Protein 6HGC (pdb70)

Organism: Drosophila melanogaster (NCBI:txid7227)

Secondary structure (DSSP, 8-state):
----------HHHHHHHHHHTT--S-EEEE-S-SSS--SS--EEEEEE-S---B---TTHHHHTT-----STT-HHHHHHHHHHTT--TTT----HHHHHHHHHTSS--HHHHHHHHHT-HHHHHHHHTT--HHHHHHT----EEEEEEE-SSSEEEE-TTSSS-EE-------HHHHHHHHHHHH---SSEEEEEEE--HHHHHHHHHHHHHHHHHHHHHHHHHHHHH-----HHHHHHHHHHHHHHHHHHHHHHHHHHHHHHHHHHHHHHT---HHHHHHHHHHHHHHT-HHHHHHHSBPP-/--------HHHHHHHHHHTT-BSEEEEE-SSTT---SS--EEEEEE--B---HHHHTTS------SSS-HHHHHHHHHHTTS-STT-B-HHHHHHHHHHTSS--HHHHHHHHHT-HHHHHHHHHT---EEEEEEEETTEEEEEETTSSS-EE---HHHHHHHHHHHH--EEEEEEE-HHHHHHHHHHHHHHHHHHHHHHHHHHHH--HHHHHHHHHHHHHHHHHHHHHHHHHHHHHHHHHHHHHHHH-/----SSTTSGGGGB-HHHHSSHHHHHTS-HHHHHHHHTTS-HHHHHHH-------TTTSSSSHHHHHHHHHHHHHHHTTTSHHHHHHHHHHHHHH-

CATH classification: 3.40.532.10

Sequence (648 aa):
ADGWLELESDPGLFTLLLKDFGCHDVQVEEVYDLQKPIESPYGFIFLFRWIEIFVKDEEAISSIFFAQQVVPNSCATHALLSVLLNCNENNLQLGDTLSRLKTHTKGMSPENKGLAIGNTPELACAHNSHAMPQARRRLEEAFHHFVSFVPINGQLFELDGLKPYPMNHGGWEDDWTDKFRRVMAERLQDIRFNLMAVVPDRRIAITHKLKMLRTNQAIVSGTLQKLLKAGSGSARDLQSLLKNLDTEIAINEQHLADENDDRRHMMFKVDASRRTHNYDKFICTFLSMLAHQGVLGELVSQHLLPSKIDLETPDSILASTNLRALLNKQTFSLLPPLYQYNLIQLLPSVDREASEEAIRLSASCLNNEFFARACLEWRERLSEGEFTPENQLKLKTEAEREKGWLELESDPGLFTLLLKDFGCHDVQVEEVYDLQKPIESPYGFIFLFRIFVKDEEAISSIFFAQQVVPNSCATHALLSVLLNCNENNLQLGDTLSRLKTHTKGMSPENKGLAIGNTPELACAHNSHAMFHFVSFVPINGQLFELDGLKPYPMNHGDWTDKFRRVMAERLFNLMAVVPDRRIAITHKLKMLRTNQAIVSGTLQKLLKAGSARDLQSLLKNLDTEIAINEQHLADENDRRHMFKVDASRRT

GO terms:
  GO:0004843 cysteine-type deubiquitinase activity (F, IDA)
  GO:0000785 chromatin (C, IDA)
  GO:0003682 chromatin binding (F, IDA)
  GO:0035517 PR-DUB complex (C, IDA)
  GO:0004843 cysteine-type deubiquitinase activity (F, IMP)
  GO:0031507 heterochromatin formation (P, IMP)
  GO:0005634 nucleus (C, IDA)
  GO:0007385 specification of segmental identity, abdomen (P, IMP)
  GO:0035517 PR-DUB complex (C, IPI)
  GO:0005515 protein binding (F, IPI)
  GO:0040029 epigenetic regulation of gene expression (P, IDA)
  GO:0004843 cysteine-type deubiquitinase activity (F, EXP)

Foldseek 3Di:
DLAAFAADDDQLLLQVLQVLQQWPFKGKDWPPDLPPDDPAFLWKKKKFADDDQFDPDLQVQQQAQQAAAPHDRCQSVNQVLSSPLLDDDPPTDHGPLSVVLSVVSRRPGNHVSNVSCVPDVSSRVSVRLQAAVVRVVVVCPGIAMWIWGDHPQWIWIHGNHDRTIRIDGHDPPVVSPVVSVVVVVVHVDPRMIMMTIHTDPLVVLVVVLVVLVVVLVVLVVVLVVCVVVPPDDCPVSVVVNVVSVVVNVVSVVVNVVSVVVSVVSVVCSVVRHDDCVVVVVVVLVVCVVVPNNVVVCVVDPDDD/DFDDQALPGCLLVDQVLVCDAQVNLQVDDQVVNLVVLVPFPPVQSVVQVNRTGGDNDRSVDPVNSVVSVVSSVCSNVRCRDVVNVVVVVVVVVVVD/DAAAADQDQLLLQVLQVLQQWPQKGKAWPPDPPPDDPAFLWKKAADCPFDDDLVVQLAAPAAAQPDPRCQSVNQVLNSQLRGDPVVTDSGDRSVVLSVVSNRPDNHVSNVSCVPRVSSRVSRRVLHLHFMWIWGDDPQWIWIHGNHDDGIRTQRVPVVSVVVVCVVVPHIMMTIHGQPQVVLVVVLVVLVVVLVVLVVVLVVVVVVVVNVVSVVVNVVSVVVNVVSVVVNVVSVVVNVCSVVVSVVSD

Structure (mmCIF, N/CA/C/O backbone):
data_6HGC
#
_entry.id   6HGC
#
_cell.length_a   119.505
_cell.length_b   119.505
_cell.length_c   408.900
_cell.angle_alpha   90.000
_cell.angle_beta   90.000
_cell.angle_gamma   120.000
#
_symmetry.space_group_name_H-M   'P 61 2 2'
#
loop_
_entity.id
_entity.type
_entity.pdbx_description
1 polymer 'Ubiquitin carboxyl-terminal hydrolase calypso,Ubiquitin carboxyl-terminal hydrolase calypso'
2 polymer 'Polycomb protein Asx'
3 polymer 'Ubiquitin carboxyl-terminal hydrolase calypso,Ubiquitin carboxyl-terminal hydrolase calypso'
#
loop_
_atom_site.group_PDB
_atom_site.id
_atom_site.type_symbol
_atom_site.label_atom_id
_atom_site.label_alt_id
_atom_site.label_comp_id
_atom_site.label_asym_id
_atom_site.label_entity_id
_atom_site.label_seq_id
_atom_site.pdbx_PDB_ins_code
_atom_site.Cartn_x
_atom_site.Cartn_y
_atom_site.Cartn_z
_atom_site.occupancy
_atom_site.B_iso_or_equiv
_atom_site.auth_seq_id
_atom_site.auth_comp_id
_atom_site.auth_asym_id
_atom_site.auth_atom_id
_atom_site.pdbx_PDB_model_num
ATOM 1 N N . ALA A 1 1 ? 57.226 -50.965 7.511 1.00 99.62 43 ALA A N 1
ATOM 2 C CA . ALA A 1 1 ? 56.856 -50.582 6.155 1.00 112.05 43 ALA A CA 1
ATOM 3 C C . ALA A 1 1 ? 55.477 -51.127 5.790 1.00 118.15 43 ALA A C 1
ATOM 4 O O . ALA A 1 1 ? 55.126 -51.213 4.610 1.00 113.11 43 ALA A O 1
ATOM 6 N N . ASP A 1 2 ? 54.696 -51.481 6.814 1.00 128.96 44 ASP A N 1
ATOM 7 C CA . ASP A 1 2 ? 53.382 -52.075 6.581 1.00 117.56 44 ASP A CA 1
ATOM 8 C C . ASP A 1 2 ? 52.450 -51.103 5.866 1.00 108.43 44 ASP A C 1
ATOM 9 O O . ASP A 1 2 ? 51.773 -51.469 4.898 1.00 109.76 44 ASP A O 1
ATOM 14 N N . GLY A 1 3 ? 52.390 -49.864 6.342 1.00 108.53 45 GLY A N 1
ATOM 15 C CA . GLY A 1 3 ? 51.532 -48.865 5.736 1.00 102.79 45 GLY A CA 1
ATOM 16 C C . GLY A 1 3 ? 50.307 -48.528 6.560 1.00 101.24 45 GLY A C 1
ATOM 17 O O . GLY A 1 3 ? 49.541 -49.415 6.950 1.00 100.79 45 GLY A O 1
ATOM 18 N N . TRP A 1 4 ? 50.121 -47.244 6.843 1.00 85.34 46 TRP A N 1
ATOM 19 C CA . TRP A 1 4 ? 48.930 -46.743 7.511 1.00 58.79 46 TRP A CA 1
ATOM 20 C C . TRP A 1 4 ? 48.049 -46.016 6.503 1.00 69.11 46 TRP A C 1
ATOM 21 O O . TRP A 1 4 ? 48.454 -45.737 5.371 1.00 76.75 46 TRP A O 1
ATOM 32 N N . LEU A 1 5 ? 46.830 -45.699 6.926 1.00 55.67 47 LEU A N 1
ATOM 33 C CA . LEU A 1 5 ? 45.928 -44.969 6.053 1.00 46.05 47 LEU A CA 1
ATOM 34 C C . LEU A 1 5 ? 46.293 -43.489 6.030 1.00 52.22 47 LEU A C 1
ATOM 35 O O . LEU A 1 5 ? 47.014 -42.984 6.893 1.00 59.02 47 LEU A O 1
ATOM 40 N N . GLU A 1 6 ? 45.793 -42.794 5.016 1.00 60.50 48 GLU A N 1
ATOM 41 C CA . GLU A 1 6 ? 46.136 -41.395 4.797 1.00 50.62 48 GLU A CA 1
ATOM 42 C C . GLU A 1 6 ? 45.086 -40.499 5.442 1.00 63.91 48 GLU A C 1
ATOM 43 O O . GLU A 1 6 ? 43.881 -40.744 5.306 1.00 74.56 48 GLU A O 1
ATOM 49 N N . LEU A 1 7 ? 45.546 -39.468 6.144 1.00 48.64 49 LEU A N 1
ATOM 50 C CA . LEU A 1 7 ? 44.676 -38.547 6.858 1.00 51.22 49 LEU A CA 1
ATOM 51 C C . LEU A 1 7 ? 44.655 -37.186 6.175 1.00 40.92 49 LEU A C 1
ATOM 52 O O . LEU A 1 7 ? 45.581 -36.808 5.452 1.00 47.58 49 LEU A O 1
ATOM 57 N N . GLU A 1 8 ? 43.577 -36.449 6.422 1.00 48.75 50 GLU A N 1
ATOM 58 C CA . GLU A 1 8 ? 43.497 -35.067 5.984 1.00 52.66 50 GLU A CA 1
ATOM 59 C C . GLU A 1 8 ? 44.187 -34.158 6.996 1.00 61.04 50 GLU A C 1
ATOM 60 O O . GLU A 1 8 ? 44.330 -34.491 8.175 1.00 70.80 50 GLU A O 1
ATOM 66 N N . SER A 1 9 ? 44.620 -32.996 6.520 1.00 56.71 51 SER A N 1
ATOM 67 C CA . SER A 1 9 ? 45.339 -32.025 7.342 1.00 42.56 51 SER A CA 1
ATOM 68 C C . SER A 1 9 ? 44.329 -31.028 7.899 1.00 59.44 51 SER A C 1
ATOM 69 O O . SER A 1 9 ? 43.973 -30.050 7.237 1.00 79.50 51 SER A O 1
ATOM 72 N N . ASP A 1 10 ? 43.868 -31.279 9.126 1.00 50.42 52 ASP A N 1
ATOM 73 C CA . ASP A 1 10 ? 42.883 -30.433 9.780 1.00 47.98 52 ASP A CA 1
ATOM 74 C C . ASP A 1 10 ? 43.249 -30.301 11.256 1.00 56.18 52 ASP A C 1
ATOM 75 O O . ASP A 1 10 ? 43.537 -31.320 11.919 1.00 58.09 52 ASP A O 1
ATOM 80 N N . PRO A 1 11 ? 43.267 -29.078 11.793 1.00 49.96 53 PRO A N 1
ATOM 81 C CA . PRO A 1 11 ? 43.577 -28.915 13.222 1.00 37.36 53 PRO A CA 1
ATOM 82 C C . PRO A 1 11 ? 42.614 -29.658 14.129 1.00 35.75 53 PRO A C 1
ATOM 83 O O . PRO A 1 11 ? 43.039 -30.223 15.144 1.00 47.92 53 PRO A O 1
ATOM 87 N N . GLY A 1 12 ? 41.326 -29.685 13.784 1.00 39.22 54 GLY A N 1
ATOM 88 C CA . GLY A 1 12 ? 40.383 -30.473 14.561 1.00 45.47 54 GLY A CA 1
ATOM 89 C C . GLY A 1 12 ? 40.664 -31.962 14.478 1.00 46.27 54 GLY A C 1
ATOM 90 O O . GLY A 1 12 ? 40.554 -32.683 15.478 1.00 45.33 54 GLY A O 1
ATOM 91 N N . LEU A 1 13 ? 41.028 -32.443 13.286 1.00 42.25 55 LEU A N 1
ATOM 92 C CA . LEU A 1 13 ? 41.423 -33.840 13.142 1.00 39.80 55 LEU A CA 1
ATOM 93 C C . LEU A 1 13 ? 42.592 -34.166 14.061 1.00 44.73 55 LEU A C 1
ATOM 94 O O . LEU A 1 13 ? 42.577 -35.180 14.765 1.00 53.51 55 LEU A O 1
ATOM 99 N N . PHE A 1 14 ? 43.610 -33.303 14.084 1.00 44.82 56 PHE A N 1
ATOM 100 C CA . PHE A 1 14 ? 44.790 -33.596 14.894 1.00 34.48 56 PHE A CA 1
ATOM 101 C C . PHE A 1 14 ? 44.482 -33.494 16.384 1.00 45.50 56 PHE A C 1
ATOM 102 O O . PHE A 1 14 ? 45.011 -34.273 17.188 1.00 49.45 56 PHE A O 1
ATOM 110 N N . THR A 1 15 ? 43.627 -32.544 16.770 1.00 46.32 57 THR A N 1
ATOM 111 C CA . THR A 1 15 ? 43.195 -32.449 18.162 1.00 41.60 57 THR A CA 1
ATOM 112 C C . THR A 1 15 ? 42.494 -33.728 18.603 1.00 42.00 57 THR A C 1
ATOM 113 O O . THR A 1 15 ? 42.809 -34.296 19.659 1.00 47.20 57 THR A O 1
ATOM 117 N N . LEU A 1 16 ? 41.545 -34.208 17.793 1.00 42.04 58 LEU A N 1
ATOM 118 C CA . LEU A 1 16 ? 40.850 -35.444 18.139 1.00 47.89 58 LEU A CA 1
ATOM 119 C C . LEU A 1 16 ? 41.784 -36.647 18.105 1.00 49.12 58 LEU A C 1
ATOM 120 O O . LEU A 1 16 ? 41.606 -37.592 18.884 1.00 41.75 58 LEU A O 1
ATOM 125 N N . LEU A 1 17 ? 42.787 -36.628 17.224 1.00 36.20 59 LEU A N 1
ATOM 126 C CA . LEU A 1 17 ? 43.764 -37.710 17.183 1.00 41.42 59 LEU A CA 1
ATOM 127 C C . LEU A 1 17 ? 44.558 -37.770 18.481 1.00 45.67 59 LEU A C 1
ATOM 128 O O . LEU A 1 17 ? 44.681 -38.832 19.102 1.00 46.52 59 LEU A O 1
ATOM 133 N N . LEU A 1 18 ? 45.092 -36.625 18.914 1.00 49.29 60 LEU A N 1
ATOM 134 C CA . LEU A 1 18 ? 45.843 -36.584 20.165 1.00 33.40 60 LEU A CA 1
ATOM 135 C C . LEU A 1 18 ? 44.969 -36.967 21.351 1.00 40.19 60 LEU A C 1
ATOM 136 O O . LEU A 1 18 ? 45.440 -37.618 22.291 1.00 47.32 60 LEU A O 1
ATOM 141 N N . LYS A 1 19 ? 43.691 -36.575 21.330 1.00 44.16 61 LYS A N 1
ATOM 142 C CA . LYS A 1 19 ? 42.783 -37.031 22.379 1.00 40.08 61 LYS A CA 1
ATOM 143 C C . LYS A 1 19 ? 42.601 -38.542 22.336 1.00 49.00 61 LYS A C 1
ATOM 144 O O . LYS A 1 19 ? 42.474 -39.181 23.386 1.00 52.08 61 LYS A O 1
ATOM 150 N N . ASP A 1 20 ? 42.601 -39.133 21.137 1.00 46.85 62 ASP A N 1
ATOM 151 C CA . ASP A 1 20 ? 42.493 -40.580 21.015 1.00 43.75 62 ASP A CA 1
ATOM 152 C C . ASP A 1 20 ? 43.783 -41.298 21.384 1.00 48.96 62 ASP A C 1
ATOM 153 O O . ASP A 1 20 ? 43.750 -42.508 21.630 1.00 58.95 62 ASP A O 1
ATOM 158 N N . PHE A 1 21 ? 44.911 -40.587 21.432 1.00 51.01 63 PHE A N 1
ATOM 159 C CA . PHE A 1 21 ? 46.153 -41.151 21.950 1.00 37.66 63 PHE A CA 1
ATOM 160 C C . PHE A 1 21 ? 46.187 -41.196 23.472 1.00 48.09 63 PHE A C 1
ATOM 161 O O . PHE A 1 21 ? 47.193 -41.637 24.039 1.00 53.49 63 PHE A O 1
ATOM 169 N N . GLY A 1 22 ? 45.132 -40.737 24.143 1.00 43.65 64 GLY A N 1
ATOM 170 C CA . GLY A 1 22 ? 45.111 -40.667 25.587 1.00 53.14 64 GLY A CA 1
ATOM 171 C C . GLY A 1 22 ? 45.713 -39.413 26.179 1.00 44.41 64 GLY A C 1
ATOM 172 O O . GLY A 1 22 ? 45.739 -39.280 27.410 1.00 54.77 64 GLY A O 1
ATOM 173 N N . CYS A 1 23 ? 46.198 -38.492 25.350 1.00 49.17 65 CYS A N 1
ATOM 174 C CA . CYS A 1 23 ? 46.788 -37.231 25.803 1.00 42.69 65 CYS A CA 1
ATOM 175 C C . CYS A 1 23 ? 45.695 -36.168 25.767 1.00 50.03 65 CYS A C 1
ATOM 176 O O . CYS A 1 23 ? 45.341 -35.665 24.698 1.00 73.82 65 CYS A O 1
ATOM 179 N N . HIS A 1 24 ? 45.176 -35.807 26.940 1.00 64.92 66 HIS A N 1
ATOM 180 C CA . HIS A 1 24 ? 43.923 -35.070 27.035 1.00 84.73 66 HIS A CA 1
ATOM 181 C C . HIS A 1 24 ? 44.086 -33.588 27.355 1.00 79.86 66 HIS A C 1
ATOM 182 O O . HIS A 1 24 ? 43.076 -32.884 27.453 1.00 86.01 66 HIS A O 1
ATOM 189 N N . ASP A 1 25 ? 45.308 -33.090 27.520 1.00 64.47 67 ASP A N 1
ATOM 190 C CA . ASP A 1 25 ? 45.537 -31.679 27.816 1.00 59.96 67 ASP A CA 1
ATOM 191 C C . ASP A 1 25 ? 46.256 -30.971 26.670 1.00 60.62 67 ASP A C 1
ATOM 192 O O . ASP A 1 25 ? 47.067 -30.066 26.885 1.00 52.04 67 ASP A O 1
ATOM 197 N N . VAL A 1 26 ? 45.962 -31.368 25.434 1.00 57.94 68 VAL A N 1
ATOM 198 C CA . VAL A 1 26 ? 46.635 -30.824 24.261 1.00 46.52 68 VAL A CA 1
ATOM 199 C C . VAL A 1 26 ? 45.602 -30.569 23.170 1.00 51.51 68 VAL A C 1
ATOM 200 O O . VAL A 1 26 ? 44.611 -31.295 23.041 1.00 54.21 68 VAL A O 1
ATOM 204 N N . GLN A 1 27 ? 45.835 -29.513 22.391 1.00 36.43 69 GLN A N 1
ATOM 205 C CA . GLN A 1 27 ? 44.938 -29.113 21.318 1.00 33.78 69 GLN A CA 1
ATOM 206 C C . GLN A 1 27 ? 45.756 -28.481 20.202 1.00 43.44 69 GLN A C 1
ATOM 207 O O . GLN A 1 27 ? 46.675 -27.701 20.466 1.00 48.84 69 GLN A O 1
ATOM 213 N N . VAL A 1 28 ? 45.426 -28.828 18.959 1.00 48.34 70 VAL A N 1
ATOM 214 C CA . VAL A 1 28 ? 46.103 -28.293 17.780 1.00 47.61 70 VAL A CA 1
ATOM 215 C C . VAL A 1 28 ? 45.223 -27.217 17.163 1.00 44.62 70 VAL A C 1
ATOM 216 O O . VAL A 1 28 ? 44.010 -27.407 17.011 1.00 46.30 70 VAL A O 1
ATOM 220 N N . GLU A 1 29 ? 45.831 -26.086 16.811 1.00 42.70 71 GLU A N 1
ATOM 221 C CA . GLU A 1 29 ? 45.127 -24.973 16.195 1.00 45.01 71 GLU A CA 1
ATOM 222 C C . GLU A 1 29 ? 45.996 -24.394 15.090 1.00 59.74 71 GLU A C 1
ATOM 223 O O . GLU A 1 29 ? 47.221 -24.324 15.227 1.00 58.70 71 GLU A O 1
ATOM 229 N N . GLU A 1 30 ? 45.361 -23.988 13.995 1.00 52.93 72 GLU A N 1
ATOM 230 C CA . GLU A 1 30 ? 46.097 -23.487 12.845 1.00 66.41 72 GLU A CA 1
ATOM 231 C C . GLU A 1 30 ? 46.584 -22.065 13.096 1.00 60.51 72 GLU A C 1
ATOM 232 O O . GLU A 1 30 ? 45.945 -21.279 13.799 1.00 60.38 72 GLU A O 1
ATOM 238 N N . VAL A 1 31 ? 47.736 -21.744 12.517 1.00 59.27 73 VAL A N 1
ATOM 239 C CA . VAL A 1 31 ? 48.368 -20.437 12.660 1.00 61.95 73 VAL A CA 1
ATOM 240 C C . VAL A 1 31 ? 48.175 -19.698 11.342 1.00 88.44 73 VAL A C 1
ATOM 241 O O . VAL A 1 31 ? 48.941 -19.890 10.391 1.00 76.30 73 VAL A O 1
ATOM 245 N N . TYR A 1 32 ? 47.144 -18.850 11.278 1.00 101.67 74 TYR A N 1
ATOM 246 C CA . TYR A 1 32 ? 46.933 -18.030 10.090 1.00 82.22 74 TYR A CA 1
ATOM 247 C C . TYR A 1 32 ? 47.921 -16.870 10.045 1.00 86.30 74 TYR A C 1
ATOM 248 O O . TYR A 1 32 ? 48.577 -16.642 9.023 1.00 87.93 74 TYR A O 1
ATOM 257 N N . ASP A 1 33 ? 48.043 -16.134 11.146 1.00 90.22 75 ASP A N 1
ATOM 258 C CA . ASP A 1 33 ? 48.966 -15.014 11.254 1.00 102.19 75 ASP A CA 1
ATOM 259 C C . ASP A 1 33 ? 50.133 -15.433 12.139 1.00 101.37 75 ASP A C 1
ATOM 260 O O . ASP A 1 33 ? 49.929 -15.866 13.279 1.00 99.51 75 ASP A O 1
ATOM 265 N N . LEU A 1 34 ? 51.353 -15.297 11.615 1.00 98.90 76 LEU A N 1
ATOM 266 C CA . LEU A 1 34 ? 52.531 -15.705 12.373 1.00 99.46 76 LEU A CA 1
ATOM 267 C C . LEU A 1 34 ? 52.818 -14.756 13.529 1.00 114.02 76 LEU A C 1
ATOM 268 O O . LEU A 1 34 ? 53.325 -15.187 14.572 1.00 117.26 76 LEU A O 1
ATOM 273 N N . GLN A 1 35 ? 52.497 -13.470 13.374 1.00 116.87 77 GLN A N 1
ATOM 274 C CA . GLN A 1 35 ? 52.842 -12.485 14.391 1.00 113.60 77 GLN A CA 1
ATOM 275 C C . GLN A 1 35 ? 51.831 -12.417 15.527 1.00 93.85 77 GLN A C 1
ATOM 276 O O . GLN A 1 35 ? 52.149 -11.858 16.582 1.00 89.79 77 GLN A O 1
ATOM 282 N N . LYS A 1 36 ? 50.635 -12.964 15.340 1.00 89.01 78 LYS A N 1
ATOM 283 C CA . LYS A 1 36 ? 49.645 -12.952 16.406 1.00 88.34 78 LYS A CA 1
ATOM 284 C C . LYS A 1 36 ? 50.181 -13.722 17.612 1.00 103.30 78 LYS A C 1
ATOM 285 O O . LYS A 1 36 ? 50.820 -14.768 17.446 1.00 108.36 78 LYS A O 1
ATOM 291 N N . PRO A 1 37 ? 49.961 -13.231 18.832 1.00 105.86 79 PRO A N 1
ATOM 292 C CA . PRO A 1 37 ? 50.516 -13.915 20.004 1.00 103.46 79 PRO A CA 1
ATOM 293 C C . PRO A 1 37 ? 49.862 -15.268 20.238 1.00 95.28 79 PRO A C 1
ATOM 294 O O . PRO A 1 37 ? 48.646 -15.426 20.110 1.00 101.70 79 PRO A O 1
ATOM 298 N N . ILE A 1 38 ? 50.694 -16.249 20.578 1.00 85.21 80 ILE A N 1
ATOM 299 C CA . ILE A 1 38 ? 50.252 -17.571 21.006 1.00 86.30 80 ILE A CA 1
ATOM 300 C C . ILE A 1 38 ? 50.754 -17.779 22.426 1.00 80.65 80 ILE A C 1
ATOM 301 O O . ILE A 1 38 ? 51.929 -17.524 22.712 1.00 93.68 80 ILE A O 1
ATOM 306 N N . GLU A 1 39 ? 49.875 -18.236 23.313 1.00 81.92 81 GLU A N 1
ATOM 307 C CA . GLU A 1 39 ? 50.229 -18.400 24.715 1.00 90.06 81 GLU A CA 1
ATOM 308 C C . GLU A 1 39 ? 50.554 -19.859 25.015 1.00 82.99 81 GLU A C 1
ATOM 309 O O . GLU A 1 39 ? 49.784 -20.762 24.669 1.00 82.31 81 GLU A O 1
ATOM 315 N N . SER A 1 40 ? 51.712 -20.074 25.637 1.00 91.59 82 SER A N 1
ATOM 316 C CA . SER A 1 40 ? 52.158 -21.383 26.097 1.00 77.21 82 SER A CA 1
ATOM 317 C C . SER A 1 40 ? 52.116 -22.492 25.036 1.00 72.79 82 SER A C 1
ATOM 318 O O . SER A 1 40 ? 51.548 -23.556 25.271 1.00 64.61 82 SER A O 1
ATOM 321 N N . PRO A 1 41 ? 52.740 -22.285 23.872 1.00 59.40 83 PRO A N 1
ATOM 322 C CA . PRO A 1 41 ? 52.756 -23.359 22.868 1.00 61.29 83 PRO A CA 1
ATOM 323 C C . PRO A 1 41 ? 53.823 -24.399 23.191 1.00 60.36 83 PRO A C 1
ATOM 324 O O . PRO A 1 41 ? 54.976 -24.061 23.469 1.00 70.97 83 PRO A O 1
ATOM 328 N N . TYR A 1 42 ? 53.420 -25.675 23.170 1.00 53.43 84 TYR A N 1
ATOM 329 C CA . TYR A 1 42 ? 54.367 -26.774 23.322 1.00 49.59 84 TYR A CA 1
ATOM 330 C C . TYR A 1 42 ? 55.267 -26.920 22.100 1.00 52.25 84 TYR A C 1
ATOM 331 O O . TYR A 1 42 ? 56.393 -27.417 22.219 1.00 51.14 84 TYR A O 1
ATOM 340 N N . GLY A 1 43 ? 54.789 -26.521 20.928 1.00 42.35 85 GLY A N 1
ATOM 341 C CA . GLY A 1 43 ? 55.575 -26.661 19.719 1.00 54.15 85 GLY A CA 1
ATOM 342 C C . GLY A 1 43 ? 54.763 -26.286 18.498 1.00 59.70 85 GLY A C 1
ATOM 343 O O . GLY A 1 43 ? 53.606 -25.862 18.591 1.00 61.12 85 GLY A O 1
ATOM 344 N N . PHE A 1 44 ? 55.398 -26.458 17.337 1.00 58.70 86 PHE A N 1
ATOM 345 C CA . PHE A 1 44 ? 54.798 -26.123 16.054 1.00 52.92 86 PHE A CA 1
ATOM 346 C C . PHE A 1 44 ? 54.986 -27.266 15.066 1.00 53.85 86 PHE A C 1
ATOM 347 O O . PHE A 1 44 ? 55.965 -28.015 15.133 1.00 66.08 86 PHE A O 1
ATOM 355 N N . ILE A 1 45 ? 54.038 -27.381 14.139 1.00 61.12 87 ILE A N 1
ATOM 356 C CA . ILE A 1 45 ? 54.080 -28.366 13.065 1.00 52.87 87 ILE A CA 1
ATOM 357 C C . ILE A 1 45 ? 53.911 -27.627 11.747 1.00 48.52 87 ILE A C 1
ATOM 358 O O . ILE A 1 45 ? 52.918 -26.916 11.554 1.00 53.08 87 ILE A O 1
ATOM 363 N N . PHE A 1 46 ? 54.872 -27.797 10.845 1.00 44.43 88 PHE A N 1
ATOM 364 C CA . PHE A 1 46 ? 54.915 -27.079 9.579 1.00 51.81 88 PHE A CA 1
ATOM 365 C C . PHE A 1 46 ? 54.703 -28.067 8.440 1.00 53.14 88 PHE A C 1
ATOM 366 O O . PHE A 1 46 ? 55.473 -29.022 8.291 1.00 57.75 88 PHE A O 1
ATOM 374 N N . LEU A 1 47 ? 53.662 -27.836 7.645 1.00 59.84 89 LEU A N 1
ATOM 375 C CA . LEU A 1 47 ? 53.300 -28.692 6.523 1.00 57.46 89 LEU A CA 1
ATOM 376 C C . LEU A 1 47 ? 53.603 -27.956 5.225 1.00 65.08 89 LEU A C 1
ATOM 377 O O . LEU A 1 47 ? 53.146 -26.825 5.035 1.00 69.65 89 LEU A O 1
ATOM 382 N N . PHE A 1 48 ? 54.364 -28.588 4.332 1.00 70.48 90 PHE A N 1
ATOM 383 C CA . PHE A 1 48 ? 54.647 -27.994 3.032 1.00 65.90 90 PHE A CA 1
ATOM 384 C C . PHE A 1 48 ? 54.345 -28.992 1.920 1.00 64.13 90 PHE A C 1
ATOM 385 O O . PHE A 1 48 ? 54.169 -30.191 2.154 1.00 63.17 90 PHE A O 1
ATOM 393 N N . ARG A 1 49 ? 54.304 -28.472 0.692 1.00 85.59 91 ARG A N 1
ATOM 394 C CA . ARG A 1 49 ? 53.585 -29.110 -0.401 1.00 73.05 91 ARG A CA 1
ATOM 395 C C . ARG A 1 49 ? 53.976 -28.457 -1.719 1.00 79.35 91 ARG A C 1
ATOM 396 O O . ARG A 1 49 ? 54.143 -27.238 -1.783 1.00 98.41 91 ARG A O 1
ATOM 404 N N . TRP A 1 50 ? 54.142 -29.281 -2.755 1.00 79.37 92 TRP A N 1
ATOM 405 C CA . TRP A 1 50 ? 54.255 -28.813 -4.141 1.00 70.31 92 TRP A CA 1
ATOM 406 C C . TRP A 1 50 ? 55.379 -27.797 -4.329 1.00 78.17 92 TRP A C 1
ATOM 407 O O . TRP A 1 50 ? 55.222 -26.793 -5.030 1.00 81.97 92 TRP A O 1
ATOM 418 N N . ILE A 1 51 ? 56.523 -28.046 -3.700 1.00 75.32 93 ILE A N 1
ATOM 419 C CA . ILE A 1 51 ? 57.679 -27.173 -3.850 1.00 82.33 93 ILE A CA 1
ATOM 420 C C . ILE A 1 51 ? 58.920 -28.027 -4.065 1.00 95.98 93 ILE A C 1
ATOM 421 O O . ILE A 1 51 ? 58.993 -29.175 -3.616 1.00 100.72 93 ILE A O 1
ATOM 426 N N . GLU A 1 52 ? 59.896 -27.457 -4.767 1.00 99.92 94 GLU A N 1
ATOM 427 C CA . GLU A 1 52 ? 61.143 -28.155 -5.076 1.00 94.56 94 GLU A CA 1
ATOM 428 C C . GLU A 1 52 ? 61.857 -28.622 -3.812 1.00 95.03 94 GLU A C 1
ATOM 429 O O . GLU A 1 52 ? 61.962 -27.876 -2.840 1.00 92.91 94 GLU A O 1
ATOM 435 N N . ILE A 1 67 ? 74.691 -27.044 10.701 1.00 92.48 109 ILE A N 1
ATOM 436 C CA . ILE A 1 67 ? 73.930 -26.807 11.919 1.00 108.39 109 ILE A CA 1
ATOM 437 C C . ILE A 1 67 ? 73.105 -28.049 12.260 1.00 105.07 109 ILE A C 1
ATOM 438 O O . ILE A 1 67 ? 71.998 -27.957 12.793 1.00 101.84 109 ILE A O 1
ATOM 443 N N . PHE A 1 68 ? 73.664 -29.216 11.949 1.00 103.45 110 PHE A N 1
ATOM 444 C CA . PHE A 1 68 ? 73.033 -30.502 12.222 1.00 96.68 110 PHE A CA 1
ATOM 445 C C . PHE A 1 68 ? 73.608 -31.088 13.505 1.00 95.90 110 PHE A C 1
ATOM 446 O O . PHE A 1 68 ? 74.826 -31.069 13.710 1.00 97.58 110 PHE A O 1
ATOM 454 N N . VAL A 1 69 ? 72.736 -31.614 14.361 1.00 96.68 111 VAL A N 1
ATOM 455 C CA . VAL A 1 69 ? 73.204 -32.447 15.464 1.00 87.60 111 VAL A CA 1
ATOM 456 C C . VAL A 1 69 ? 73.595 -33.798 14.875 1.00 89.06 111 VAL A C 1
ATOM 457 O O . VAL A 1 69 ? 72.734 -34.565 14.435 1.00 73.50 111 VAL A O 1
ATOM 461 N N . LYS A 1 70 ? 74.895 -34.081 14.842 1.00 94.06 112 LYS A N 1
ATOM 462 C CA . LYS A 1 70 ? 75.412 -35.308 14.259 1.00 97.27 112 LYS A CA 1
ATOM 463 C C . LYS A 1 70 ? 76.005 -36.251 15.293 1.00 92.46 112 LYS A C 1
ATOM 464 O O . LYS A 1 70 ? 76.429 -37.355 14.932 1.00 92.36 112 LYS A O 1
ATOM 470 N N . ASP A 1 71 ? 76.048 -35.853 16.562 1.00 93.43 113 ASP A N 1
ATOM 471 C CA . ASP A 1 71 ? 76.579 -36.716 17.610 1.00 92.60 113 ASP A CA 1
ATOM 472 C C . ASP A 1 71 ? 75.627 -37.884 17.845 1.00 99.19 113 ASP A C 1
ATOM 473 O O . ASP A 1 71 ? 74.437 -37.681 18.110 1.00 107.93 113 ASP A O 1
ATOM 478 N N . GLU A 1 72 ? 76.150 -39.109 17.745 1.00 110.67 114 GLU A N 1
ATOM 479 C CA . GLU A 1 72 ? 75.314 -40.296 17.890 1.00 109.17 114 GLU A CA 1
ATOM 480 C C . GLU A 1 72 ? 74.720 -40.426 19.286 1.00 113.85 114 GLU A C 1
ATOM 481 O O . GLU A 1 72 ? 73.694 -41.095 19.450 1.00 124.97 114 GLU A O 1
ATOM 487 N N . GLU A 1 73 ? 75.337 -39.809 20.293 1.00 120.28 115 GLU A N 1
ATOM 488 C CA . GLU A 1 73 ? 74.778 -39.818 21.638 1.00 118.81 115 GLU A CA 1
ATOM 489 C C . GLU A 1 73 ? 73.784 -38.687 21.858 1.00 116.34 115 GLU A C 1
ATOM 490 O O . GLU A 1 73 ? 72.861 -38.831 22.667 1.00 121.28 115 GLU A O 1
ATOM 496 N N . ALA A 1 74 ? 73.946 -37.568 21.148 1.00 97.88 116 ALA A N 1
ATOM 497 C CA . ALA A 1 74 ? 73.031 -36.444 21.313 1.00 94.15 116 ALA A CA 1
ATOM 498 C C . ALA A 1 74 ? 71.703 -36.691 20.608 1.00 93.77 116 ALA A C 1
ATOM 499 O O . ALA A 1 74 ? 70.641 -36.378 21.159 1.00 92.82 116 ALA A O 1
ATOM 501 N N . ILE A 1 75 ? 71.736 -37.245 19.392 1.00 84.72 117 ILE A N 1
ATOM 502 C CA . ILE A 1 75 ? 70.494 -37.520 18.680 1.00 76.08 117 ILE A CA 1
ATOM 503 C C . ILE A 1 75 ? 69.710 -38.646 19.339 1.00 85.22 117 ILE A C 1
ATOM 504 O O . ILE A 1 75 ? 68.491 -38.733 19.160 1.00 89.53 117 ILE A O 1
ATOM 509 N N . SER A 1 76 ? 70.376 -39.513 20.100 1.00 81.92 118 SER A N 1
ATOM 510 C CA . SER A 1 76 ? 69.688 -40.565 20.834 1.00 85.13 118 SER A CA 1
ATOM 511 C C . SER A 1 76 ? 69.201 -40.107 22.201 1.00 94.36 118 SER A C 1
ATOM 512 O O . SER A 1 76 ? 68.258 -40.699 22.739 1.00 90.61 118 SER A O 1
ATOM 515 N N . SER A 1 77 ? 69.814 -39.065 22.770 1.00 89.00 119 SER A N 1
ATOM 516 C CA . SER A 1 77 ? 69.391 -38.545 24.065 1.00 85.69 119 SER A CA 1
ATOM 517 C C . SER A 1 77 ? 68.102 -37.741 23.983 1.00 87.74 119 SER A C 1
ATOM 518 O O . SER A 1 77 ? 67.543 -37.392 25.029 1.00 86.95 119 SER A O 1
ATOM 521 N N . ILE A 1 78 ? 67.624 -37.435 22.778 1.00 93.91 120 ILE A N 1
ATOM 522 C CA . ILE A 1 78 ? 66.370 -36.722 22.581 1.00 80.10 120 ILE A CA 1
ATOM 523 C C . ILE A 1 78 ? 65.497 -37.553 21.650 1.00 71.54 120 ILE A C 1
ATOM 524 O O . ILE A 1 78 ? 65.984 -38.407 20.904 1.00 82.10 120 ILE A O 1
ATOM 529 N N . PHE A 1 79 ? 64.187 -37.310 21.711 1.00 60.94 121 PHE A N 1
ATOM 530 C CA . PHE A 1 79 ? 63.248 -38.078 20.894 1.00 67.44 121 PHE A CA 1
ATOM 531 C C . PHE A 1 79 ? 63.256 -37.515 19.481 1.00 63.56 121 PHE A C 1
ATOM 532 O O . PHE A 1 79 ? 62.454 -36.652 19.122 1.00 53.81 121 PHE A O 1
ATOM 540 N N . PHE A 1 80 ? 64.181 -38.012 18.670 1.00 62.64 122 PHE A N 1
ATOM 541 C CA . PHE A 1 80 ? 64.208 -37.755 17.235 1.00 53.50 122 PHE A CA 1
ATOM 542 C C . PHE A 1 80 ? 63.958 -39.095 16.556 1.00 57.45 122 PHE A C 1
ATOM 543 O O . PHE A 1 80 ? 64.872 -39.913 16.423 1.00 51.32 122 PHE A O 1
ATOM 551 N N . ALA A 1 81 ? 62.715 -39.322 16.149 1.00 71.84 123 ALA A N 1
ATOM 552 C CA . ALA A 1 81 ? 62.323 -40.561 15.500 1.00 56.58 123 ALA A CA 1
ATOM 553 C C . ALA A 1 81 ? 62.387 -40.404 13.988 1.00 60.69 123 ALA A C 1
ATOM 554 O O . ALA A 1 81 ? 62.233 -39.305 13.449 1.00 67.31 123 ALA A O 1
ATOM 556 N N . GLN A 1 82 ? 62.616 -41.520 13.306 1.00 43.20 124 GLN A N 1
ATOM 557 C CA . GLN A 1 82 ? 62.715 -41.554 11.855 1.00 40.74 124 GLN A CA 1
ATOM 558 C C . GLN A 1 82 ? 61.483 -42.248 11.295 1.00 52.29 124 GLN A C 1
ATOM 559 O O . GLN A 1 82 ? 61.142 -43.353 11.726 1.00 57.27 124 GLN A O 1
ATOM 565 N N . GLN A 1 83 ? 60.824 -41.604 10.336 1.00 52.39 125 GLN A N 1
ATOM 566 C CA . GLN A 1 83 ? 59.562 -42.109 9.805 1.00 47.15 125 GLN A CA 1
ATOM 567 C C . GLN A 1 83 ? 59.811 -43.377 8.995 1.00 43.31 125 GLN A C 1
ATOM 568 O O . GLN A 1 83 ? 60.316 -43.320 7.870 1.00 43.56 125 GLN A O 1
ATOM 574 N N . VAL A 1 84 ? 59.453 -44.522 9.565 1.00 52.23 126 VAL A N 1
ATOM 575 C CA . VAL A 1 84 ? 59.561 -45.798 8.864 1.00 43.03 126 VAL A CA 1
ATOM 576 C C . VAL A 1 84 ? 58.242 -46.174 8.203 1.00 54.78 126 VAL A C 1
ATOM 577 O O . VAL A 1 84 ? 58.214 -46.601 7.047 1.00 75.31 126 VAL A O 1
ATOM 581 N N . VAL A 1 85 ? 57.141 -46.028 8.926 1.00 45.62 127 VAL A N 1
ATOM 582 C CA . VAL A 1 85 ? 55.817 -46.276 8.345 1.00 57.83 127 VAL A CA 1
ATOM 583 C C . VAL A 1 85 ? 55.495 -45.164 7.350 1.00 70.21 127 VAL A C 1
ATOM 584 O O . VAL A 1 85 ? 55.679 -43.977 7.673 1.00 60.98 127 VAL A O 1
ATOM 588 N N . PRO A 1 86 ? 55.016 -45.487 6.140 1.00 69.25 128 PRO A N 1
ATOM 589 C CA . PRO A 1 86 ? 54.919 -44.470 5.079 1.00 73.18 128 PRO A CA 1
ATOM 590 C C . PRO A 1 86 ? 53.915 -43.348 5.322 1.00 83.95 128 PRO A C 1
ATOM 591 O O . PRO A 1 86 ? 54.256 -42.176 5.137 1.00 87.59 128 PRO A O 1
ATOM 595 N N . ASN A 1 87 ? 52.682 -43.672 5.720 1.00 53.36 129 ASN A N 1
ATOM 596 C CA . ASN A 1 87 ? 51.610 -42.684 5.799 1.00 60.95 129 ASN A CA 1
ATOM 597 C C . ASN A 1 87 ? 51.349 -42.201 7.224 1.00 62.09 129 ASN A C 1
ATOM 598 O O . ASN A 1 87 ? 50.215 -41.836 7.558 1.00 51.20 129 ASN A O 1
ATOM 603 N N . SER A 1 88 ? 52.379 -42.169 8.067 1.00 57.86 130 SER A N 1
ATOM 604 C CA . SER A 1 88 ? 52.232 -41.835 9.478 1.00 49.47 130 SER A CA 1
ATOM 605 C C . SER A 1 88 ? 52.762 -40.442 9.800 1.00 51.81 130 SER A C 1
ATOM 606 O O . SER A 1 88 ? 53.233 -40.196 10.912 1.00 63.99 130 SER A O 1
ATOM 609 N N . CYS A 1 89 ? 52.677 -39.517 8.844 1.00 55.09 131 CYS A N 1
ATOM 610 C CA . CYS A 1 89 ? 53.407 -38.258 8.965 1.00 54.25 131 CYS A CA 1
ATOM 611 C C . CYS A 1 89 ? 52.810 -37.364 10.050 1.00 54.26 131 CYS A C 1
ATOM 612 O O . CYS A 1 89 ? 53.542 -36.775 10.856 1.00 50.07 131 CYS A O 1
ATOM 615 N N . ALA A 1 90 ? 51.481 -37.241 10.078 1.00 50.37 132 ALA A N 1
ATOM 616 C CA . ALA A 1 90 ? 50.832 -36.401 11.081 1.00 39.52 132 ALA A CA 1
ATOM 617 C C . ALA A 1 90 ? 51.114 -36.908 12.494 1.00 48.33 132 ALA A C 1
ATOM 618 O O . ALA A 1 90 ? 51.486 -36.132 13.388 1.00 52.60 132 ALA A O 1
ATOM 620 N N . THR A 1 91 ? 50.922 -38.214 12.714 1.00 44.15 133 THR A N 1
ATOM 621 C CA . THR A 1 91 ? 51.252 -38.817 14.003 1.00 35.91 133 THR A CA 1
ATOM 622 C C . THR A 1 91 ? 52.716 -38.598 14.353 1.00 37.06 133 THR A C 1
ATOM 623 O O . THR A 1 91 ? 53.047 -38.288 15.502 1.00 39.72 133 THR A O 1
ATOM 627 N N . HIS A 1 92 ? 53.608 -38.753 13.371 1.00 40.75 134 HIS A N 1
ATOM 628 C CA . HIS A 1 92 ? 55.035 -38.602 13.633 1.00 34.60 134 HIS A CA 1
ATOM 629 C C . HIS A 1 92 ? 55.374 -37.186 14.081 1.00 44.58 134 HIS A C 1
ATOM 630 O O . HIS A 1 92 ? 56.132 -36.998 15.038 1.00 55.61 134 HIS A O 1
ATOM 637 N N . ALA A 1 93 ? 54.823 -36.176 13.407 1.00 43.62 135 ALA A N 1
ATOM 638 C CA . ALA A 1 93 ? 55.103 -34.798 13.800 1.00 50.95 135 ALA A CA 1
ATOM 639 C C . ALA A 1 93 ? 54.510 -34.480 15.170 1.00 47.45 135 ALA A C 1
ATOM 640 O O . ALA A 1 93 ? 55.176 -33.863 16.018 1.00 47.20 135 ALA A O 1
ATOM 642 N N . LEU A 1 94 ? 53.266 -34.907 15.412 1.00 41.41 136 LEU A N 1
ATOM 643 C CA . LEU A 1 94 ? 52.649 -34.655 16.711 1.00 45.62 136 LEU A CA 1
ATOM 644 C C . LEU A 1 94 ? 53.440 -35.316 17.835 1.00 49.34 136 LEU A C 1
ATOM 645 O O . LEU A 1 94 ? 53.609 -34.734 18.914 1.00 51.73 136 LEU A O 1
ATOM 650 N N . LEU A 1 95 ? 53.955 -36.524 17.592 1.00 38.14 137 LEU A N 1
ATOM 651 C CA . LEU A 1 95 ? 54.732 -37.210 18.617 1.00 33.70 137 LEU A CA 1
ATOM 652 C C . LEU A 1 95 ? 56.095 -36.558 18.809 1.00 44.63 137 LEU A C 1
ATOM 653 O O . LEU A 1 95 ? 56.568 -36.431 19.943 1.00 47.15 137 LEU A O 1
ATOM 658 N N . SER A 1 96 ? 56.745 -36.145 17.717 1.00 40.22 138 SER A N 1
ATOM 659 C CA . SER A 1 96 ? 58.013 -35.438 17.845 1.00 39.91 138 SER A CA 1
ATOM 660 C C . SER A 1 96 ? 57.853 -34.164 18.660 1.00 42.32 138 SER A C 1
ATOM 661 O O . SER A 1 96 ? 58.794 -33.740 19.339 1.00 49.55 138 SER A O 1
ATOM 664 N N . VAL A 1 97 ? 56.674 -33.544 18.615 1.00 48.09 139 VAL A N 1
ATOM 665 C CA . VAL A 1 97 ? 56.446 -32.370 19.455 1.00 40.35 139 VAL A CA 1
ATOM 666 C C . VAL A 1 97 ? 56.159 -32.776 20.900 1.00 43.72 139 VAL A C 1
ATOM 667 O O . VAL A 1 97 ? 56.769 -32.249 21.839 1.00 53.66 139 VAL A O 1
ATOM 671 N N . LEU A 1 98 ? 55.237 -33.721 21.104 1.00 46.00 140 LEU A N 1
ATOM 672 C CA . LEU A 1 98 ? 54.751 -34.012 22.452 1.00 42.48 140 LEU A CA 1
ATOM 673 C C . LEU A 1 98 ? 55.802 -34.728 23.296 1.00 51.97 140 LEU A C 1
ATOM 674 O O . LEU A 1 98 ? 56.021 -34.370 24.460 1.00 56.52 140 LEU A O 1
ATOM 679 N N . LEU A 1 99 ? 56.445 -35.758 22.740 1.00 43.16 141 LEU A N 1
ATOM 680 C CA . LEU A 1 99 ? 57.405 -36.545 23.506 1.00 49.38 141 LEU A CA 1
ATOM 681 C C . LEU A 1 99 ? 58.693 -35.787 23.799 1.00 53.93 141 LEU A C 1
ATOM 682 O O . LEU A 1 99 ? 59.544 -36.311 24.526 1.00 61.24 141 LEU A O 1
ATOM 687 N N . ASN A 1 100 ? 58.862 -34.583 23.251 1.00 46.92 142 ASN A N 1
ATOM 688 C CA . ASN A 1 100 ? 59.947 -33.690 23.634 1.00 43.06 142 ASN A CA 1
ATOM 689 C C . ASN A 1 100 ? 59.494 -32.635 24.639 1.00 55.49 142 ASN A C 1
ATOM 690 O O . ASN A 1 100 ? 60.174 -31.619 24.818 1.00 51.98 142 ASN A O 1
ATOM 695 N N . CYS A 1 101 ? 58.353 -32.854 25.284 1.00 62.02 143 CYS A N 1
ATOM 696 C CA . CYS A 1 101 ? 57.884 -32.052 26.401 1.00 62.46 143 CYS A CA 1
ATOM 697 C C . CYS A 1 101 ? 58.090 -32.824 27.697 1.00 74.54 143 CYS A C 1
ATOM 698 O O . CYS A 1 101 ? 58.241 -34.051 27.700 1.00 74.28 143 CYS A O 1
ATOM 701 N N . ASN A 1 102 ? 58.081 -32.093 28.806 1.00 74.34 144 ASN A N 1
ATOM 702 C CA . ASN A 1 102 ? 58.436 -32.670 30.086 1.00 86.58 144 ASN A CA 1
ATOM 703 C C . ASN A 1 102 ? 57.195 -32.854 30.966 1.00 81.84 144 ASN A C 1
ATOM 704 O O . ASN A 1 102 ? 56.061 -32.933 30.477 1.00 89.29 144 ASN A O 1
ATOM 709 N N . GLU A 1 103 ? 57.409 -32.918 32.280 1.00 107.40 145 GLU A N 1
ATOM 710 C CA . GLU A 1 103 ? 56.369 -33.369 33.194 1.00 108.64 145 GLU A CA 1
ATOM 711 C C . GLU A 1 103 ? 55.477 -32.221 33.635 1.00 104.41 145 GLU A C 1
ATOM 712 O O . GLU A 1 103 ? 54.328 -32.444 34.029 1.00 115.92 145 GLU A O 1
ATOM 718 N N . ASN A 1 104 ? 55.998 -30.993 33.599 1.00 105.40 146 ASN A N 1
ATOM 719 C CA . ASN A 1 104 ? 55.382 -29.903 34.349 1.00 118.05 146 ASN A CA 1
ATOM 720 C C . ASN A 1 104 ? 54.010 -29.537 33.788 1.00 122.09 146 ASN A C 1
ATOM 721 O O . ASN A 1 104 ? 53.035 -29.394 34.539 1.00 127.75 146 ASN A O 1
ATOM 726 N N . ASN A 1 105 ? 53.905 -29.414 32.469 1.00 104.61 147 ASN A N 1
ATOM 727 C CA . ASN A 1 105 ? 52.701 -28.823 31.902 1.00 117.25 147 ASN A CA 1
ATOM 728 C C . ASN A 1 105 ? 51.642 -29.868 31.548 1.00 119.42 147 ASN A C 1
ATOM 729 O O . ASN A 1 105 ? 50.474 -29.726 31.927 1.00 113.36 147 ASN A O 1
ATOM 734 N N . LEU A 1 106 ? 52.019 -30.919 30.827 1.00 113.21 148 LEU A N 1
ATOM 735 C CA . LEU A 1 106 ? 51.047 -31.878 30.328 1.00 106.80 148 LEU A CA 1
ATOM 736 C C . LEU A 1 106 ? 51.334 -33.276 30.855 1.00 88.06 148 LEU A C 1
ATOM 737 O O . LEU A 1 106 ? 52.464 -33.614 31.216 1.00 87.58 148 LEU A O 1
ATOM 742 N N . GLN A 1 107 ? 50.280 -34.081 30.892 1.00 70.82 149 GLN A N 1
ATOM 743 C CA . GLN A 1 107 ? 50.377 -35.517 31.106 1.00 69.72 149 GLN A CA 1
ATOM 744 C C . GLN A 1 107 ? 50.129 -36.187 29.762 1.00 53.71 149 GLN A C 1
ATOM 745 O O . GLN A 1 107 ? 49.025 -36.097 29.214 1.00 48.00 149 GLN A O 1
ATOM 751 N N . LEU A 1 108 ? 51.157 -36.837 29.224 1.00 59.26 150 LEU A N 1
ATOM 752 C CA . LEU A 1 108 ? 50.950 -37.707 28.077 1.00 40.08 150 LEU A CA 1
ATOM 753 C C . LEU A 1 108 ? 50.027 -38.858 28.475 1.00 39.89 150 LEU A C 1
ATOM 754 O O . LEU A 1 108 ? 49.810 -39.136 29.656 1.00 53.23 150 LEU A O 1
ATOM 759 N N . GLY A 1 109 ? 49.485 -39.539 27.478 1.00 42.12 151 GLY A N 1
ATOM 760 C CA . GLY A 1 109 ? 48.656 -40.695 27.758 1.00 68.51 151 GLY A CA 1
ATOM 761 C C . GLY A 1 109 ? 49.414 -41.795 28.469 1.00 63.83 151 GLY A C 1
ATOM 762 O O . GLY A 1 109 ? 50.610 -41.652 28.718 1.00 57.50 151 GLY A O 1
ATOM 763 N N . ASP A 1 110 ? 48.737 -42.891 28.817 1.00 62.48 152 ASP A N 1
ATOM 764 C CA . ASP A 1 110 ? 49.480 -44.038 29.308 1.00 46.90 152 ASP A CA 1
ATOM 765 C C . ASP A 1 110 ? 50.305 -44.659 28.189 1.00 60.43 152 ASP A C 1
ATOM 766 O O . ASP A 1 110 ? 51.462 -45.029 28.405 1.00 59.27 152 ASP A O 1
ATOM 771 N N . THR A 1 111 ? 49.731 -44.770 26.986 1.00 46.09 153 THR A N 1
ATOM 772 C CA . THR A 1 111 ? 50.465 -45.361 25.873 1.00 55.45 153 THR A CA 1
ATOM 773 C C . THR A 1 111 ? 51.616 -44.465 25.430 1.00 43.93 153 THR A C 1
ATOM 774 O O . THR A 1 111 ? 52.690 -44.960 25.069 1.00 41.98 153 THR A O 1
ATOM 778 N N . LEU A 1 112 ? 51.417 -43.146 25.459 1.00 37.90 154 LEU A N 1
ATOM 779 C CA . LEU A 1 112 ? 52.483 -42.243 25.035 1.00 42.64 154 LEU A CA 1
ATOM 780 C C . LEU A 1 112 ? 53.622 -42.210 26.049 1.00 41.58 154 LEU A C 1
ATOM 781 O O . LEU A 1 112 ? 54.797 -42.154 25.669 1.00 48.84 154 LEU A O 1
ATOM 786 N N . SER A 1 113 ? 53.301 -42.263 27.343 1.00 44.82 155 SER A N 1
ATOM 787 C CA . SER A 1 113 ? 54.351 -42.322 28.355 1.00 55.29 155 SER A CA 1
ATOM 788 C C . SER A 1 113 ? 55.125 -43.635 28.272 1.00 54.83 155 SER A C 1
ATOM 789 O O . SER A 1 113 ? 56.354 -43.651 28.427 1.00 50.94 155 SER A O 1
ATOM 792 N N . ARG A 1 114 ? 54.420 -44.746 28.036 1.00 39.80 156 ARG A N 1
ATOM 793 C CA . ARG A 1 114 ? 55.097 -46.024 27.843 1.00 34.95 156 ARG A CA 1
ATOM 794 C C . ARG A 1 114 ? 55.992 -45.985 26.613 1.00 46.29 156 ARG A C 1
ATOM 795 O O . ARG A 1 114 ? 57.121 -46.487 26.641 1.00 50.66 156 ARG A O 1
ATOM 803 N N . LEU A 1 115 ? 55.507 -45.387 25.523 1.00 48.13 157 LEU A N 1
ATOM 804 C CA . LEU A 1 115 ? 56.335 -45.240 24.333 1.00 38.35 157 LEU A CA 1
ATOM 805 C C . LEU A 1 115 ? 57.562 -44.384 24.619 1.00 37.30 157 LEU A C 1
ATOM 806 O O . LEU A 1 115 ? 58.651 -44.653 24.099 1.00 43.61 157 LEU A O 1
ATOM 811 N N . LYS A 1 116 ? 57.408 -43.350 25.449 1.00 38.89 158 LYS A N 1
ATOM 812 C CA . LYS A 1 116 ? 58.531 -42.460 25.727 1.00 46.83 158 LYS A CA 1
ATOM 813 C C . LYS A 1 116 ? 59.595 -43.159 26.563 1.00 47.66 158 LYS A C 1
ATOM 814 O O . LYS A 1 116 ? 60.790 -43.082 26.251 1.00 55.36 158 LYS A O 1
ATOM 820 N N . THR A 1 117 ? 59.184 -43.844 27.636 1.00 46.41 159 THR A N 1
ATOM 821 C CA . THR A 1 117 ? 60.164 -44.567 28.447 1.00 54.34 159 THR A CA 1
ATOM 822 C C . THR A 1 117 ? 60.785 -45.724 27.677 1.00 49.93 159 THR A C 1
ATOM 823 O O . THR A 1 117 ? 61.965 -46.031 27.875 1.00 60.32 159 THR A O 1
ATOM 827 N N . HIS A 1 118 ? 60.020 -46.358 26.785 1.00 46.91 160 HIS A N 1
ATOM 828 C CA . HIS A 1 118 ? 60.529 -47.502 26.039 1.00 46.76 160 HIS A CA 1
ATOM 829 C C . HIS A 1 118 ? 61.633 -47.104 25.067 1.00 46.67 160 HIS A C 1
ATOM 830 O O . HIS A 1 118 ? 62.516 -47.918 24.772 1.00 54.38 160 HIS A O 1
ATOM 837 N N . THR A 1 119 ? 61.607 -45.870 24.567 1.00 53.15 161 THR A N 1
ATOM 838 C CA . THR A 1 119 ? 62.530 -45.396 23.539 1.00 40.93 161 THR A CA 1
ATOM 839 C C . THR A 1 119 ? 63.498 -44.357 24.096 1.00 60.88 161 THR A C 1
ATOM 840 O O . THR A 1 119 ? 63.730 -43.314 23.480 1.00 88.74 161 THR A O 1
ATOM 844 N N . LYS A 1 120 ? 64.074 -44.624 25.271 1.00 51.94 162 LYS A N 1
ATOM 845 C CA . LYS A 1 120 ? 64.863 -43.600 25.949 1.00 62.74 162 LYS A CA 1
ATOM 846 C C . LYS A 1 120 ? 66.176 -43.332 25.221 1.00 75.49 162 LYS A C 1
ATOM 847 O O . LYS A 1 120 ? 66.493 -42.182 24.892 1.00 85.13 162 LYS A O 1
ATOM 853 N N . GLY A 1 121 ? 66.955 -44.377 24.968 1.00 56.87 163 GLY A N 1
ATOM 854 C CA . GLY A 1 121 ? 68.254 -44.191 24.352 1.00 70.95 163 GLY A CA 1
ATOM 855 C C . GLY A 1 121 ? 68.382 -44.810 22.976 1.00 69.17 163 GLY A C 1
ATOM 856 O O . GLY A 1 121 ? 69.494 -45.085 22.515 1.00 79.30 163 GLY A O 1
ATOM 857 N N . MET A 1 122 ? 67.255 -45.024 22.304 1.00 66.10 164 MET A N 1
ATOM 858 C CA . MET A 1 122 ? 67.252 -45.733 21.034 1.00 55.84 164 MET A CA 1
ATOM 859 C C . MET A 1 122 ? 67.653 -44.819 19.883 1.00 64.86 164 MET A C 1
ATOM 860 O O . MET A 1 122 ? 67.506 -43.594 19.948 1.00 62.95 164 MET A O 1
ATOM 865 N N . SER A 1 123 ? 68.171 -45.437 18.821 1.00 65.06 165 SER A N 1
ATOM 866 C CA . SER A 1 123 ? 68.488 -44.717 17.602 1.00 47.66 165 SER A CA 1
ATOM 867 C C . SER A 1 123 ? 67.203 -44.217 16.946 1.00 64.40 165 SER A C 1
ATOM 868 O O . SER A 1 123 ? 66.118 -44.742 17.210 1.00 64.80 165 SER A O 1
ATOM 871 N N . PRO A 1 124 ? 67.300 -43.189 16.093 1.00 63.24 166 PRO A N 1
ATOM 872 C CA . PRO A 1 124 ? 66.093 -42.692 15.405 1.00 60.10 166 PRO A CA 1
ATOM 873 C C . PRO A 1 124 ? 65.308 -43.782 14.694 1.00 46.61 166 PRO A C 1
ATOM 874 O O . PRO A 1 124 ? 64.068 -43.784 14.732 1.00 53.22 166 PRO A O 1
ATOM 878 N N . GLU A 1 125 ? 66.006 -44.725 14.061 1.00 49.32 167 GLU A N 1
ATOM 879 C CA . GLU A 1 125 ? 65.334 -45.839 13.404 1.00 49.05 167 GLU A CA 1
ATOM 880 C C . GLU A 1 125 ? 64.496 -46.632 14.399 1.00 56.62 167 GLU A C 1
ATOM 881 O O . GLU A 1 125 ? 63.303 -46.860 14.177 1.00 57.70 167 GLU A O 1
ATOM 887 N N . ASN A 1 126 ? 65.112 -47.064 15.505 1.00 51.07 168 ASN A N 1
ATOM 888 C CA . ASN A 1 126 ? 64.401 -47.873 16.491 1.00 46.77 168 ASN A CA 1
ATOM 889 C C . ASN A 1 126 ? 63.186 -47.137 17.044 1.00 56.02 168 ASN A C 1
ATOM 890 O O . ASN A 1 126 ? 62.141 -47.751 17.290 1.00 58.53 168 ASN A O 1
ATOM 895 N N . LYS A 1 127 ? 63.299 -45.821 17.241 1.00 50.81 169 LYS A N 1
ATOM 896 C CA . LYS A 1 127 ? 62.151 -45.055 17.718 1.00 43.23 169 LYS A CA 1
ATOM 897 C C . LYS A 1 127 ? 61.035 -45.027 16.678 1.00 52.31 169 LYS A C 1
ATOM 898 O O . LYS A 1 127 ? 59.854 -45.173 17.022 1.00 55.99 169 LYS A O 1
ATOM 904 N N . GLY A 1 128 ? 61.386 -44.845 15.402 1.00 42.99 170 GLY A N 1
ATOM 905 C CA . GLY A 1 128 ? 60.373 -44.912 14.360 1.00 49.85 170 GLY A CA 1
ATOM 906 C C . GLY A 1 128 ? 59.695 -46.268 14.289 1.00 46.65 170 GLY A C 1
ATOM 907 O O . GLY A 1 128 ? 58.484 -46.362 14.066 1.00 43.34 170 GLY A O 1
ATOM 908 N N . LEU A 1 129 ? 60.468 -47.337 14.486 1.00 37.46 171 LEU A N 1
ATOM 909 C CA . LEU A 1 129 ? 59.893 -48.679 14.492 1.00 40.93 171 LEU A CA 1
ATOM 910 C C . LEU A 1 129 ? 58.958 -48.874 15.678 1.00 51.99 171 LEU A C 1
ATOM 911 O O . LEU A 1 129 ? 57.896 -49.495 15.545 1.00 48.43 171 LEU A O 1
ATOM 916 N N . ALA A 1 130 ? 59.355 -48.374 16.852 1.00 45.93 172 ALA A N 1
ATOM 917 C CA . ALA A 1 130 ? 58.475 -48.421 18.015 1.00 35.87 172 ALA A CA 1
ATOM 918 C C . ALA A 1 130 ? 57.167 -47.697 17.734 1.00 48.32 172 ALA A C 1
ATOM 919 O O . ALA A 1 130 ? 56.086 -48.189 18.083 1.00 46.85 172 ALA A O 1
ATOM 921 N N . ILE A 1 131 ? 57.248 -46.525 17.099 1.00 50.07 173 ILE A N 1
ATOM 922 C CA . ILE A 1 131 ? 56.040 -45.814 16.684 1.00 42.20 173 ILE A CA 1
ATOM 923 C C . ILE A 1 131 ? 55.186 -46.702 15.789 1.00 44.41 173 ILE A C 1
ATOM 924 O O . ILE A 1 131 ? 53.989 -46.893 16.032 1.00 39.98 173 ILE A O 1
ATOM 929 N N . GLY A 1 132 ? 55.795 -47.269 14.746 1.00 45.07 174 GLY A N 1
ATOM 930 C CA . GLY A 1 132 ? 55.031 -48.035 13.776 1.00 38.56 174 GLY A CA 1
ATOM 931 C C . GLY A 1 132 ? 54.411 -49.299 14.335 1.00 49.78 174 GLY A C 1
ATOM 932 O O . GLY A 1 132 ? 53.358 -49.740 13.862 1.00 57.50 174 GLY A O 1
ATOM 933 N N . ASN A 1 133 ? 55.043 -49.901 15.342 1.00 41.77 175 ASN A N 1
ATOM 934 C CA . ASN A 1 133 ? 54.557 -51.147 15.930 1.00 54.00 175 ASN A CA 1
ATOM 935 C C . ASN A 1 133 ? 53.882 -50.926 17.278 1.00 50.83 175 ASN A C 1
ATOM 936 O O . ASN A 1 133 ? 54.014 -51.740 18.194 1.00 47.93 175 ASN A O 1
ATOM 941 N N . THR A 1 134 ? 53.149 -49.827 17.421 1.00 48.42 176 THR A N 1
ATOM 942 C CA . THR A 1 134 ? 52.305 -49.601 18.587 1.00 47.02 176 THR A CA 1
ATOM 943 C C . THR A 1 134 ? 50.851 -49.723 18.154 1.00 53.56 176 THR A C 1
ATOM 944 O O . THR A 1 134 ? 50.338 -48.820 17.474 1.00 55.71 176 THR A O 1
ATOM 948 N N . PRO A 1 135 ? 50.156 -50.809 18.506 1.00 47.64 177 PRO A N 1
ATOM 949 C CA . PRO A 1 135 ? 48.788 -50.997 17.991 1.00 46.82 177 PRO A CA 1
ATOM 950 C C . PRO A 1 135 ? 47.841 -49.861 18.334 1.00 56.29 177 PRO A C 1
ATOM 951 O O . PRO A 1 135 ? 46.976 -49.521 17.517 1.00 61.43 177 PRO A O 1
ATOM 955 N N . GLU A 1 136 ? 47.979 -49.263 19.521 1.00 46.14 178 GLU A N 1
ATOM 956 C CA . GLU A 1 136 ? 47.103 -48.160 19.905 1.00 46.83 178 GLU A CA 1
ATOM 957 C C . GLU A 1 136 ? 47.240 -46.991 18.938 1.00 46.01 178 GLU A C 1
ATOM 958 O O . GLU A 1 136 ? 46.239 -46.437 18.466 1.00 46.37 178 GLU A O 1
ATOM 964 N N . LEU A 1 137 ? 48.481 -46.607 18.627 1.00 39.81 179 LEU A N 1
ATOM 965 C CA . LEU A 1 137 ? 48.709 -45.462 17.753 1.00 43.45 179 LEU A CA 1
ATOM 966 C C . LEU A 1 137 ? 48.190 -45.731 16.347 1.00 44.43 179 LEU A C 1
ATOM 967 O O . LEU A 1 137 ? 47.533 -44.876 15.744 1.00 52.67 179 LE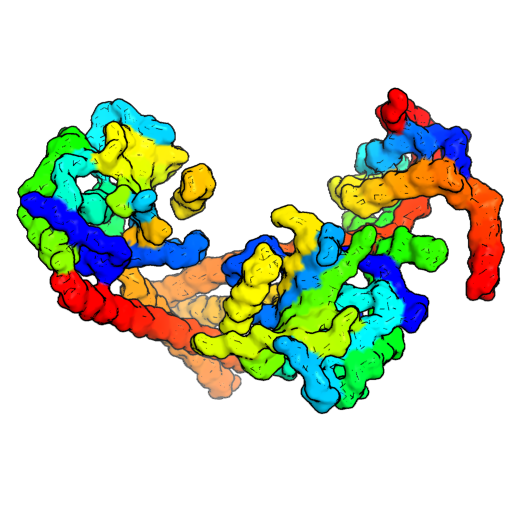U A O 1
ATOM 972 N N . ALA A 1 138 ? 48.483 -46.916 15.804 1.00 47.76 180 ALA A N 1
ATOM 973 C CA . ALA A 1 138 ? 48.012 -47.251 14.463 1.00 42.67 180 ALA A CA 1
ATOM 974 C C . ALA A 1 138 ? 46.489 -47.280 14.402 1.00 38.81 180 ALA A C 1
ATOM 975 O O . ALA A 1 138 ? 45.886 -46.769 13.449 1.00 46.48 180 ALA A O 1
ATOM 977 N N . CYS A 1 139 ? 45.850 -47.872 15.411 1.00 45.33 181 CYS A N 1
ATOM 978 C CA . CYS A 1 139 ? 44.393 -47.936 15.439 1.00 44.08 181 CYS A CA 1
ATOM 979 C C . CYS A 1 139 ? 43.785 -46.539 15.491 1.00 43.88 181 CYS A C 1
ATOM 980 O O . CYS A 1 139 ? 42.877 -46.214 14.715 1.00 50.88 181 CYS A O 1
ATOM 983 N N . ALA A 1 140 ? 44.292 -45.687 16.390 1.00 53.05 182 ALA A N 1
ATOM 984 C CA . ALA A 1 140 ? 43.753 -44.335 16.513 1.00 42.85 182 ALA A CA 1
ATOM 985 C C . ALA A 1 140 ? 44.003 -43.514 15.252 1.00 48.19 182 ALA A C 1
ATOM 986 O O . ALA A 1 140 ? 43.159 -42.701 14.857 1.00 48.60 182 ALA A O 1
ATOM 988 N N . HIS A 1 141 ? 45.157 -43.703 14.609 1.00 45.96 183 HIS A N 1
ATOM 989 C CA . HIS A 1 141 ? 45.459 -42.957 13.393 1.00 44.09 183 HIS A CA 1
ATOM 990 C C . HIS A 1 141 ? 44.550 -43.384 12.247 1.00 46.51 183 HIS A C 1
ATOM 991 O O . HIS A 1 141 ? 43.989 -42.541 11.538 1.00 51.51 183 HIS A O 1
ATOM 998 N N . ASN A 1 142 ? 44.394 -44.693 12.046 1.00 43.48 184 ASN A N 1
ATOM 999 C CA . ASN A 1 142 ? 43.572 -45.180 10.947 1.00 49.55 184 ASN A CA 1
ATOM 1000 C C . ASN A 1 142 ? 42.085 -44.979 11.198 1.00 55.90 184 ASN A C 1
ATOM 1001 O O . ASN A 1 142 ? 41.301 -45.010 10.243 1.00 60.15 184 ASN A O 1
ATOM 1006 N N . SER A 1 143 ? 41.679 -44.761 12.454 1.00 47.06 185 SER A N 1
ATOM 1007 C CA . SER A 1 143 ? 40.273 -44.484 12.725 1.00 47.24 185 SER A CA 1
ATOM 1008 C C . SER A 1 143 ? 39.813 -43.169 12.108 1.00 51.88 185 SER A C 1
ATOM 1009 O O . SER A 1 143 ? 38.611 -42.992 11.875 1.00 58.24 185 SER A O 1
ATOM 1012 N N . HIS A 1 144 ? 40.733 -42.244 11.839 1.00 47.69 186 HIS A N 1
ATOM 1013 C CA . HIS A 1 144 ? 40.395 -40.933 11.302 1.00 41.64 186 HIS A CA 1
ATOM 1014 C C . HIS A 1 144 ? 40.504 -40.864 9.785 1.00 48.76 186 HIS A C 1
ATOM 1015 O O . HIS A 1 144 ? 40.423 -39.769 9.218 1.00 51.48 186 HIS A O 1
ATOM 1022 N N . ALA A 1 145 ? 40.676 -41.999 9.116 1.00 60.68 187 ALA A N 1
ATOM 1023 C CA . ALA A 1 145 ? 40.818 -42.001 7.670 1.00 53.80 187 ALA A CA 1
ATOM 1024 C C . ALA A 1 145 ? 39.457 -42.005 6.988 1.00 52.47 187 ALA A C 1
ATOM 1025 O O . ALA A 1 145 ? 38.484 -42.574 7.491 1.00 61.40 187 ALA A O 1
ATOM 1027 N N . MET A 1 146 ? 39.402 -41.362 5.829 1.00 58.33 188 MET A N 1
ATOM 1028 C CA . MET A 1 146 ? 38.206 -41.367 5.006 1.00 59.50 188 MET A CA 1
ATOM 1029 C C . MET A 1 146 ? 38.090 -42.687 4.251 1.00 58.40 188 MET A C 1
ATOM 1030 O O . MET A 1 146 ? 39.082 -43.398 4.069 1.00 75.59 188 MET A O 1
ATOM 1035 N N . PRO A 1 147 ? 36.881 -43.049 3.810 1.00 55.97 189 PRO A N 1
ATOM 1036 C CA . PRO A 1 147 ? 36.737 -44.286 3.022 1.00 61.11 189 PRO A CA 1
ATOM 1037 C C . PRO A 1 147 ? 37.561 -44.276 1.746 1.00 60.24 189 PRO A C 1
ATOM 1038 O O . PRO A 1 147 ? 38.020 -45.338 1.295 1.00 67.80 189 PRO A O 1
ATOM 1042 N N . GLN A 1 148 ? 37.756 -43.095 1.154 1.00 59.18 190 GLN A N 1
ATOM 1043 C CA . GLN A 1 148 ? 38.611 -42.965 -0.021 1.00 60.57 190 GLN A CA 1
ATOM 1044 C C . GLN A 1 148 ? 40.001 -43.518 0.248 1.00 74.37 190 GLN A C 1
ATOM 1045 O O . GLN A 1 148 ? 40.553 -44.255 -0.574 1.00 91.14 190 GLN A O 1
ATOM 1051 N N . ALA A 1 149 ? 40.583 -43.171 1.399 1.00 66.96 191 ALA A N 1
ATOM 1052 C CA . ALA A 1 149 ? 41.916 -43.659 1.736 1.00 68.51 191 ALA A CA 1
ATOM 1053 C C . ALA A 1 149 ? 41.924 -45.172 1.926 1.00 64.91 191 ALA A C 1
ATOM 1054 O O . ALA A 1 149 ? 42.872 -45.850 1.511 1.00 78.20 191 ALA A O 1
ATOM 1056 N N . ARG A 1 150 ? 40.874 -45.718 2.542 1.00 54.28 192 ARG A N 1
ATOM 1057 C CA . ARG A 1 150 ? 40.807 -47.160 2.755 1.00 59.99 192 ARG A CA 1
ATOM 1058 C C . ARG A 1 150 ? 40.785 -47.910 1.431 1.00 88.33 192 ARG A C 1
ATOM 1059 O O . ARG A 1 150 ? 41.551 -48.859 1.230 1.00 97.20 192 ARG A O 1
ATOM 1067 N N . ARG A 1 151 ? 39.903 -47.504 0.511 1.00 93.82 193 ARG A N 1
ATOM 1068 C CA . ARG A 1 151 ? 39.835 -48.218 -0.762 1.00 92.16 193 ARG A CA 1
ATOM 1069 C C . ARG A 1 151 ? 41.021 -47.887 -1.661 1.00 99.00 193 ARG A C 1
ATOM 1070 O O . ARG A 1 151 ? 41.376 -48.688 -2.533 1.00 114.59 193 ARG A O 1
ATOM 1078 N N . ARG A 1 152 ? 41.658 -46.730 -1.456 1.00 102.02 194 ARG A N 1
ATOM 1079 C CA . ARG A 1 152 ? 42.870 -46.401 -2.196 1.00 108.61 194 ARG A CA 1
ATOM 1080 C C . ARG A 1 152 ? 44.041 -47.258 -1.738 1.00 111.82 194 ARG A C 1
ATOM 1081 O O . ARG A 1 152 ? 44.942 -47.554 -2.531 1.00 121.74 194 ARG A O 1
ATOM 1089 N N . LEU A 1 153 ? 44.040 -47.665 -0.464 1.00 113.02 195 LEU A N 1
ATOM 1090 C CA . LEU A 1 153 ? 45.062 -48.577 0.044 1.00 119.50 195 LEU A CA 1
ATOM 1091 C C . LEU A 1 153 ? 45.208 -49.811 -0.839 1.00 129.16 195 LEU A C 1
ATOM 1092 O O . LEU A 1 153 ? 46.296 -50.393 -0.923 1.00 137.50 195 LEU A O 1
ATOM 1097 N N . GLU A 1 154 ? 44.134 -50.214 -1.512 1.00 120.86 196 GLU A N 1
ATOM 1098 C CA . GLU A 1 154 ? 44.169 -51.347 -2.427 1.00 121.79 196 GLU A CA 1
ATOM 1099 C C . GLU A 1 154 ? 44.504 -50.895 -3.845 1.00 109.26 196 GLU A C 1
ATOM 1100 O O . GLU A 1 154 ? 43.754 -50.135 -4.457 1.00 108.11 196 GLU A O 1
ATOM 1106 N N . GLU A 1 168 ? 49.593 -35.092 -4.557 1.00 89.21 210 GLU A N 1
ATOM 1107 C CA . GLU A 1 168 ? 50.641 -35.306 -3.567 1.00 91.68 210 GLU A CA 1
ATOM 1108 C C . GLU A 1 168 ? 50.203 -34.858 -2.169 1.00 105.07 210 GLU A C 1
ATOM 1109 O O . GLU A 1 168 ? 49.538 -33.837 -2.019 1.00 98.61 210 GLU A O 1
ATOM 1115 N N . ALA A 1 169 ? 50.591 -35.624 -1.154 1.00 94.38 211 ALA A N 1
ATOM 1116 C CA . ALA A 1 169 ? 50.291 -35.295 0.229 1.00 69.11 211 ALA A CA 1
ATOM 1117 C C . ALA A 1 169 ? 51.372 -34.397 0.827 1.00 76.14 211 ALA A C 1
ATOM 1118 O O . ALA A 1 169 ? 52.392 -34.094 0.204 1.00 78.04 211 ALA A O 1
ATOM 1120 N N . PHE A 1 170 ? 51.123 -33.967 2.062 1.00 63.19 212 PHE A N 1
ATOM 1121 C CA . PHE A 1 170 ? 51.961 -32.991 2.741 1.00 57.67 212 PHE A CA 1
ATOM 1122 C C . PHE A 1 170 ? 53.205 -33.636 3.349 1.00 68.81 212 PHE A C 1
ATOM 1123 O O . PHE A 1 170 ? 53.274 -34.847 3.576 1.00 80.20 212 PHE A O 1
ATOM 1131 N N A HIS A 1 171 ? 54.206 -32.799 3.596 0.51 65.75 213 HIS A N 1
ATOM 1132 N N B HIS A 1 171 ? 54.198 -32.793 3.614 0.49 64.48 213 HIS A N 1
ATOM 1133 C CA A HIS A 1 171 ? 55.407 -33.180 4.326 0.51 64.53 213 HIS A CA 1
ATOM 1134 C CA B HIS A 1 171 ? 55.412 -33.176 4.322 0.49 65.52 213 HIS A CA 1
ATOM 1135 C C A HIS A 1 171 ? 55.454 -32.388 5.624 0.51 64.18 213 HIS A C 1
ATOM 1136 C C B HIS A 1 171 ? 55.470 -32.385 5.621 0.49 64.77 213 HIS A C 1
ATOM 1137 O O A HIS A 1 171 ? 55.318 -31.162 5.609 0.51 68.12 213 HIS A O 1
ATOM 1138 O O B HIS A 1 171 ? 55.357 -31.156 5.605 0.49 68.75 213 HIS A O 1
ATOM 1151 N N . PHE A 1 172 ? 55.636 -33.089 6.739 1.00 55.33 214 PHE A N 1
ATOM 1152 C CA . PHE A 1 172 ? 55.582 -32.490 8.065 1.00 49.85 214 PHE A CA 1
ATOM 1153 C C . PHE A 1 172 ? 56.977 -32.266 8.633 1.00 47.58 214 PHE A C 1
ATOM 1154 O O . PHE A 1 172 ? 57.890 -33.069 8.416 1.00 53.16 214 PHE A O 1
ATOM 1162 N N . VAL A 1 173 ? 57.123 -31.170 9.377 1.00 46.33 215 VAL A N 1
ATOM 1163 C CA . VAL A 1 173 ? 58.345 -30.836 10.102 1.00 45.82 215 VAL A CA 1
ATOM 1164 C C . VAL A 1 173 ? 57.936 -30.260 11.451 1.00 55.75 215 VAL A C 1
ATOM 1165 O O . VAL A 1 173 ? 57.066 -29.385 11.518 1.00 57.69 215 VAL A O 1
ATOM 1169 N N . SER A 1 174 ? 58.553 -30.747 12.524 1.00 55.20 216 SER A N 1
ATOM 1170 C CA . SER A 1 174 ? 58.222 -30.319 13.876 1.00 53.60 216 SER A CA 1
ATOM 1171 C C . SER A 1 174 ? 59.238 -29.302 14.377 1.00 48.86 216 SER A C 1
ATOM 1172 O O . SER A 1 174 ? 60.431 -29.404 14.082 1.00 63.12 216 SER A O 1
ATOM 1175 N N . PHE A 1 175 ? 58.760 -28.320 15.136 1.00 53.20 217 PHE A N 1
ATOM 1176 C CA . PHE A 1 175 ? 59.613 -27.341 15.800 1.00 60.67 217 PHE A CA 1
ATOM 1177 C C . PHE A 1 175 ? 59.324 -27.370 17.292 1.00 55.30 217 PHE A C 1
ATOM 1178 O O . PHE A 1 175 ? 58.165 -27.243 17.702 1.00 53.90 217 PHE A O 1
ATOM 1186 N N . VAL A 1 176 ? 60.368 -27.531 18.102 1.00 57.06 218 VAL A N 1
ATOM 1187 C CA . VAL A 1 176 ? 60.155 -27.676 19.544 1.00 54.32 218 VAL A CA 1
ATOM 1188 C C . VAL A 1 176 ? 61.360 -27.178 20.340 1.00 66.71 218 VAL A C 1
ATOM 1189 O O . VAL A 1 176 ? 62.510 -27.409 19.938 1.00 70.80 218 VAL A O 1
ATOM 1193 N N . PRO A 1 177 ? 61.152 -26.465 21.451 1.00 66.49 219 PRO A N 1
ATOM 1194 C CA . PRO A 1 177 ? 62.284 -26.114 22.323 1.00 59.57 219 PRO A CA 1
ATOM 1195 C C . PRO A 1 177 ? 62.609 -27.259 23.274 1.00 62.30 219 PRO A C 1
ATOM 1196 O O . PRO A 1 177 ? 61.717 -27.819 23.912 1.00 61.76 219 PRO A O 1
ATOM 1200 N N . ILE A 1 178 ? 63.893 -27.611 23.361 1.00 68.45 220 ILE A N 1
ATOM 1201 C CA . ILE A 1 178 ? 64.325 -28.681 24.256 1.00 75.11 220 ILE A CA 1
ATOM 1202 C C . ILE A 1 178 ? 64.931 -28.063 25.511 1.00 95.51 220 ILE A C 1
ATOM 1203 O O . ILE A 1 178 ? 64.251 -27.903 26.532 1.00 96.51 220 ILE A O 1
ATOM 1208 N N . ASN A 1 179 ? 66.216 -27.714 25.442 1.00 92.13 221 ASN A N 1
ATOM 1209 C CA . ASN A 1 179 ? 66.951 -27.113 26.557 1.00 78.76 221 ASN A CA 1
ATOM 1210 C C . ASN A 1 179 ? 67.609 -25.838 26.042 1.00 87.49 221 ASN A C 1
ATOM 1211 O O . ASN A 1 179 ? 68.734 -25.876 25.537 1.00 89.54 221 ASN A O 1
ATOM 1216 N N . GLY A 1 180 ? 66.900 -24.717 26.163 1.00 91.19 222 GLY A N 1
ATOM 1217 C CA . GLY A 1 180 ? 67.415 -23.433 25.726 1.00 91.05 222 GLY A CA 1
ATOM 1218 C C . GLY A 1 180 ? 67.842 -23.407 24.273 1.00 89.77 222 GLY A C 1
ATOM 1219 O O . GLY A 1 180 ? 68.633 -22.550 23.871 1.00 102.42 222 GLY A O 1
ATOM 1220 N N . GLN A 1 181 ? 67.321 -24.338 23.472 1.00 86.96 223 GLN A N 1
ATOM 1221 C CA . GLN A 1 181 ? 67.680 -24.445 22.063 1.00 93.88 223 GLN A CA 1
ATOM 1222 C C . GLN A 1 181 ? 66.477 -24.941 21.275 1.00 96.51 223 GLN A C 1
ATOM 1223 O O . GLN A 1 181 ? 65.841 -25.925 21.666 1.00 93.12 223 GLN A O 1
ATOM 1229 N N . LEU A 1 182 ? 66.176 -24.260 20.169 1.00 92.06 224 LEU A N 1
ATOM 1230 C CA . LEU A 1 182 ? 65.071 -24.648 19.301 1.00 85.54 224 LEU A CA 1
ATOM 1231 C C . LEU A 1 182 ? 65.521 -25.728 18.324 1.00 85.26 224 LEU A C 1
ATOM 1232 O O . LEU A 1 182 ? 66.546 -25.579 17.652 1.00 95.62 224 LEU A O 1
ATOM 1237 N N . PHE A 1 183 ? 64.750 -26.811 18.238 1.00 68.57 225 PHE A N 1
ATOM 1238 C CA . PHE A 1 183 ? 65.074 -27.951 17.398 1.00 62.34 225 PHE A CA 1
ATOM 1239 C C . PHE A 1 183 ? 64.047 -28.099 16.285 1.00 67.32 225 PHE A C 1
ATOM 1240 O O . PHE A 1 183 ? 62.838 -27.942 16.510 1.00 62.82 225 PHE A O 1
ATOM 1248 N N . GLU A 1 184 ? 64.545 -28.407 15.088 1.00 70.63 226 GLU A N 1
ATOM 1249 C CA . GLU A 1 184 ? 63.731 -28.673 13.906 1.00 65.19 226 GLU A CA 1
ATOM 1250 C C . GLU A 1 184 ? 63.881 -30.147 13.552 1.00 59.71 226 GLU A C 1
ATOM 1251 O O . GLU A 1 184 ? 64.915 -30.564 13.017 1.00 62.47 226 GLU A O 1
ATOM 1257 N N . LEU A 1 185 ? 62.850 -30.929 13.848 1.00 58.18 227 LEU A N 1
ATOM 1258 C CA . LEU A 1 185 ? 62.858 -32.369 13.634 1.00 59.72 227 LEU A CA 1
ATOM 1259 C C . LEU A 1 185 ? 62.133 -32.703 12.337 1.00 64.29 227 LEU A C 1
ATOM 1260 O O . LEU A 1 185 ? 60.978 -32.306 12.142 1.00 62.32 227 LEU A O 1
ATOM 1265 N N . ASP A 1 186 ? 62.815 -33.428 11.454 1.00 61.67 228 ASP A N 1
ATOM 1266 C CA . ASP A 1 186 ? 62.231 -33.912 10.211 1.00 63.53 228 ASP A CA 1
ATOM 1267 C C . ASP A 1 186 ? 62.427 -35.419 10.150 1.00 62.92 228 ASP A C 1
ATOM 1268 O O . ASP A 1 186 ? 63.564 -35.900 10.105 1.00 65.59 228 ASP A O 1
ATOM 1273 N N . GLY A 1 187 ? 61.317 -36.159 10.148 1.00 59.04 229 GLY A N 1
ATOM 1274 C CA . GLY A 1 187 ? 61.374 -37.612 10.132 1.00 61.69 229 GLY A CA 1
ATOM 1275 C C . GLY A 1 187 ? 61.979 -38.204 8.877 1.00 59.49 229 GLY A C 1
ATOM 1276 O O . GLY A 1 187 ? 62.335 -39.389 8.881 1.00 73.16 229 GLY A O 1
ATOM 1277 N N . LEU A 1 188 ? 62.105 -37.418 7.808 1.00 67.85 230 LEU A N 1
ATOM 1278 C CA . LEU A 1 188 ? 62.664 -37.894 6.549 1.00 69.24 230 LEU A CA 1
ATOM 1279 C C . LEU A 1 188 ? 64.080 -37.383 6.304 1.00 65.37 230 LEU A C 1
ATOM 1280 O O . LEU A 1 188 ? 64.583 -37.487 5.180 1.00 74.23 230 LEU A O 1
ATOM 1285 N N . LYS A 1 189 ? 64.731 -36.832 7.326 1.00 75.20 231 LYS A N 1
ATOM 1286 C CA . LYS A 1 189 ? 66.089 -36.330 7.223 1.00 89.21 231 LYS A CA 1
ATOM 1287 C C . LYS A 1 189 ? 66.996 -37.054 8.214 1.00 94.60 231 LYS A C 1
ATOM 1288 O O . LYS A 1 189 ? 66.528 -37.528 9.255 1.00 89.28 231 LYS A O 1
ATOM 1294 N N . PRO A 1 190 ? 68.296 -37.163 7.917 1.00 96.04 232 PRO A N 1
ATOM 1295 C CA . PRO A 1 190 ? 69.158 -37.998 8.772 1.00 87.23 232 PRO A CA 1
ATOM 1296 C C . PRO A 1 190 ? 69.375 -37.430 10.162 1.00 87.00 232 PRO A C 1
ATOM 1297 O O . PRO A 1 190 ? 69.401 -38.192 11.137 1.00 93.02 232 PRO A O 1
ATOM 1301 N N . TYR A 1 191 ? 69.532 -36.114 10.289 1.00 91.99 233 TYR A N 1
ATOM 1302 C CA . TYR A 1 191 ? 69.901 -35.545 11.570 1.00 92.77 233 TYR A CA 1
ATOM 1303 C C . TYR A 1 191 ? 68.888 -34.503 12.022 1.00 83.63 233 TYR A C 1
ATOM 1304 O O . TYR A 1 191 ? 68.340 -33.767 11.193 1.00 97.54 233 TYR A O 1
ATOM 1313 N N . PRO A 1 192 ? 68.619 -34.414 13.324 1.00 63.38 234 PRO A N 1
ATOM 1314 C CA . PRO A 1 192 ? 67.798 -33.308 13.825 1.00 68.37 234 PRO A CA 1
ATOM 1315 C C . PRO A 1 192 ? 68.525 -31.986 13.655 1.00 67.63 234 PRO A C 1
ATOM 1316 O O . PRO A 1 192 ? 69.722 -31.872 13.931 1.00 83.34 234 PRO A O 1
ATOM 1320 N N . MET A 1 193 ? 67.793 -30.983 13.187 1.00 71.67 235 MET A N 1
ATOM 1321 C CA . MET A 1 193 ? 68.363 -29.667 12.923 1.00 77.32 235 MET A CA 1
ATOM 1322 C C . MET A 1 193 ? 68.234 -28.805 14.173 1.00 76.52 235 MET A C 1
ATOM 1323 O O . MET A 1 193 ? 67.132 -28.375 14.530 1.00 70.59 235 MET A O 1
ATOM 1328 N N . ASN A 1 194 ? 69.358 -28.559 14.841 1.00 91.50 236 ASN A N 1
ATOM 1329 C CA . ASN A 1 194 ? 69.422 -27.628 15.961 1.00 89.31 236 ASN A CA 1
ATOM 1330 C C . ASN A 1 194 ? 70.020 -26.316 15.468 1.00 97.08 236 ASN A C 1
ATOM 1331 O O . ASN A 1 194 ? 71.164 -26.285 15.003 1.00 105.20 236 ASN A O 1
ATOM 1336 N N . HIS A 1 195 ? 69.245 -25.243 15.570 1.00 78.09 237 HIS A N 1
ATOM 1337 C CA . HIS A 1 195 ? 69.696 -23.910 15.199 1.00 93.43 237 HIS A CA 1
ATOM 1338 C C . HIS A 1 195 ? 69.055 -22.898 16.145 1.00 91.00 237 HIS A C 1
ATOM 1339 O O . HIS A 1 195 ? 68.481 -21.892 15.723 1.00 93.11 237 HIS A O 1
ATOM 1346 N N . GLY A 1 196 ? 69.143 -23.159 17.446 1.00 77.01 238 GLY A N 1
ATOM 1347 C CA . GLY A 1 196 ? 68.343 -22.411 18.394 1.00 95.05 238 GLY A CA 1
ATOM 1348 C C . GLY A 1 196 ? 69.084 -21.853 19.596 1.00 103.15 238 GLY A C 1
ATOM 1349 O O . GLY A 1 196 ? 69.814 -22.566 20.291 1.00 106.24 238 GLY A O 1
ATOM 1350 N N . GLY A 1 197 ? 68.880 -20.566 19.844 1.00 93.71 239 GLY A N 1
ATOM 1351 C CA . GLY A 1 197 ? 69.362 -19.897 21.030 1.00 89.26 239 GLY A CA 1
ATOM 1352 C C . GLY A 1 197 ? 68.660 -18.561 21.166 1.00 104.59 239 GLY A C 1
ATOM 1353 O O . GLY A 1 197 ? 68.440 -17.877 20.162 1.00 109.56 239 GLY A O 1
ATOM 1354 N N . TRP A 1 198 ? 68.287 -18.177 22.386 1.00 110.90 240 TRP A N 1
ATOM 1355 C CA . TRP A 1 198 ? 67.619 -16.899 22.579 1.00 115.54 240 TRP A CA 1
ATOM 1356 C C . TRP A 1 198 ? 67.928 -16.382 23.976 1.00 123.16 240 TRP A C 1
ATOM 1357 O O . TRP A 1 198 ? 68.245 -17.146 24.895 1.00 123.80 240 TRP A O 1
ATOM 1368 N N . GLU A 1 199 ? 67.833 -15.065 24.122 1.00 115.82 241 GLU A N 1
ATOM 1369 C CA . GLU A 1 199 ? 68.148 -14.420 25.390 1.00 120.75 241 GLU A CA 1
ATOM 1370 C C . GLU A 1 199 ? 67.259 -13.201 25.560 1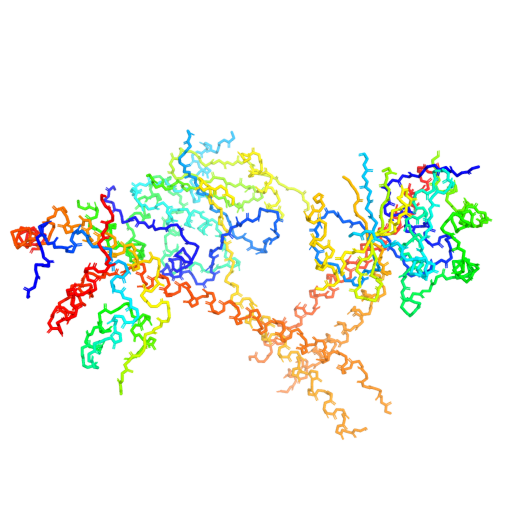.00 127.13 241 GLU A C 1
ATOM 1371 O O . GLU A 1 199 ? 67.340 -12.260 24.765 1.00 124.68 241 GLU A O 1
ATOM 1377 N N . ASP A 1 200 ? 66.423 -13.226 26.593 1.00 121.79 242 ASP A N 1
ATOM 1378 C CA . ASP A 1 200 ? 65.604 -12.081 26.977 1.00 121.67 242 ASP A CA 1
ATOM 1379 C C . ASP A 1 200 ? 64.963 -12.356 28.333 1.00 112.71 242 ASP A C 1
ATOM 1380 O O . ASP A 1 200 ? 65.052 -13.468 28.855 1.00 109.80 242 ASP A O 1
ATOM 1385 N N . ASP A 1 203 ? 59.754 -17.238 25.370 1.00 82.33 245 ASP A N 1
ATOM 1386 C CA . ASP A 1 203 ? 60.549 -16.353 24.530 1.00 93.32 245 ASP A CA 1
ATOM 1387 C C . ASP A 1 203 ? 61.016 -17.090 23.280 1.00 94.61 245 ASP A C 1
ATOM 1388 O O . ASP A 1 203 ? 61.355 -16.470 22.272 1.00 97.85 245 ASP A O 1
ATOM 1393 N N . TRP A 1 204 ? 61.033 -18.423 23.359 1.00 97.81 246 TRP A N 1
ATOM 1394 C CA . TRP A 1 204 ? 61.410 -19.233 22.206 1.00 99.37 246 TRP A CA 1
ATOM 1395 C C . TRP A 1 204 ? 60.463 -19.031 21.034 1.00 90.75 246 TRP A C 1
ATOM 1396 O O . TRP A 1 204 ? 60.840 -19.312 19.891 1.00 85.95 246 TRP A O 1
ATOM 1407 N N . THR A 1 205 ? 59.240 -18.561 21.294 1.00 84.92 247 THR A N 1
ATOM 1408 C CA . THR A 1 205 ? 58.313 -18.271 20.207 1.00 76.88 247 THR A CA 1
ATOM 1409 C C . THR A 1 205 ? 58.874 -17.200 19.280 1.00 87.77 247 THR A C 1
ATOM 1410 O O . THR A 1 205 ? 58.684 -17.263 18.062 1.00 85.16 247 THR A O 1
ATOM 1414 N N . ASP A 1 206 ? 59.591 -16.221 19.836 1.00 89.55 248 ASP A N 1
ATOM 1415 C CA . ASP A 1 206 ? 60.189 -15.180 19.005 1.00 87.74 248 ASP A CA 1
ATOM 1416 C C . ASP A 1 206 ? 61.319 -15.739 18.146 1.00 86.52 248 ASP A C 1
ATOM 1417 O O . ASP A 1 206 ? 61.446 -15.387 16.965 1.00 82.07 248 ASP A O 1
ATOM 1422 N N . LYS A 1 207 ? 62.150 -16.611 18.725 1.00 70.73 249 LYS A N 1
ATOM 1423 C CA . LYS A 1 207 ? 63.196 -17.268 17.949 1.00 68.60 249 LYS A CA 1
ATOM 1424 C C . LYS A 1 207 ? 62.599 -18.100 16.822 1.00 75.48 249 LYS A C 1
ATOM 1425 O O . LYS A 1 207 ? 63.095 -18.081 15.688 1.00 76.15 249 LYS A O 1
ATOM 1431 N N . PHE A 1 208 ? 61.522 -18.830 17.117 1.00 86.27 250 PHE A N 1
ATOM 1432 C CA . PHE A 1 208 ? 60.852 -19.618 16.090 1.00 87.41 250 PHE A CA 1
ATOM 1433 C C . PHE A 1 208 ? 60.255 -18.727 15.009 1.00 91.54 250 PHE A C 1
ATOM 1434 O O . PHE A 1 208 ? 60.282 -19.077 13.824 1.00 90.51 250 PHE A O 1
ATOM 1442 N N . ARG A 1 209 ? 59.697 -17.576 15.398 1.00 96.15 251 ARG A N 1
ATOM 1443 C CA . ARG A 1 209 ? 59.160 -16.645 14.412 1.00 85.03 251 ARG A CA 1
ATOM 1444 C C . ARG A 1 209 ? 60.259 -16.129 13.496 1.00 84.31 251 ARG A C 1
ATOM 1445 O O . ARG A 1 209 ? 60.060 -16.010 12.283 1.00 84.41 251 ARG A O 1
ATOM 1453 N N . ARG A 1 210 ? 61.426 -15.820 14.061 1.00 84.06 252 ARG A N 1
ATOM 1454 C CA . ARG A 1 210 ? 62.560 -15.410 13.236 1.00 85.41 252 ARG A CA 1
ATOM 1455 C C . ARG A 1 210 ? 62.956 -16.516 12.264 1.00 80.36 252 ARG A C 1
ATOM 1456 O O . ARG A 1 210 ? 63.139 -16.272 11.063 1.00 85.13 252 ARG A O 1
ATOM 1464 N N . VAL A 1 211 ? 63.078 -17.749 12.767 1.00 88.74 253 VAL A N 1
ATOM 1465 C CA . VAL A 1 211 ? 63.506 -18.861 11.919 1.00 100.13 253 VAL A CA 1
ATOM 1466 C C . VAL A 1 211 ? 62.498 -19.108 10.800 1.00 89.64 253 VAL A C 1
ATOM 1467 O O . VAL A 1 211 ? 62.874 -19.423 9.664 1.00 87.04 253 VAL A O 1
ATOM 1471 N N . MET A 1 212 ? 61.205 -18.960 11.097 1.00 76.85 254 MET A N 1
ATOM 1472 C CA . MET A 1 212 ? 60.184 -19.184 10.077 1.00 90.37 254 MET A CA 1
ATOM 1473 C C . MET A 1 212 ? 60.139 -18.042 9.070 1.00 106.22 254 MET A C 1
ATOM 1474 O O . MET A 1 212 ? 59.928 -18.273 7.874 1.00 112.30 254 MET A O 1
ATOM 1479 N N . ALA A 1 213 ? 60.329 -16.804 9.533 1.00 96.47 255 ALA A N 1
ATOM 1480 C CA . ALA A 1 213 ? 60.374 -15.675 8.613 1.00 92.62 255 ALA A CA 1
ATOM 1481 C C . ALA A 1 213 ? 61.595 -15.746 7.708 1.00 88.22 255 ALA A C 1
ATOM 1482 O O . ALA A 1 213 ? 61.578 -15.190 6.603 1.00 94.61 255 ALA A O 1
ATOM 1484 N N . GLU A 1 214 ? 62.660 -16.416 8.155 1.00 90.30 256 GLU A N 1
ATOM 1485 C CA . GLU A 1 214 ? 63.822 -16.607 7.292 1.00 93.61 256 GLU A CA 1
ATOM 1486 C C . GLU A 1 214 ? 63.478 -17.478 6.087 1.00 108.05 256 GLU A C 1
ATOM 1487 O O . GLU A 1 214 ? 63.784 -17.124 4.942 1.00 110.90 256 GLU A O 1
ATOM 1493 N N . ARG A 1 215 ? 62.831 -18.622 6.324 1.00 114.33 257 ARG A N 1
ATOM 1494 C CA . ARG A 1 215 ? 62.552 -19.557 5.239 1.00 117.60 257 ARG A CA 1
ATOM 1495 C C . ARG A 1 215 ? 61.358 -19.127 4.393 1.00 106.52 257 ARG A C 1
ATOM 1496 O O . ARG A 1 215 ? 61.276 -19.493 3.216 1.00 98.41 257 ARG A O 1
ATOM 1504 N N . LEU A 1 216 ? 60.437 -18.356 4.961 1.00 105.22 258 LEU A N 1
ATOM 1505 C CA . LEU A 1 216 ? 59.270 -17.888 4.221 1.00 96.88 258 LEU A CA 1
ATOM 1506 C C . LEU A 1 216 ? 59.500 -16.491 3.654 1.00 100.97 258 LEU A C 1
ATOM 1507 O O . LEU A 1 216 ? 59.989 -16.338 2.535 1.00 100.61 258 LEU A O 1
ATOM 1512 N N . GLN A 1 223 ? 46.843 -17.581 3.564 1.00 81.90 265 GLN A N 1
ATOM 1513 C CA . GLN A 1 223 ? 47.463 -17.097 2.335 1.00 72.79 265 GLN A CA 1
ATOM 1514 C C . GLN A 1 223 ? 47.733 -18.239 1.364 1.00 76.48 265 GLN A C 1
ATOM 1515 O O . GLN A 1 223 ? 46.839 -18.694 0.654 1.00 85.76 265 GLN A O 1
ATOM 1521 N N . ASP A 1 224 ? 48.984 -18.693 1.352 1.00 77.77 266 ASP A N 1
ATOM 1522 C CA . ASP A 1 224 ? 49.424 -19.720 0.420 1.00 63.86 266 ASP A CA 1
ATOM 1523 C C . ASP A 1 224 ? 48.777 -21.066 0.740 1.00 75.93 266 ASP A C 1
ATOM 1524 O O . ASP A 1 224 ? 48.439 -21.365 1.889 1.00 84.36 266 ASP A O 1
ATOM 1529 N N . ILE A 1 225 ? 48.608 -21.885 -0.303 1.00 68.75 267 ILE A N 1
ATOM 1530 C CA . ILE A 1 225 ? 48.049 -23.226 -0.152 1.00 61.51 267 ILE A CA 1
ATOM 1531 C C . ILE A 1 225 ? 49.117 -24.307 -0.112 1.00 63.86 267 ILE A C 1
ATOM 1532 O O . ILE A 1 225 ? 48.784 -25.479 0.129 1.00 77.08 267 ILE A O 1
ATOM 1537 N N . ARG A 1 226 ? 50.377 -23.966 -0.362 1.00 68.59 268 ARG A N 1
ATOM 1538 C CA . ARG A 1 226 ? 51.472 -24.918 -0.265 1.00 67.69 268 ARG A CA 1
ATOM 1539 C C . ARG A 1 226 ? 52.041 -25.016 1.142 1.00 74.02 268 ARG A C 1
ATOM 1540 O O . ARG A 1 226 ? 52.954 -25.815 1.370 1.00 66.32 268 ARG A O 1
ATOM 1548 N N . PHE A 1 227 ? 51.528 -24.229 2.085 1.00 72.66 269 PHE A N 1
ATOM 1549 C CA . PHE A 1 227 ? 52.064 -24.193 3.438 1.00 53.27 269 PHE A CA 1
ATOM 1550 C C . PHE A 1 227 ? 50.927 -24.111 4.441 1.00 62.93 269 PHE A C 1
ATOM 1551 O O . PHE A 1 2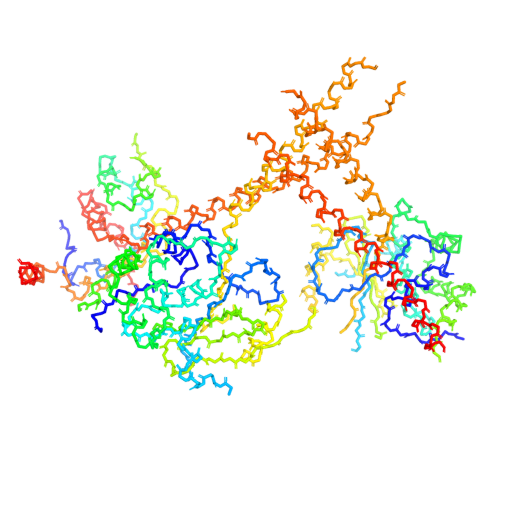27 ? 50.011 -23.299 4.283 1.00 57.28 269 PHE A O 1
ATOM 1559 N N . ASN A 1 228 ? 50.990 -24.963 5.460 1.00 70.13 270 ASN A N 1
ATOM 1560 C CA . ASN A 1 228 ? 50.165 -24.857 6.651 1.00 63.02 270 ASN A CA 1
ATOM 1561 C C . ASN A 1 228 ? 51.078 -24.787 7.866 1.00 70.94 270 ASN A C 1
ATOM 1562 O O . ASN A 1 228 ? 52.156 -25.390 7.887 1.00 67.29 270 ASN A O 1
ATOM 1567 N N . LEU A 1 229 ? 50.649 -24.036 8.876 1.00 66.54 271 LEU A N 1
ATOM 1568 C CA . LEU A 1 229 ? 51.367 -23.955 10.140 1.00 49.71 271 LEU A CA 1
ATOM 1569 C C . LEU A 1 229 ? 50.372 -24.135 11.271 1.00 55.26 271 LEU A C 1
ATOM 1570 O O . LEU A 1 229 ? 49.342 -23.454 11.310 1.00 68.14 271 LEU A O 1
ATOM 1575 N N . MET A 1 230 ? 50.675 -25.055 12.181 1.00 56.76 272 MET A N 1
ATOM 1576 C CA . MET A 1 230 ? 49.801 -25.347 13.303 1.00 59.45 272 MET A CA 1
ATOM 1577 C C . MET A 1 230 ? 50.598 -25.296 14.594 1.00 57.28 272 MET A C 1
ATOM 1578 O O . MET A 1 230 ? 51.780 -25.649 14.632 1.00 56.34 272 MET A O 1
ATOM 1583 N N . ALA A 1 231 ? 49.935 -24.842 15.651 1.00 45.71 273 ALA A N 1
ATOM 1584 C CA . ALA A 1 231 ? 50.533 -24.756 16.972 1.00 47.73 273 ALA A CA 1
ATOM 1585 C C . ALA A 1 231 ? 49.934 -25.828 17.868 1.00 58.75 273 ALA A C 1
ATOM 1586 O O . ALA A 1 231 ? 48.719 -26.051 17.861 1.00 53.38 273 ALA A O 1
ATOM 1588 N N . VAL A 1 232 ? 50.793 -26.503 18.620 1.00 58.96 274 VAL A N 1
ATOM 1589 C CA . VAL A 1 232 ? 50.360 -27.414 19.669 1.00 60.76 274 VAL A CA 1
ATOM 1590 C C . VAL A 1 232 ? 50.230 -26.583 20.939 1.00 48.25 274 VAL A C 1
ATOM 1591 O O . VAL A 1 232 ? 51.212 -26.015 21.416 1.00 52.91 274 VAL A O 1
ATOM 1595 N N . VAL A 1 233 ? 49.015 -26.464 21.460 1.00 46.79 275 VAL A N 1
ATOM 1596 C CA . VAL A 1 233 ? 48.771 -25.599 22.614 1.00 41.33 275 VAL A CA 1
ATOM 1597 C C . VAL A 1 233 ? 48.012 -26.392 23.665 1.00 40.10 275 VAL A C 1
ATOM 1598 O O . VAL A 1 233 ? 47.449 -27.454 23.368 1.00 49.20 275 VAL A O 1
ATOM 1602 N N . PRO A 1 234 ? 47.997 -25.922 24.910 1.00 53.72 276 PRO A N 1
ATOM 1603 C CA . PRO A 1 234 ? 47.138 -26.555 25.914 1.00 47.05 276 PRO A CA 1
ATOM 1604 C C . PRO A 1 234 ? 45.671 -26.371 25.564 1.00 38.22 276 PRO A C 1
ATOM 1605 O O . PRO A 1 234 ? 45.284 -25.412 24.890 1.00 34.82 276 PRO A O 1
ATOM 1609 N N . ASP A 1 235 ? 44.864 -27.318 26.026 1.00 48.65 277 ASP A N 1
ATOM 1610 C CA . ASP A 1 235 ? 43.422 -27.287 25.828 1.00 43.71 277 ASP A CA 1
ATOM 1611 C C . ASP A 1 235 ? 42.844 -25.967 26.318 1.00 51.12 277 ASP A C 1
ATOM 1612 O O . ASP A 1 235 ? 42.875 -25.675 27.516 1.00 70.44 277 ASP A O 1
ATOM 1617 N N . ARG A 1 236 ? 42.336 -25.168 25.376 1.00 59.06 278 ARG A N 1
ATOM 1618 C CA . ARG A 1 236 ? 41.752 -23.874 25.712 1.00 59.06 278 ARG A CA 1
ATOM 1619 C C . ARG A 1 236 ? 40.535 -24.027 26.614 1.00 59.81 278 ARG A C 1
ATOM 1620 O O . ARG A 1 236 ? 40.338 -23.236 27.542 1.00 61.51 278 ARG A O 1
ATOM 1628 N N . ARG A 1 237 ? 39.689 -25.016 26.326 1.00 44.17 279 ARG A N 1
ATOM 1629 C CA . ARG A 1 237 ? 38.497 -25.274 27.127 1.00 36.31 279 ARG A CA 1
ATOM 1630 C C . ARG A 1 237 ? 38.845 -25.435 28.602 1.00 62.71 279 ARG A C 1
ATOM 1631 O O . ARG A 1 237 ? 38.145 -24.911 29.476 1.00 62.01 279 ARG A O 1
ATOM 1639 N N . ILE A 1 238 ? 39.941 -26.139 28.893 1.00 62.21 280 ILE A N 1
ATOM 1640 C CA . ILE A 1 238 ? 40.355 -26.358 30.277 1.00 57.38 280 ILE A CA 1
ATOM 1641 C C . ILE A 1 238 ? 40.734 -25.039 30.943 1.00 60.06 280 ILE A C 1
ATOM 1642 O O . ILE A 1 238 ? 40.281 -24.733 32.055 1.00 57.61 280 ILE A O 1
ATOM 1647 N N . ALA A 1 239 ? 41.585 -24.249 30.284 1.00 55.21 281 ALA A N 1
ATOM 1648 C CA . ALA A 1 239 ? 42.014 -22.982 30.869 1.00 52.41 281 ALA A CA 1
ATOM 1649 C C . ALA A 1 239 ? 40.831 -22.046 31.084 1.00 58.99 281 ALA A C 1
ATOM 1650 O O . ALA A 1 239 ? 40.747 -21.364 32.113 1.00 65.30 281 ALA A O 1
ATOM 1652 N N . ILE A 1 240 ? 39.899 -22.010 30.129 1.00 58.51 282 ILE A N 1
ATOM 1653 C CA . ILE A 1 240 ? 38.735 -21.139 30.255 1.00 47.13 282 ILE A CA 1
ATOM 1654 C C . ILE A 1 240 ? 37.845 -21.595 31.406 1.00 51.14 282 ILE A C 1
ATOM 1655 O O . ILE A 1 240 ? 37.357 -20.771 32.189 1.00 60.39 282 ILE A O 1
ATOM 1660 N N . THR A 1 241 ? 37.626 -22.909 31.537 1.00 52.36 283 THR A N 1
ATOM 1661 C CA . THR A 1 241 ? 36.822 -23.413 32.647 1.00 49.31 283 THR A CA 1
ATOM 1662 C C . THR A 1 241 ? 37.470 -23.096 33.989 1.00 51.40 283 THR A C 1
ATOM 1663 O O . THR A 1 241 ? 36.780 -22.734 34.951 1.00 55.20 283 THR A O 1
ATOM 1667 N N . HIS A 1 242 ? 38.798 -23.213 34.075 1.00 54.28 284 HIS A N 1
ATOM 1668 C CA . HIS A 1 242 ? 39.469 -22.911 35.337 1.00 45.05 284 HIS A CA 1
ATOM 1669 C C . HIS A 1 242 ? 39.389 -21.425 35.667 1.00 48.80 284 HIS A C 1
ATOM 1670 O O . HIS A 1 242 ? 39.157 -21.049 36.826 1.00 45.69 284 HIS A O 1
ATOM 1677 N N . LYS A 1 243 ? 39.603 -20.565 34.668 1.00 51.37 285 LYS A N 1
ATOM 1678 C CA . LYS A 1 243 ? 39.457 -19.133 34.892 1.00 42.49 285 LYS A CA 1
ATOM 1679 C C . LYS A 1 243 ? 38.043 -18.800 35.342 1.00 41.18 285 LYS A C 1
ATOM 1680 O O . LYS A 1 243 ? 37.846 -17.957 36.224 1.00 40.85 285 LYS A O 1
ATOM 1686 N N . LEU A 1 244 ? 37.046 -19.470 34.759 1.00 37.70 286 LEU A N 1
ATOM 1687 C CA . LEU A 1 244 ? 35.666 -19.252 35.176 1.00 31.05 286 LEU A CA 1
ATOM 1688 C C . LEU A 1 244 ? 35.454 -19.689 36.616 1.00 40.06 286 LEU A C 1
ATOM 1689 O O . LEU A 1 244 ? 34.740 -19.024 37.372 1.00 49.57 286 LEU A O 1
ATOM 1694 N N . LYS A 1 245 ? 36.065 -20.806 37.014 1.00 49.14 287 LYS A N 1
ATOM 1695 C CA . LYS A 1 245 ? 35.932 -21.270 38.393 1.00 43.40 287 LYS A CA 1
ATOM 1696 C C . LYS A 1 245 ? 36.519 -20.257 39.369 1.00 46.38 287 LYS A C 1
ATOM 1697 O O . LYS A 1 245 ? 35.905 -19.932 40.394 1.00 53.53 287 LYS A O 1
ATOM 1703 N N . MET A 1 246 ? 37.713 -19.745 39.059 1.00 50.44 288 MET A N 1
ATOM 1704 C CA . MET A 1 246 ? 38.344 -18.743 39.916 1.00 32.06 288 MET A CA 1
ATOM 1705 C C . MET A 1 246 ? 37.503 -17.473 39.985 1.00 37.45 288 MET A C 1
ATOM 1706 O O . MET A 1 246 ? 37.274 -16.917 41.069 1.00 44.26 288 MET A O 1
ATOM 1711 N N . LEU A 1 247 ? 37.042 -16.991 38.829 1.00 40.58 289 LEU A N 1
ATOM 1712 C CA . LEU A 1 247 ? 36.209 -15.795 38.805 1.00 35.04 289 LEU A CA 1
ATOM 1713 C C . LEU A 1 247 ? 34.940 -15.994 39.620 1.00 40.11 289 LEU A C 1
ATOM 1714 O O . LEU A 1 247 ? 34.535 -15.104 40.375 1.00 54.39 289 LEU A O 1
ATOM 1719 N N . ARG A 1 248 ? 34.312 -17.166 39.504 1.00 37.49 290 ARG A N 1
ATOM 1720 C CA . ARG A 1 248 ? 33.054 -17.396 40.204 1.00 41.36 290 ARG A CA 1
ATOM 1721 C C . ARG A 1 248 ? 33.262 -17.500 41.706 1.00 40.99 290 ARG A C 1
ATOM 1722 O O . ARG A 1 248 ? 32.451 -16.982 42.478 1.00 56.40 290 ARG A O 1
ATOM 1730 N N . THR A 1 249 ? 34.342 -18.151 42.150 1.00 37.00 291 THR A N 1
ATOM 1731 C CA . THR A 1 249 ? 34.557 -18.237 43.592 1.00 43.80 291 THR A CA 1
ATOM 1732 C C . THR A 1 249 ? 34.918 -16.874 44.178 1.00 45.87 291 THR A C 1
ATOM 1733 O O . THR A 1 249 ? 34.458 -16.527 45.275 1.00 40.30 291 THR A O 1
ATOM 1737 N N . ASN A 1 250 ? 35.699 -16.066 43.451 1.00 42.66 292 ASN A N 1
ATOM 1738 C CA . ASN A 1 250 ? 35.996 -14.717 43.930 1.00 40.79 292 ASN A CA 1
ATOM 1739 C C . ASN A 1 250 ? 34.731 -13.861 43.977 1.00 49.54 292 ASN A C 1
ATOM 1740 O O . ASN A 1 250 ? 34.512 -13.099 44.934 1.00 47.79 292 ASN A O 1
ATOM 1745 N N . GLN A 1 251 ? 33.881 -13.985 42.954 1.00 51.38 293 GLN A N 1
ATOM 1746 C CA . GLN A 1 251 ? 32.620 -13.256 42.930 1.00 41.22 293 GLN A CA 1
ATOM 1747 C C . GLN A 1 251 ? 31.722 -13.682 44.080 1.00 43.11 293 GLN A C 1
ATOM 1748 O O . GLN A 1 251 ? 31.051 -12.848 44.695 1.00 56.73 293 GLN A O 1
ATOM 1754 N N . ALA A 1 252 ? 31.713 -14.977 44.400 1.00 42.28 294 ALA A N 1
ATOM 1755 C CA . ALA A 1 252 ? 30.928 -15.453 45.533 1.00 36.71 294 ALA A CA 1
ATOM 1756 C C . ALA A 1 252 ? 31.440 -14.867 46.841 1.00 48.96 294 ALA A C 1
ATOM 1757 O O . ALA A 1 252 ? 30.647 -14.450 47.692 1.00 53.45 294 ALA A O 1
ATOM 1759 N N . ILE A 1 253 ? 32.763 -14.833 47.023 1.00 64.51 295 ILE A N 1
ATOM 1760 C CA . ILE A 1 253 ? 33.328 -14.255 48.243 1.00 38.77 295 ILE A CA 1
ATOM 1761 C C . ILE A 1 253 ? 32.900 -12.798 48.392 1.00 49.52 295 ILE A C 1
ATOM 1762 O O . ILE A 1 253 ? 32.398 -12.380 49.449 1.00 57.95 295 ILE A O 1
ATOM 1767 N N . VAL A 1 254 ? 33.094 -11.999 47.337 1.00 42.63 296 VAL A N 1
ATOM 1768 C CA . VAL A 1 254 ? 32.809 -10.573 47.480 1.00 43.26 296 VAL A CA 1
ATOM 1769 C C . VAL A 1 254 ? 31.311 -10.325 47.615 1.00 51.97 296 VAL A C 1
ATOM 1770 O O . VAL A 1 254 ? 30.897 -9.437 48.366 1.00 59.96 296 VAL A O 1
ATOM 1774 N N . SER A 1 255 ? 30.470 -11.111 46.934 1.00 57.83 297 SER A N 1
ATOM 1775 C CA . SER A 1 255 ? 29.028 -10.935 47.081 1.00 53.38 297 SER A CA 1
ATOM 1776 C C . SER A 1 255 ? 28.565 -11.322 48.477 1.00 59.09 297 SER A C 1
ATOM 1777 O O . SER A 1 255 ? 27.694 -10.658 49.050 1.00 68.93 297 SER A O 1
ATOM 1780 N N . GLY A 1 256 ? 29.130 -12.391 49.039 1.00 67.24 298 GLY A N 1
ATOM 1781 C CA . GLY A 1 256 ? 28.791 -12.753 50.403 1.00 70.77 298 GLY A CA 1
ATOM 1782 C C . GLY A 1 256 ? 29.143 -11.658 51.387 1.00 69.65 298 GLY A C 1
ATOM 1783 O O . GLY A 1 256 ? 28.317 -11.263 52.216 1.00 84.42 298 GLY A O 1
ATOM 1784 N N . THR A 1 257 ? 30.375 -11.146 51.305 1.00 67.75 299 THR A N 1
ATOM 1785 C CA . THR A 1 257 ? 30.769 -10.077 52.220 1.00 68.55 299 THR A CA 1
ATOM 1786 C C . THR A 1 257 ? 29.904 -8.838 52.020 1.00 53.63 299 THR A C 1
ATOM 1787 O O . THR A 1 257 ? 29.492 -8.195 52.993 1.00 90.44 299 THR A O 1
ATOM 1791 N N . LEU A 1 258 ? 29.583 -8.511 50.768 1.00 55.87 300 LEU A N 1
ATOM 1792 C CA . LEU A 1 258 ? 28.786 -7.321 50.497 1.00 61.21 300 LEU A CA 1
ATOM 1793 C C . LEU A 1 258 ? 27.383 -7.452 51.074 1.00 72.20 300 LEU A C 1
ATOM 1794 O O . LEU A 1 258 ? 26.896 -6.544 51.759 1.00 83.40 300 LEU A O 1
ATOM 1799 N N . GLN A 1 259 ? 26.716 -8.581 50.810 1.00 79.48 301 GLN A N 1
ATOM 1800 C CA . GLN A 1 259 ? 25.356 -8.764 51.306 1.00 84.07 301 GLN A CA 1
ATOM 1801 C C . GLN A 1 259 ? 25.331 -8.838 52.826 1.00 82.46 301 GLN A C 1
ATOM 1802 O O . GLN A 1 259 ? 24.414 -8.306 53.462 1.00 90.03 301 GLN A O 1
ATOM 1808 N N . LYS A 1 260 ? 26.343 -9.470 53.430 1.00 75.99 302 LYS A N 1
ATOM 1809 C CA . LYS A 1 260 ? 26.453 -9.468 54.886 1.00 80.62 302 LYS A CA 1
ATOM 1810 C C . LYS A 1 260 ? 26.552 -8.044 55.424 1.00 90.02 302 LYS A C 1
ATOM 1811 O O . LYS A 1 260 ? 25.869 -7.681 56.393 1.00 90.93 302 LYS A O 1
ATOM 1817 N N . LEU A 1 261 ? 27.397 -7.219 54.800 1.00 80.01 303 LEU A N 1
ATOM 1818 C CA . LEU A 1 261 ? 27.536 -5.832 55.231 1.00 73.16 303 LEU A CA 1
ATOM 1819 C C . LEU A 1 261 ? 26.209 -5.089 55.136 1.00 82.92 303 LEU A C 1
ATOM 1820 O O . LEU A 1 261 ? 25.796 -4.410 56.083 1.00 106.39 303 LEU A O 1
ATOM 1825 N N . LEU A 1 262 ? 25.540 -5.185 53.984 1.00 87.79 304 LEU A N 1
ATOM 1826 C CA . LEU A 1 262 ? 24.311 -4.421 53.780 1.00 90.97 304 LEU A CA 1
ATOM 1827 C C . LEU A 1 262 ? 23.205 -4.886 54.721 1.00 94.35 304 LEU A C 1
ATOM 1828 O O . LEU A 1 262 ? 22.405 -4.072 55.198 1.00 96.61 304 LEU A O 1
ATOM 1833 N N . LYS A 1 263 ? 23.140 -6.190 54.999 1.00 96.23 305 LYS A N 1
ATOM 1834 C CA . LYS A 1 263 ? 22.189 -6.693 55.985 1.00 97.17 305 LYS A CA 1
ATOM 1835 C C . LYS A 1 263 ? 22.493 -6.138 57.371 1.00 110.27 305 LYS A C 1
ATOM 1836 O O . LYS A 1 263 ? 21.586 -5.705 58.093 1.00 121.02 305 LYS A O 1
ATOM 1842 N N . ALA A 1 264 ? 23.772 -6.143 57.759 1.00 105.05 306 ALA A N 1
ATOM 1843 C CA . ALA A 1 264 ? 24.148 -5.642 59.078 1.00 96.83 306 ALA A CA 1
ATOM 1844 C C . ALA A 1 264 ? 23.822 -4.161 59.223 1.00 109.00 306 ALA A C 1
ATOM 1845 O O . ALA A 1 264 ? 23.362 -3.721 60.283 1.00 118.72 306 ALA A O 1
ATOM 1847 N N . GLY A 1 265 ? 24.062 -3.376 58.177 1.00 114.19 307 GLY A N 1
ATOM 1848 C CA . GLY A 1 265 ? 23.765 -1.955 58.200 1.00 111.77 307 GLY A CA 1
ATOM 1849 C C . GLY A 1 265 ? 24.842 -1.123 58.868 1.00 117.51 307 GLY A C 1
ATOM 1850 O O . GLY A 1 265 ? 25.157 -1.328 60.040 1.00 114.66 307 GLY A O 1
ATOM 1851 N N . SER A 1 268 ? 30.122 3.293 61.034 1.00 87.99 331 SER A N 1
ATOM 1852 C CA . SER A 1 268 ? 29.819 2.573 59.801 1.00 105.22 331 SER A CA 1
ATOM 1853 C C . SER A 1 268 ? 30.836 2.901 58.711 1.00 102.18 331 SER A C 1
ATOM 1854 O O . SER A 1 268 ? 31.545 3.905 58.793 1.00 92.56 331 SER A O 1
ATOM 1857 N N . GLY A 1 269 ? 30.901 2.048 57.687 1.00 107.19 332 GLY A N 1
ATOM 1858 C CA . GLY A 1 269 ? 31.841 2.234 56.606 1.00 107.30 332 GLY A CA 1
ATOM 1859 C C . GLY A 1 269 ? 31.153 2.158 55.257 1.00 106.79 332 GLY A C 1
ATOM 1860 O O . GLY A 1 269 ? 30.065 1.600 55.114 1.00 107.40 332 GLY A O 1
ATOM 1861 N N . SER A 1 270 ? 31.819 2.736 54.261 1.00 81.76 333 SER A N 1
ATOM 1862 C CA . SER A 1 270 ? 31.300 2.742 52.902 1.00 73.48 333 SER A CA 1
ATOM 1863 C C . SER A 1 270 ? 31.465 1.370 52.250 1.00 73.69 333 SER A C 1
ATOM 1864 O O . SER A 1 270 ? 32.230 0.516 52.708 1.00 74.60 333 SER A O 1
ATOM 1867 N N . ALA A 1 271 ? 30.729 1.168 51.153 1.00 70.88 334 ALA A N 1
ATOM 1868 C CA . ALA A 1 271 ? 30.750 -0.090 50.416 1.00 64.50 334 ALA A CA 1
ATOM 1869 C C . ALA A 1 271 ? 30.889 0.142 48.916 1.00 64.43 334 ALA A C 1
ATOM 1870 O O . ALA A 1 271 ? 30.413 -0.664 48.115 1.00 58.09 334 ALA A O 1
ATOM 1872 N N . ARG A 1 272 ? 31.530 1.244 48.519 1.00 76.23 335 ARG A N 1
ATOM 1873 C CA . ARG A 1 272 ? 31.729 1.515 47.097 1.00 76.06 335 ARG A CA 1
ATOM 1874 C C . ARG A 1 272 ? 32.678 0.501 46.470 1.00 74.03 335 ARG A C 1
ATOM 1875 O O . ARG A 1 272 ? 32.422 -0.016 45.375 1.00 74.35 335 ARG A O 1
ATOM 1883 N N . ASP A 1 273 ? 33.792 0.218 47.148 1.00 70.44 336 ASP A N 1
ATOM 1884 C CA . ASP A 1 273 ? 34.851 -0.579 46.539 1.00 67.23 336 ASP A CA 1
ATOM 1885 C C . ASP A 1 273 ? 34.430 -2.034 46.368 1.00 60.60 336 ASP A C 1
ATOM 1886 O O . ASP A 1 273 ? 34.789 -2.674 45.372 1.00 61.78 336 ASP A O 1
ATOM 1891 N N . LEU A 1 274 ? 33.668 -2.575 47.323 1.00 48.81 337 LEU A N 1
ATOM 1892 C CA . LEU A 1 274 ? 33.135 -3.923 47.152 1.00 39.59 337 LEU A CA 1
ATOM 1893 C C . LEU A 1 274 ? 32.224 -4.001 45.932 1.00 51.78 337 LEU A C 1
ATOM 1894 O O . LEU A 1 274 ? 32.291 -4.962 45.156 1.00 68.21 337 LEU A O 1
ATOM 1899 N N . GLN A 1 275 ? 31.377 -2.988 45.738 1.00 53.99 338 GLN A N 1
ATOM 1900 C CA . GLN A 1 275 ? 30.482 -2.982 44.584 1.00 60.02 338 GLN A CA 1
ATOM 1901 C C . GLN A 1 275 ? 31.259 -2.859 43.278 1.00 59.66 338 GLN A C 1
ATOM 1902 O O . GLN A 1 275 ? 30.908 -3.499 42.280 1.00 72.85 338 GLN A O 1
ATOM 1908 N N . SER A 1 276 ? 32.316 -2.043 43.262 1.00 51.72 339 SER A N 1
ATOM 1909 C CA . SER A 1 276 ? 33.144 -1.929 42.063 1.00 50.05 339 SER A CA 1
ATOM 1910 C C . SER A 1 276 ? 33.828 -3.256 41.742 1.00 61.62 339 SER A C 1
ATOM 1911 O O . SER A 1 276 ? 33.869 -3.696 40.580 1.00 56.81 339 SER A O 1
ATOM 1914 N N . LEU A 1 277 ? 34.395 -3.893 42.770 1.00 50.39 340 LEU A N 1
ATOM 1915 C CA . LEU A 1 277 ? 34.998 -5.211 42.615 1.00 42.52 340 LEU A CA 1
ATOM 1916 C C . LEU A 1 277 ? 34.000 -6.199 42.023 1.00 53.83 340 LEU A C 1
ATOM 1917 O O . LEU A 1 277 ? 34.320 -6.947 41.090 1.00 59.93 340 LEU A O 1
ATOM 1922 N N . LEU A 1 278 ? 32.773 -6.200 42.552 1.00 50.95 341 LEU A N 1
ATOM 1923 C CA . LEU A 1 278 ? 31.751 -7.129 42.084 1.00 41.69 341 LEU A CA 1
ATOM 1924 C C . LEU A 1 278 ? 31.350 -6.841 40.642 1.00 48.36 341 LEU A C 1
ATOM 1925 O O . LEU A 1 278 ? 31.136 -7.770 39.856 1.00 60.05 341 LEU A O 1
ATOM 1930 N N . LYS A 1 279 ? 31.244 -5.562 40.276 1.00 53.85 342 LYS A N 1
ATOM 1931 C CA . LYS A 1 279 ? 30.909 -5.203 38.900 1.00 44.81 342 LYS A CA 1
ATOM 1932 C C . LYS A 1 279 ? 31.965 -5.715 37.927 1.00 57.54 342 LYS A C 1
ATOM 1933 O O . LYS A 1 279 ? 31.642 -6.327 36.898 1.00 68.24 342 LYS A O 1
ATOM 1939 N N . ASN A 1 280 ? 33.242 -5.472 38.239 1.00 55.06 343 ASN A N 1
ATOM 1940 C CA . ASN A 1 280 ? 34.301 -5.928 37.343 1.00 54.50 343 ASN A CA 1
ATOM 1941 C C . ASN A 1 280 ? 34.363 -7.453 37.281 1.00 56.54 343 ASN A C 1
ATOM 1942 O O . ASN A 1 280 ? 34.602 -8.028 36.208 1.00 59.03 343 ASN A O 1
ATOM 1947 N N . LEU A 1 281 ? 34.129 -8.127 38.412 1.00 43.61 344 LEU A N 1
ATOM 1948 C CA . LEU A 1 281 ? 34.088 -9.586 38.400 1.00 42.68 344 LEU A CA 1
ATOM 1949 C C . LEU A 1 281 ? 32.957 -10.102 37.518 1.00 53.12 344 LEU A C 1
ATOM 1950 O O . LEU A 1 281 ? 33.140 -11.066 36.766 1.00 68.85 344 LEU A O 1
ATOM 1955 N N . ASP A 1 282 ? 31.779 -9.478 37.596 1.00 50.67 345 ASP A N 1
ATOM 1956 C CA . ASP A 1 282 ? 30.665 -9.914 36.759 1.00 50.50 345 ASP A CA 1
ATOM 1957 C C . ASP A 1 282 ? 30.970 -9.705 35.280 1.00 55.96 345 ASP A C 1
ATOM 1958 O O . ASP A 1 282 ? 30.648 -10.560 34.442 1.00 47.25 345 ASP A O 1
ATOM 1963 N N . THR A 1 283 ? 31.598 -8.577 34.940 1.00 50.56 346 THR A N 1
ATOM 1964 C CA . THR A 1 283 ? 31.976 -8.338 33.548 1.00 53.03 346 THR A CA 1
ATOM 1965 C C . THR A 1 283 ? 32.944 -9.408 33.049 1.00 61.98 346 THR A C 1
ATOM 1966 O O . THR A 1 283 ? 32.778 -9.956 31.948 1.00 61.24 346 THR A O 1
ATOM 1970 N N . GLU A 1 284 ? 33.966 -9.719 33.852 1.00 59.11 347 GLU A N 1
ATOM 1971 C CA . GLU A 1 284 ? 34.934 -10.734 33.445 1.00 55.91 347 GLU A CA 1
ATOM 1972 C C . GLU A 1 284 ? 34.279 -12.106 33.317 1.00 53.38 347 GLU A C 1
ATOM 1973 O O . GLU A 1 284 ? 34.608 -12.877 32.405 1.00 61.25 347 GLU A O 1
ATOM 1979 N N . ILE A 1 285 ? 33.345 -12.429 34.217 1.00 44.78 348 ILE A N 1
ATOM 1980 C CA . ILE A 1 285 ? 32.651 -13.712 34.134 1.00 45.05 348 ILE A CA 1
ATOM 1981 C C . ILE A 1 285 ? 31.830 -13.795 32.854 1.00 54.88 348 ILE A C 1
ATOM 1982 O O . ILE A 1 285 ? 31.789 -14.840 32.194 1.00 59.52 348 ILE A O 1
ATOM 1987 N N . ALA A 1 286 ? 31.163 -12.700 32.480 1.00 58.04 349 ALA A N 1
ATOM 1988 C CA . ALA A 1 286 ? 30.412 -12.689 31.226 1.00 64.39 349 ALA A CA 1
ATOM 1989 C C . ALA A 1 286 ? 31.334 -12.922 30.032 1.00 47.47 349 ALA A C 1
ATOM 1990 O O . ALA A 1 286 ? 31.043 -13.747 29.150 1.00 55.50 349 ALA A O 1
ATOM 1992 N N . ILE A 1 287 ? 32.455 -12.195 29.989 1.00 47.21 350 ILE A N 1
ATOM 1993 C CA . ILE A 1 287 ? 33.406 -12.350 28.888 1.00 40.13 350 ILE A CA 1
ATOM 1994 C C . ILE A 1 287 ? 33.871 -13.800 28.781 1.00 57.58 350 ILE A C 1
ATOM 1995 O O . ILE A 1 287 ? 33.888 -14.391 27.692 1.00 64.28 350 ILE A O 1
ATOM 2000 N N . ASN A 1 288 ? 34.247 -14.400 29.912 1.00 63.66 351 ASN A N 1
ATOM 2001 C CA . ASN A 1 288 ? 34.801 -15.749 29.858 1.00 48.87 351 ASN A CA 1
ATOM 2002 C C . ASN A 1 288 ? 33.727 -16.800 29.595 1.00 52.80 351 ASN A C 1
ATOM 2003 O O . ASN A 1 288 ? 34.022 -17.840 28.999 1.00 71.41 351 ASN A O 1
ATOM 2008 N N . GLU A 1 289 ? 32.479 -16.548 29.999 1.00 52.84 352 GLU A N 1
ATOM 2009 C CA . GLU A 1 289 ? 31.395 -17.441 29.603 1.00 52.28 352 GLU A CA 1
ATOM 2010 C C . GLU A 1 289 ? 31.211 -17.429 28.093 1.00 67.30 352 GLU A C 1
ATOM 2011 O O . GLU A 1 289 ? 30.993 -18.480 27.475 1.00 58.39 352 GLU A O 1
ATOM 2017 N N . GLN A 1 290 ? 31.299 -16.246 27.480 1.00 57.88 353 GLN A N 1
ATOM 2018 C CA . GLN A 1 290 ? 31.215 -16.182 26.024 1.00 60.72 353 GLN A CA 1
ATOM 2019 C C . GLN A 1 290 ? 32.385 -16.914 25.374 1.00 64.17 353 GLN A C 1
ATOM 2020 O O . GLN A 1 290 ? 32.208 -17.623 24.373 1.00 71.85 353 GLN A O 1
ATOM 2026 N N . HIS A 1 291 ? 33.591 -16.746 25.926 1.00 58.39 354 HIS A N 1
ATOM 2027 C CA . HIS A 1 291 ? 34.749 -17.493 25.434 1.00 55.29 354 HIS A CA 1
ATOM 2028 C C . HIS A 1 291 ? 34.504 -18.998 25.497 1.00 53.76 354 HIS A C 1
ATOM 2029 O O . HIS A 1 291 ? 34.812 -19.732 24.547 1.00 58.88 354 H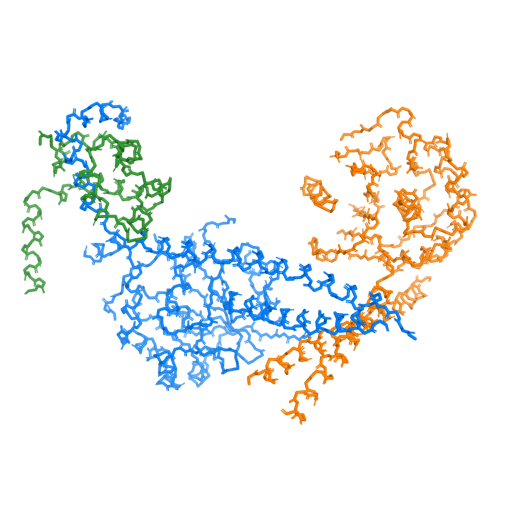IS A O 1
ATOM 2036 N N . LEU A 1 292 ? 33.958 -19.474 26.618 1.00 43.13 355 LEU A N 1
ATOM 2037 C CA . LEU A 1 292 ? 33.695 -20.899 26.780 1.00 53.20 355 LEU A CA 1
ATOM 2038 C C . LEU A 1 292 ? 32.656 -21.387 25.782 1.00 67.13 355 LEU A C 1
ATOM 2039 O O . LEU A 1 292 ? 32.786 -22.487 25.239 1.00 66.33 355 LEU A O 1
ATOM 2044 N N . ALA A 1 293 ? 31.615 -20.588 25.531 1.00 69.02 356 ALA A N 1
ATOM 2045 C CA . ALA A 1 293 ? 30.610 -20.984 24.548 1.00 68.16 356 ALA A CA 1
ATOM 2046 C C . ALA A 1 293 ? 31.219 -21.091 23.153 1.00 62.82 356 ALA A C 1
ATOM 2047 O O . ALA A 1 293 ? 30.950 -22.054 22.417 1.00 55.71 356 ALA A O 1
ATOM 2049 N N . ASP A 1 294 ? 32.037 -20.104 22.772 1.00 51.73 357 ASP A N 1
ATOM 2050 C CA . ASP A 1 294 ? 32.716 -20.155 21.480 1.00 49.74 357 ASP A CA 1
ATOM 2051 C C . ASP A 1 294 ? 33.574 -21.411 21.361 1.00 67.62 357 ASP A C 1
ATOM 2052 O O . ASP A 1 294 ? 33.503 -22.138 20.359 1.00 66.50 357 ASP A O 1
ATOM 2057 N N . GLU A 1 295 ? 34.391 -21.684 22.382 1.00 67.45 358 GLU A N 1
ATOM 2058 C CA . GLU A 1 295 ? 35.244 -22.865 22.336 1.00 57.12 358 GLU A CA 1
ATOM 2059 C C . GLU A 1 295 ? 34.427 -24.151 22.312 1.00 51.07 358 GLU A C 1
ATOM 2060 O O . GLU A 1 295 ? 34.821 -25.122 21.657 1.00 60.08 358 GLU A O 1
ATOM 2066 N N . ASN A 1 296 ? 33.285 -24.176 23.001 1.00 47.18 359 ASN A N 1
ATOM 2067 C CA . ASN A 1 296 ? 32.461 -25.378 23.020 1.00 58.24 359 ASN A CA 1
ATOM 2068 C C . ASN A 1 296 ? 31.862 -25.664 21.649 1.00 65.80 359 ASN A C 1
ATOM 2069 O O . ASN A 1 296 ? 31.864 -26.817 21.198 1.00 70.38 359 ASN A O 1
ATOM 2074 N N . ASP A 1 297 ? 31.340 -24.638 20.967 1.00 55.44 360 ASP A N 1
ATOM 2075 C CA A ASP A 1 297 ? 30.812 -24.863 19.625 0.57 56.21 360 ASP A CA 1
ATOM 2076 C CA B ASP A 1 297 ? 30.809 -24.888 19.630 0.43 56.46 360 ASP A CA 1
ATOM 2077 C C . ASP A 1 297 ? 31.922 -25.216 18.641 1.00 57.76 360 ASP A C 1
ATOM 2078 O O . ASP A 1 297 ? 31.701 -25.993 17.706 1.00 72.02 360 ASP A O 1
ATOM 2087 N N . ARG A 1 298 ? 33.127 -24.673 18.841 1.00 52.21 361 ARG A N 1
ATOM 2088 C CA . ARG A 1 298 ? 34.249 -25.059 17.986 1.00 43.96 361 ARG A CA 1
ATOM 2089 C C . ARG A 1 298 ? 34.631 -26.526 18.198 1.00 49.51 361 ARG A C 1
ATOM 2090 O O . ARG A 1 298 ? 34.933 -27.249 17.239 1.00 56.02 361 ARG A O 1
ATOM 2098 N N . ARG A 1 299 ? 34.606 -26.992 19.446 1.00 64.56 362 ARG A N 1
ATOM 2099 C CA . ARG A 1 299 ? 34.872 -28.405 19.698 1.00 66.21 362 ARG A CA 1
ATOM 2100 C C . ARG A 1 299 ? 33.773 -29.283 19.107 1.00 58.85 362 ARG A C 1
ATOM 2101 O O . ARG A 1 299 ? 34.049 -30.362 18.564 1.00 59.34 362 ARG A O 1
ATOM 2109 N N . HIS A 1 300 ? 32.519 -28.832 19.194 1.00 67.37 363 HIS A N 1
ATOM 2110 C CA . HIS A 1 300 ? 31.424 -29.588 18.591 1.00 68.13 363 HIS A CA 1
ATOM 2111 C C . HIS A 1 300 ? 31.569 -29.655 17.075 1.00 66.07 363 HIS A C 1
ATOM 2112 O O . HIS A 1 300 ? 31.258 -30.684 16.460 1.00 65.22 363 HIS A O 1
ATOM 2119 N N A MET A 1 301 ? 32.036 -28.572 16.447 0.48 62.34 364 MET A N 1
ATOM 2120 N N B MET A 1 301 ? 32.028 -28.562 16.461 0.52 62.13 364 MET A N 1
ATOM 2121 C CA A MET A 1 301 ? 32.236 -28.625 15.002 0.48 58.09 364 MET A CA 1
ATOM 2122 C CA B MET A 1 301 ? 32.275 -28.567 15.024 0.52 55.48 364 MET A CA 1
ATOM 2123 C C A MET A 1 301 ? 33.398 -29.545 14.642 0.48 59.40 364 MET A C 1
ATOM 2124 C C B MET A 1 301 ? 33.382 -29.549 14.666 0.52 56.11 364 MET A C 1
ATOM 2125 O O A MET A 1 301 ? 33.348 -30.221 13.608 0.48 65.93 364 MET A O 1
ATOM 2126 O O B MET A 1 301 ? 33.300 -30.245 13.647 0.52 64.42 364 MET A O 1
ATOM 2135 N N . PHE A 1 302 ? 34.431 -29.609 15.490 1.00 58.67 365 PHE A N 1
ATOM 2136 C CA . PHE A 1 302 ? 35.459 -30.634 15.316 1.00 48.71 365 PHE A CA 1
ATOM 2137 C C . PHE A 1 302 ? 34.835 -32.025 15.323 1.00 41.29 365 PHE A C 1
ATOM 2138 O O . PHE A 1 302 ? 35.118 -32.860 14.452 1.00 50.40 365 PHE A O 1
ATOM 2146 N N . LYS A 1 303 ? 33.977 -32.285 16.313 1.00 53.44 366 LYS A N 1
ATOM 2147 C CA . LYS A 1 303 ? 33.350 -33.597 16.446 1.00 41.14 366 LYS A CA 1
ATOM 2148 C C . LYS A 1 303 ? 32.523 -33.949 15.214 1.00 61.30 366 LYS A C 1
ATOM 2149 O O . LYS A 1 303 ? 32.601 -35.076 14.706 1.00 58.94 366 LYS A O 1
ATOM 2155 N N . VAL A 1 304 ? 31.730 -32.998 14.711 1.00 68.11 367 VAL A N 1
ATOM 2156 C CA . VAL A 1 304 ? 30.855 -33.314 13.583 1.00 58.65 367 VAL A CA 1
ATOM 2157 C C . VAL A 1 304 ? 31.664 -33.467 12.298 1.00 52.87 367 VAL A C 1
ATOM 2158 O O . VAL A 1 304 ? 31.363 -34.334 11.464 1.00 54.73 367 VAL A O 1
ATOM 2162 N N . ASP A 1 305 ? 32.713 -32.654 12.115 1.00 43.87 368 ASP A N 1
ATOM 2163 C CA . ASP A 1 305 ? 33.561 -32.825 10.941 1.00 45.57 368 ASP A CA 1
ATOM 2164 C C . ASP A 1 305 ? 34.255 -34.181 10.961 1.00 51.87 368 ASP A C 1
ATOM 2165 O O . ASP A 1 305 ? 34.402 -34.826 9.917 1.00 59.85 368 ASP A O 1
ATOM 2170 N N . ALA A 1 306 ? 34.677 -34.641 12.143 1.00 54.16 369 ALA A N 1
ATOM 2171 C CA . ALA A 1 306 ? 35.259 -35.976 12.236 1.00 45.08 369 ALA A CA 1
ATOM 2172 C C . ALA A 1 306 ? 34.228 -37.054 11.920 1.00 55.23 369 ALA A C 1
ATOM 2173 O O . ALA A 1 306 ? 34.527 -38.014 11.198 1.00 51.19 369 ALA A O 1
ATOM 2175 N N . SER A 1 307 ? 33.007 -36.914 12.448 1.00 56.96 370 SER A N 1
ATOM 2176 C CA . SER A 1 307 ? 31.987 -37.935 12.217 1.00 46.17 370 SER A CA 1
ATOM 2177 C C . SER A 1 307 ? 31.584 -38.015 10.751 1.00 53.98 370 SER A C 1
ATOM 2178 O O . SER A 1 307 ? 31.233 -39.097 10.265 1.00 52.81 370 SER A O 1
ATOM 2181 N N . ARG A 1 308 ? 31.617 -36.892 10.036 1.00 57.90 371 ARG A N 1
ATOM 2182 C CA . ARG A 1 308 ? 31.292 -36.929 8.615 1.00 38.88 371 ARG A CA 1
ATOM 2183 C C . ARG A 1 308 ? 32.478 -37.394 7.777 1.00 40.25 371 ARG A C 1
ATOM 2184 O O . ARG A 1 308 ? 32.298 -38.116 6.790 1.00 64.63 371 ARG A O 1
ATOM 2192 N N . ARG A 1 309 ? 33.694 -37.002 8.161 1.00 56.35 372 ARG A N 1
ATOM 2193 C CA . ARG A 1 309 ? 34.870 -37.301 7.351 1.00 56.13 372 ARG A CA 1
ATOM 2194 C C . ARG A 1 309 ? 35.136 -38.798 7.262 1.00 53.26 372 ARG A C 1
ATOM 2195 O O . ARG A 1 309 ? 35.677 -39.271 6.257 1.00 58.58 372 ARG A O 1
ATOM 2203 N N . THR A 1 310 ? 34.765 -39.558 8.292 1.00 50.85 373 THR A N 1
ATOM 2204 C CA . THR A 1 310 ? 35.035 -40.987 8.348 1.00 43.25 373 THR A CA 1
ATOM 2205 C C . THR A 1 310 ? 33.807 -41.833 8.033 1.00 48.00 373 THR A C 1
ATOM 2206 O O . THR A 1 310 ? 33.798 -43.033 8.326 1.00 56.96 373 THR A O 1
ATOM 2210 N N . HIS A 1 311 ? 32.774 -41.239 7.445 1.00 58.56 374 HIS A N 1
ATOM 2211 C CA . HIS A 1 311 ? 31.541 -41.949 7.135 1.00 44.99 374 HIS A CA 1
ATOM 2212 C C . HIS A 1 311 ? 31.551 -42.402 5.682 1.00 60.32 374 HIS A C 1
ATOM 2213 O O . HIS A 1 311 ? 32.001 -41.669 4.795 1.00 64.29 374 HIS A O 1
ATOM 2220 N N . ASN A 1 312 ? 31.056 -43.618 5.444 1.00 46.16 375 ASN A N 1
ATOM 2221 C CA . ASN A 1 312 ? 30.929 -44.172 4.096 1.00 51.89 375 ASN A CA 1
ATOM 2222 C C . ASN A 1 312 ? 29.500 -43.922 3.623 1.00 57.41 375 ASN A C 1
ATOM 2223 O O . ASN A 1 312 ? 28.567 -44.620 4.027 1.00 56.88 375 ASN A O 1
ATOM 2228 N N . TYR A 1 313 ? 29.336 -42.923 2.762 1.00 63.21 376 TYR A N 1
ATOM 2229 C CA . TYR A 1 313 ? 28.027 -42.470 2.313 1.00 59.78 376 TYR A CA 1
ATOM 2230 C C . TYR A 1 313 ? 27.418 -43.349 1.225 1.00 57.64 376 TYR A C 1
ATOM 2231 O O . TYR A 1 313 ? 26.379 -42.975 0.670 1.00 60.08 376 TYR A O 1
ATOM 2240 N N . ASP A 1 314 ? 28.022 -44.499 0.915 1.00 60.31 377 ASP A N 1
ATOM 2241 C CA . ASP A 1 314 ? 27.577 -45.285 -0.233 1.00 43.20 377 ASP A CA 1
ATOM 2242 C C . ASP A 1 314 ? 26.153 -45.792 -0.047 1.00 44.17 377 ASP A C 1
ATOM 2243 O O . ASP A 1 314 ? 25.291 -45.574 -0.907 1.00 48.47 377 ASP A O 1
ATOM 2248 N N . LYS A 1 315 ? 25.886 -46.477 1.069 1.00 48.38 378 LYS A N 1
ATOM 2249 C CA . LYS A 1 315 ? 24.554 -47.034 1.291 1.00 43.92 378 LYS A CA 1
ATOM 2250 C C . LYS A 1 315 ? 23.503 -45.932 1.339 1.00 43.88 378 LYS A C 1
ATOM 2251 O O . LYS A 1 315 ? 22.383 -46.107 0.842 1.00 50.47 378 LYS A O 1
ATOM 2257 N N . PHE A 1 316 ? 23.852 -44.785 1.926 1.00 48.20 379 PHE A N 1
ATOM 2258 C CA . PHE A 1 316 ? 22.916 -43.669 1.990 1.00 43.60 379 PHE A CA 1
ATOM 2259 C C . PHE A 1 316 ? 22.548 -43.181 0.596 1.00 45.28 379 PHE A C 1
ATOM 2260 O O . PHE A 1 316 ? 21.367 -43.002 0.284 1.00 48.16 379 PHE A O 1
ATOM 2268 N N . ILE A 1 317 ? 23.550 -42.961 -0.259 1.00 41.50 380 ILE A N 1
ATOM 2269 C CA . ILE A 1 317 ? 23.281 -42.484 -1.614 1.00 38.41 380 ILE A CA 1
ATOM 2270 C C . ILE A 1 317 ? 22.471 -43.513 -2.391 1.00 46.43 380 ILE A C 1
ATOM 2271 O O . ILE A 1 317 ? 21.510 -43.169 -3.094 1.00 54.75 380 ILE A O 1
ATOM 2276 N N . CYS A 1 318 ? 22.840 -44.791 -2.271 1.00 41.91 381 CYS A N 1
ATOM 2277 C CA . CYS A 1 318 ? 22.120 -45.849 -2.974 1.00 40.18 381 CYS A CA 1
ATOM 2278 C C . CYS A 1 318 ? 20.649 -45.871 -2.577 1.00 54.68 381 CYS A C 1
ATOM 2279 O O . CYS A 1 318 ? 19.760 -45.817 -3.436 1.00 59.95 381 CYS A O 1
ATOM 2282 N N . THR A 1 319 ? 20.372 -45.961 -1.272 1.00 45.48 382 THR A N 1
ATOM 2283 C CA . THR A 1 319 ? 18.987 -46.039 -0.821 1.00 50.36 382 THR A CA 1
ATOM 2284 C C . THR A 1 319 ? 18.223 -44.752 -1.103 1.00 45.97 382 THR A C 1
ATOM 2285 O O . THR A 1 319 ? 17.022 -44.804 -1.385 1.00 54.91 382 THR A O 1
ATOM 2289 N N . PHE A 1 320 ? 18.892 -43.599 -1.054 1.00 41.65 383 PHE A N 1
ATOM 2290 C CA . PHE A 1 320 ? 18.232 -42.340 -1.382 1.00 41.01 383 PHE A CA 1
ATOM 2291 C C . PHE A 1 320 ? 17.774 -42.336 -2.835 1.00 51.19 383 PHE A C 1
ATOM 2292 O O . PHE A 1 320 ? 16.617 -42.013 -3.137 1.00 50.22 383 PHE A O 1
ATOM 2300 N N . LEU A 1 321 ? 18.672 -42.709 -3.752 1.00 48.03 384 LEU A N 1
ATOM 2301 C CA . LEU A 1 321 ? 18.311 -42.755 -5.164 1.00 42.52 384 LEU A CA 1
ATOM 2302 C C . LEU A 1 321 ? 17.234 -43.802 -5.423 1.00 44.33 384 LEU A C 1
ATOM 2303 O O . LEU A 1 321 ? 16.315 -43.576 -6.221 1.00 37.42 384 LEU A O 1
ATOM 2308 N N . SER A 1 322 ? 17.322 -44.951 -4.746 1.00 45.24 385 SER A N 1
ATOM 2309 C CA . SER A 1 322 ? 16.326 -46.000 -4.937 1.00 36.48 385 SER A CA 1
ATOM 2310 C C . SER A 1 322 ? 14.952 -45.554 -4.458 1.00 33.75 385 SER A C 1
ATOM 2311 O O . SER A 1 322 ? 13.945 -45.814 -5.122 1.00 49.54 385 SER A O 1
ATOM 2314 N N . MET A 1 323 ? 14.887 -44.881 -3.311 1.00 44.76 386 MET A N 1
ATOM 2315 C CA . MET A 1 323 ? 13.612 -44.375 -2.821 1.00 45.59 386 MET A CA 1
ATOM 2316 C C . MET A 1 323 ? 13.070 -43.267 -3.712 1.00 46.89 386 MET A C 1
ATOM 2317 O O . MET A 1 323 ? 11.853 -43.173 -3.903 1.00 53.71 386 MET A O 1
ATOM 2322 N N . LEU A 1 324 ? 13.946 -42.429 -4.275 1.00 49.22 387 LEU A N 1
ATOM 2323 C CA . LEU A 1 324 ? 13.486 -41.405 -5.210 1.00 45.31 387 LEU A CA 1
ATOM 2324 C C . LEU A 1 324 ? 12.881 -42.032 -6.458 1.00 51.31 387 LEU A C 1
ATOM 2325 O O . LEU A 1 324 ? 11.823 -41.601 -6.933 1.00 46.51 387 LEU A O 1
ATOM 2330 N N . ALA A 1 325 ? 13.552 -43.042 -7.016 1.00 54.46 388 ALA A N 1
ATOM 2331 C CA . ALA A 1 325 ? 12.999 -43.752 -8.164 1.00 43.38 388 ALA A CA 1
ATOM 2332 C C . ALA A 1 325 ? 11.674 -44.412 -7.805 1.00 47.78 388 ALA A C 1
ATOM 2333 O O . ALA A 1 325 ? 10.674 -44.251 -8.513 1.00 59.20 388 ALA A O 1
ATOM 2335 N N . HIS A 1 326 ? 11.644 -45.135 -6.683 1.00 52.89 389 HIS A N 1
ATOM 2336 C CA . HIS A 1 326 ? 10.436 -45.835 -6.263 1.00 51.83 389 HIS A CA 1
ATOM 2337 C C . HIS A 1 326 ? 9.270 -44.878 -6.056 1.00 43.96 389 HIS A C 1
ATOM 2338 O O . HIS A 1 326 ? 8.120 -45.237 -6.329 1.00 59.62 389 HIS A O 1
ATOM 2345 N N . GLN A 1 327 ? 9.539 -43.662 -5.584 1.00 51.09 390 GLN A N 1
ATOM 2346 C CA . GLN A 1 327 ? 8.485 -42.674 -5.400 1.00 56.26 390 GLN A CA 1
ATOM 2347 C C . GLN A 1 327 ? 8.022 -42.054 -6.711 1.00 61.64 390 GLN A C 1
ATOM 2348 O O . GLN A 1 327 ? 6.979 -41.390 -6.727 1.00 60.92 390 GLN A O 1
ATOM 2354 N N . GLY A 1 328 ? 8.764 -42.250 -7.801 1.00 56.53 391 GLY A N 1
ATOM 2355 C CA . GLY A 1 328 ? 8.381 -41.741 -9.099 1.00 45.61 391 GLY A CA 1
ATOM 2356 C C . GLY A 1 328 ? 8.904 -40.365 -9.442 1.00 53.66 391 GLY A C 1
ATOM 2357 O O . GLY A 1 328 ? 8.559 -39.839 -10.509 1.00 63.28 391 GLY A O 1
ATOM 2358 N N . VAL A 1 329 ? 9.731 -39.765 -8.587 1.00 52.85 392 VAL A N 1
ATOM 2359 C CA . VAL A 1 329 ? 10.182 -38.391 -8.779 1.00 49.27 392 VAL A CA 1
ATOM 2360 C C . VAL A 1 329 ? 11.642 -38.299 -9.182 1.00 49.15 392 VAL A C 1
ATOM 2361 O O . VAL A 1 329 ? 12.140 -37.183 -9.387 1.00 55.89 392 VAL A O 1
ATOM 2365 N N . LEU A 1 330 ? 12.350 -39.425 -9.303 1.00 31.73 393 LEU A N 1
ATOM 2366 C CA . LEU A 1 330 ? 13.753 -39.361 -9.705 1.00 41.64 393 LEU A CA 1
ATOM 2367 C C . LEU A 1 330 ? 13.897 -38.826 -11.125 1.00 43.61 393 LEU A C 1
ATOM 2368 O O . LEU A 1 330 ? 14.853 -38.103 -11.429 1.00 40.96 393 LEU A O 1
ATOM 2373 N N . GLY A 1 331 ? 12.950 -39.165 -12.004 1.00 52.46 394 GLY A N 1
ATOM 2374 C CA . GLY A 1 331 ? 13.065 -38.765 -13.398 1.00 39.67 394 GLY A CA 1
ATOM 2375 C C . GLY A 1 331 ? 13.076 -37.260 -13.581 1.00 44.66 394 GLY A C 1
ATOM 2376 O O . GLY A 1 331 ? 13.935 -36.714 -14.281 1.00 34.27 394 GLY A O 1
ATOM 2377 N N . GLU A 1 332 ? 12.122 -36.567 -12.952 1.00 39.98 395 GLU A N 1
ATOM 2378 C CA . GLU A 1 332 ? 12.062 -35.113 -13.063 1.00 41.98 395 GLU A CA 1
ATOM 2379 C C . GLU A 1 332 ? 13.359 -34.477 -12.575 1.00 50.45 395 GLU A C 1
ATOM 2380 O O . GLU A 1 332 ? 13.980 -33.664 -13.278 1.00 54.39 395 GLU A O 1
ATOM 2386 N N . LEU A 1 333 ? 13.786 -34.848 -11.367 1.00 44.37 396 LEU A N 1
ATOM 2387 C CA . LEU A 1 333 ? 14.983 -34.256 -10.780 1.00 44.57 396 LEU A CA 1
ATOM 2388 C C . LEU A 1 333 ? 16.198 -34.489 -11.666 1.00 47.44 396 LEU A C 1
ATOM 2389 O O . LEU A 1 333 ? 16.966 -33.559 -11.942 1.00 50.86 396 LEU A O 1
ATOM 2394 N N . VAL A 1 334 ? 16.386 -35.728 -12.129 1.00 38.99 397 VAL A N 1
ATOM 2395 C CA . VAL A 1 334 ? 17.514 -36.025 -13.007 1.00 37.82 397 VAL A CA 1
ATOM 2396 C C . VAL A 1 334 ? 17.442 -35.175 -14.269 1.00 43.57 397 VAL A C 1
ATOM 2397 O O . VAL A 1 334 ? 18.454 -34.630 -14.727 1.00 40.36 397 VAL A O 1
ATOM 2401 N N . SER A 1 335 ? 16.241 -35.022 -14.835 1.00 43.22 398 SER A N 1
ATOM 2402 C CA . SER A 1 335 ? 16.087 -34.184 -16.017 1.00 43.04 398 SER A CA 1
ATOM 2403 C C . SER A 1 335 ? 16.444 -32.733 -15.736 1.00 41.20 398 SER A C 1
ATOM 2404 O O . SER A 1 335 ? 16.802 -32.003 -16.667 1.00 44.91 398 SER A O 1
ATOM 2407 N N . GLN A 1 336 ? 16.364 -32.301 -14.479 1.00 44.65 399 GLN A N 1
ATOM 2408 C CA . GLN A 1 336 ? 16.696 -30.920 -14.146 1.00 56.81 399 GLN A CA 1
ATOM 2409 C C . GLN A 1 336 ? 18.175 -30.689 -13.856 1.00 61.28 399 GLN A C 1
ATOM 2410 O O . GLN A 1 336 ? 18.600 -29.530 -13.812 1.00 63.16 399 GLN A O 1
ATOM 2416 N N . HIS A 1 337 ? 18.972 -31.737 -13.652 1.00 56.09 400 HIS A N 1
ATOM 2417 C CA . HIS A 1 337 ? 20.351 -31.566 -13.204 1.00 44.21 400 HIS A CA 1
ATOM 2418 C C . HIS A 1 337 ? 21.323 -32.385 -14.042 1.00 47.53 400 HIS A C 1
ATOM 2419 O O . HIS A 1 337 ? 22.280 -32.971 -13.524 1.00 54.15 400 HIS A O 1
ATOM 2426 N N . LEU A 1 338 ? 21.105 -32.432 -15.352 1.00 42.54 401 LEU A N 1
ATOM 2427 C CA . LEU A 1 338 ? 22.062 -33.089 -16.229 1.00 45.59 401 LEU A CA 1
ATOM 2428 C C . LEU A 1 338 ? 23.336 -32.261 -16.319 1.00 50.16 401 LEU A C 1
ATOM 2429 O O . LEU A 1 338 ? 23.289 -31.031 -16.406 1.00 58.56 401 LEU A O 1
ATOM 2434 N N . LEU A 1 339 ? 24.477 -32.940 -16.281 1.00 54.42 402 LEU A N 1
ATOM 2435 C CA . LEU A 1 339 ? 25.750 -32.256 -16.430 1.00 54.63 402 LEU A CA 1
ATOM 2436 C C . LEU A 1 339 ? 25.851 -31.643 -17.826 1.00 64.21 402 LEU A C 1
ATOM 2437 O O . LEU A 1 339 ? 25.494 -32.289 -18.817 1.00 58.42 402 LEU A O 1
ATOM 2442 N N . PRO A 1 340 ? 26.322 -30.403 -17.936 1.00 76.81 403 PRO A N 1
ATOM 2443 C CA . PRO A 1 340 ? 26.430 -29.776 -19.258 1.00 84.35 403 PRO A CA 1
ATOM 2444 C C . PRO A 1 340 ? 27.469 -30.479 -20.117 1.00 92.44 403 PRO A C 1
ATOM 2445 O O . PRO A 1 340 ? 28.517 -30.911 -19.632 1.00 86.88 403 PRO A O 1
ATOM 2449 N N . SER A 1 341 ? 27.162 -30.597 -21.404 1.00 93.82 404 SER A N 1
ATOM 2450 C CA . SER A 1 341 ? 28.073 -31.230 -22.348 1.00 99.78 404 SER A CA 1
ATOM 2451 C C . SER A 1 341 ? 27.992 -30.550 -23.709 1.00 97.90 404 SER A C 1
ATOM 2452 O O . SER A 1 341 ? 27.540 -29.410 -23.815 1.00 93.16 404 SER A O 1
ATOM 2455 N N . LYS B 2 1 ? 14.175 -49.567 -10.514 1.00 71.65 209 LYS C N 1
ATOM 2456 C CA . LYS B 2 1 ? 13.291 -48.941 -11.493 1.00 98.73 209 LYS C CA 1
ATOM 2457 C C . LYS B 2 1 ? 14.076 -48.376 -12.677 1.00 117.08 209 LYS C C 1
ATOM 2458 O O . LYS B 2 1 ? 13.810 -48.716 -13.832 1.00 100.66 209 LYS C O 1
ATOM 2464 N N . ILE B 2 2 ? 15.034 -47.505 -12.379 1.00 111.93 210 ILE C N 1
ATOM 2465 C CA . ILE B 2 2 ? 15.921 -46.923 -13.377 1.00 114.21 210 ILE C CA 1
ATOM 2466 C C . ILE B 2 2 ? 17.351 -47.293 -13.011 1.00 104.58 210 ILE C C 1
ATOM 2467 O O . ILE B 2 2 ? 17.686 -47.465 -11.834 1.00 100.85 210 ILE C O 1
ATOM 2472 N N . ASP B 2 3 ? 18.187 -47.432 -14.039 1.00 65.64 211 ASP C N 1
ATOM 2473 C CA . ASP B 2 3 ? 19.562 -47.888 -13.874 1.00 69.36 211 ASP C CA 1
ATOM 2474 C C . ASP B 2 3 ? 20.280 -47.102 -12.784 1.00 64.25 211 ASP C C 1
ATOM 2475 O O . ASP B 2 3 ? 20.310 -45.870 -12.801 1.00 80.58 211 ASP C O 1
ATOM 2480 N N . LEU B 2 4 ? 20.861 -47.832 -11.833 1.00 52.09 212 LEU C N 1
ATOM 2481 C CA . LEU B 2 4 ? 21.522 -47.240 -10.681 1.00 57.66 212 LEU C CA 1
ATOM 2482 C C . LEU B 2 4 ? 22.922 -47.797 -10.459 1.00 49.32 212 LEU C C 1
ATOM 2483 O O . LEU B 2 4 ? 23.600 -47.369 -9.520 1.00 54.06 212 LEU C O 1
ATOM 2488 N N . GLU B 2 5 ? 23.388 -48.713 -11.310 1.00 57.77 213 GLU C N 1
ATOM 2489 C CA . GLU B 2 5 ? 24.637 -49.415 -11.050 1.00 47.61 213 GLU C CA 1
ATOM 2490 C C . GLU B 2 5 ? 25.539 -49.595 -12.265 1.00 43.74 213 GLU C C 1
ATOM 2491 O O . GLU B 2 5 ? 26.634 -50.146 -12.112 1.00 69.28 213 GLU C O 1
ATOM 2497 N N . THR B 2 6 ? 25.132 -49.146 -13.457 1.00 51.01 214 THR C N 1
ATOM 2498 C CA . THR B 2 6 ? 25.864 -49.349 -14.697 1.00 39.04 214 THR C CA 1
ATOM 2499 C C . THR B 2 6 ? 26.382 -48.021 -15.243 1.00 42.95 214 THR C C 1
ATOM 2500 O O . THR B 2 6 ? 25.709 -46.993 -15.112 1.00 60.15 214 THR C O 1
ATOM 2504 N N . PRO B 2 7 ? 27.580 -48.005 -15.852 1.00 32.97 215 PRO C N 1
ATOM 2505 C CA . PRO B 2 7 ? 28.088 -46.771 -16.475 1.00 31.79 215 PRO C CA 1
ATOM 2506 C C . PRO B 2 7 ? 27.142 -46.123 -17.480 1.00 41.84 215 PRO C C 1
ATOM 2507 O O . PRO B 2 7 ? 27.318 -44.951 -17.826 1.00 40.75 215 PRO C O 1
ATOM 2511 N N . ASP B 2 8 ? 26.148 -4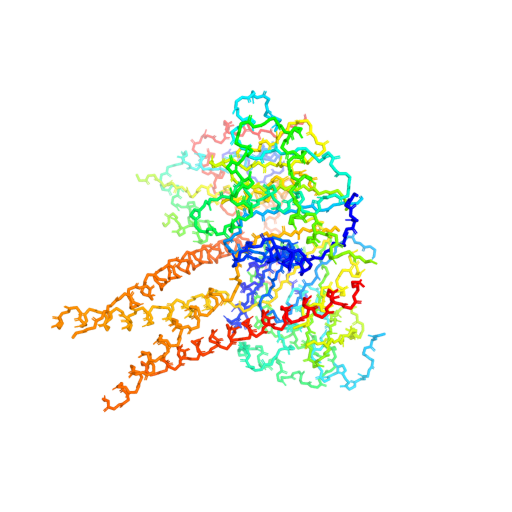6.864 -17.966 1.00 51.91 216 ASP C N 1
ATOM 2512 C CA . ASP B 2 8 ? 25.159 -46.321 -18.889 1.00 39.49 216 ASP C CA 1
ATOM 2513 C C . ASP B 2 8 ? 23.964 -45.703 -18.178 1.00 46.52 216 ASP C C 1
ATOM 2514 O O . ASP B 2 8 ? 23.011 -45.290 -18.849 1.00 54.06 216 ASP C O 1
ATOM 2519 N N . SER B 2 9 ? 23.983 -45.642 -16.849 1.00 40.49 217 SER C N 1
ATOM 2520 C CA . SER B 2 9 ? 22.909 -44.996 -16.116 1.00 37.32 217 SER C CA 1
ATOM 2521 C C . SER B 2 9 ? 22.874 -43.503 -16.420 1.00 39.06 217 SER C C 1
ATOM 2522 O O . SER B 2 9 ? 23.904 -42.872 -16.678 1.00 40.84 217 SER C O 1
ATOM 2525 N N . ILE B 2 10 ? 21.666 -42.934 -16.384 1.00 36.48 218 ILE C N 1
ATOM 2526 C CA . ILE B 2 10 ? 21.540 -41.492 -16.539 1.00 38.48 218 ILE C CA 1
ATOM 2527 C C . ILE B 2 10 ? 22.160 -40.764 -15.351 1.00 48.14 218 ILE C C 1
ATOM 2528 O O . ILE B 2 10 ? 22.542 -39.592 -15.474 1.00 45.58 218 ILE C O 1
ATOM 2533 N N . LEU B 2 11 ? 22.295 -41.443 -14.206 1.00 40.24 219 LEU C N 1
ATOM 2534 C CA . LEU B 2 11 ? 22.951 -40.839 -13.052 1.00 37.49 219 LEU C CA 1
ATOM 2535 C C . LEU B 2 11 ? 24.407 -40.509 -13.347 1.00 40.05 219 LEU C C 1
ATOM 2536 O O . LEU B 2 11 ? 24.940 -39.529 -12.814 1.00 38.28 219 LEU C O 1
ATOM 2541 N N . ALA B 2 12 ? 25.061 -41.300 -14.203 1.00 42.60 220 ALA C N 1
ATOM 2542 C CA . ALA B 2 12 ? 26.430 -41.003 -14.610 1.00 32.88 220 ALA C CA 1
ATOM 2543 C C . ALA B 2 12 ? 26.541 -39.701 -15.387 1.00 29.70 220 ALA C C 1
ATOM 2544 O O . ALA B 2 12 ? 27.661 -39.233 -15.620 1.00 42.39 220 ALA C O 1
ATOM 2546 N N . SER B 2 13 ? 25.416 -39.115 -15.801 1.00 38.03 221 SER C N 1
ATOM 2547 C CA . SER B 2 13 ? 25.403 -37.811 -16.455 1.00 26.15 221 SER C CA 1
ATOM 2548 C C . SER B 2 13 ? 24.627 -36.781 -15.642 1.00 36.97 221 SER C C 1
ATOM 2549 O O . SER B 2 13 ? 24.227 -35.744 -16.179 1.00 34.59 221 SER C O 1
ATOM 2552 N N . THR B 2 14 ? 24.410 -37.045 -14.355 1.00 40.77 222 THR C N 1
ATOM 2553 C CA . THR B 2 14 ? 23.577 -36.208 -13.504 1.00 34.45 222 THR C CA 1
ATOM 2554 C C . THR B 2 14 ? 24.407 -35.604 -12.381 1.00 41.59 222 THR C C 1
ATOM 2555 O O . THR B 2 14 ? 25.258 -36.278 -11.794 1.00 54.15 222 THR C O 1
ATOM 2559 N N . ASN B 2 15 ? 24.157 -34.328 -12.090 1.00 42.27 223 ASN C N 1
ATOM 2560 C CA . ASN B 2 15 ? 24.771 -33.670 -10.944 1.00 34.42 223 ASN C CA 1
ATOM 2561 C C . ASN B 2 15 ? 24.132 -34.186 -9.662 1.00 39.90 223 ASN C C 1
ATOM 2562 O O . ASN B 2 15 ? 23.120 -33.644 -9.205 1.00 49.55 223 ASN C O 1
ATOM 2567 N N . LEU B 2 16 ? 24.711 -35.238 -9.081 1.00 43.91 224 LEU C N 1
ATOM 2568 C CA . LEU B 2 16 ? 24.103 -35.874 -7.917 1.00 41.82 224 LEU C CA 1
ATOM 2569 C C . LEU B 2 16 ? 24.124 -34.970 -6.690 1.00 57.05 224 LEU C C 1
ATOM 2570 O O . LEU B 2 16 ? 23.238 -35.076 -5.834 1.00 50.34 224 LEU C O 1
ATOM 2575 N N . ARG B 2 17 ? 25.118 -34.084 -6.582 1.00 57.64 225 ARG C N 1
ATOM 2576 C CA . ARG B 2 17 ? 25.191 -33.199 -5.423 1.00 48.05 225 ARG C CA 1
ATOM 2577 C C . ARG B 2 17 ? 23.974 -32.289 -5.339 1.00 54.19 225 ARG C C 1
ATOM 2578 O O . ARG B 2 17 ? 23.522 -31.956 -4.236 1.00 55.68 225 ARG C O 1
ATOM 2586 N N . ALA B 2 18 ? 23.433 -31.876 -6.485 1.00 54.87 226 ALA C N 1
ATOM 2587 C CA . ALA B 2 18 ? 22.220 -31.071 -6.516 1.00 49.42 226 ALA C CA 1
ATOM 2588 C C . ALA B 2 18 ? 20.954 -31.911 -6.443 1.00 45.48 226 ALA C C 1
ATOM 2589 O O . ALA B 2 18 ? 19.908 -31.400 -6.029 1.00 51.46 226 ALA C O 1
ATOM 2591 N N . LEU B 2 19 ? 21.024 -33.181 -6.838 1.00 50.94 227 LEU C N 1
ATOM 2592 C CA . LEU B 2 19 ? 19.853 -34.047 -6.773 1.00 48.71 227 LEU C CA 1
ATOM 2593 C C . LEU B 2 19 ? 19.479 -34.350 -5.330 1.00 51.26 227 LEU C C 1
ATOM 2594 O O . LEU B 2 19 ? 18.326 -34.168 -4.921 1.00 41.34 227 LEU C O 1
ATOM 2599 N N . LEU B 2 20 ? 20.449 -34.812 -4.543 1.00 55.74 228 LEU C N 1
ATOM 2600 C CA . LEU B 2 20 ? 20.222 -35.263 -3.176 1.00 55.08 228 LEU C CA 1
ATOM 2601 C C . LEU B 2 20 ? 20.491 -34.100 -2.228 1.00 50.80 228 LEU C C 1
ATOM 2602 O O . LEU B 2 20 ? 21.648 -33.737 -1.996 1.00 56.65 228 LEU C O 1
ATOM 2607 N N . ASN B 2 21 ? 19.429 -33.522 -1.679 1.00 50.80 229 ASN C N 1
ATOM 2608 C CA . ASN B 2 21 ? 19.569 -32.391 -0.769 1.00 48.36 229 ASN C CA 1
ATOM 2609 C C . ASN B 2 21 ? 18.392 -32.404 0.202 1.00 49.59 229 ASN C C 1
ATOM 2610 O O . ASN B 2 21 ? 17.694 -33.414 0.339 1.00 64.86 229 ASN C O 1
ATOM 2615 N N . LYS B 2 22 ? 18.168 -31.271 0.873 1.00 65.85 230 LYS C N 1
ATOM 2616 C CA . LYS B 2 22 ? 17.176 -31.215 1.943 1.00 68.03 230 LYS C CA 1
ATOM 2617 C C . LYS B 2 22 ? 15.753 -31.248 1.392 1.00 69.07 230 LYS C C 1
ATOM 2618 O O . LYS B 2 22 ? 14.891 -31.951 1.934 1.00 57.33 230 LYS C O 1
ATOM 2624 N N . GLN B 2 23 ? 15.488 -30.499 0.319 1.00 65.42 231 GLN C N 1
ATOM 2625 C CA . GLN B 2 23 ? 14.159 -30.512 -0.289 1.00 66.18 231 GLN C CA 1
ATOM 2626 C C . GLN B 2 23 ? 13.820 -31.896 -0.828 1.00 72.20 231 GLN C C 1
ATOM 2627 O O . GLN B 2 23 ? 12.738 -32.442 -0.563 1.00 70.36 231 GLN C O 1
ATOM 2633 N N . THR B 2 24 ? 14.741 -32.473 -1.601 1.00 66.18 232 THR C N 1
ATOM 2634 C CA . THR B 2 24 ? 14.532 -33.804 -2.155 1.00 50.23 232 THR C CA 1
ATOM 2635 C C . THR B 2 24 ? 14.300 -34.829 -1.053 1.00 55.61 232 THR C C 1
ATOM 2636 O O . THR B 2 24 ? 13.466 -35.731 -1.198 1.00 74.44 232 THR C O 1
ATOM 2640 N N . PHE B 2 25 ? 15.029 -34.705 0.059 1.00 53.72 233 PHE C N 1
ATOM 2641 C CA . PHE B 2 25 ? 14.758 -35.556 1.213 1.00 51.98 233 PHE C CA 1
ATOM 2642 C C . PHE B 2 25 ? 13.350 -35.320 1.743 1.00 60.59 233 PHE C C 1
ATOM 2643 O O . PHE B 2 25 ? 12.659 -36.268 2.136 1.00 60.65 233 PHE C O 1
ATOM 2651 N N . SER B 2 26 ? 12.908 -34.060 1.757 1.00 75.70 234 SER C N 1
ATOM 2652 C CA . SER B 2 26 ? 11.563 -33.742 2.219 1.00 75.64 234 SER C CA 1
ATOM 2653 C C . SER B 2 26 ? 10.490 -34.334 1.318 1.00 75.95 234 SER C C 1
ATOM 2654 O O . SER B 2 26 ? 9.353 -34.519 1.765 1.00 87.09 234 SER C O 1
ATOM 2657 N N . LEU B 2 27 ? 10.821 -34.631 0.060 1.00 70.39 235 LEU C N 1
ATOM 2658 C CA . LEU B 2 27 ? 9.846 -35.254 -0.833 1.00 62.74 235 LEU C CA 1
ATOM 2659 C C . LEU B 2 27 ? 9.463 -36.670 -0.409 1.00 56.71 235 LEU C C 1
ATOM 2660 O O . LEU B 2 27 ? 8.449 -37.189 -0.887 1.00 68.08 235 LEU C O 1
ATOM 2665 N N . LEU B 2 28 ? 10.245 -37.312 0.481 1.00 52.48 236 LEU C N 1
ATOM 2666 C CA . LEU B 2 28 ? 10.031 -38.717 0.802 1.00 45.87 236 LEU C CA 1
ATOM 2667 C C . LEU B 2 28 ? 9.052 -38.885 1.964 1.00 67.18 236 LEU C C 1
ATOM 2668 O O . LEU B 2 28 ? 8.930 -37.999 2.817 1.00 71.42 236 LEU C O 1
ATOM 2673 N N . PRO B 2 29 ? 8.352 -40.017 2.010 1.00 67.10 237 PRO C N 1
ATOM 2674 C CA . PRO B 2 29 ? 7.448 -40.302 3.136 1.00 67.56 237 PRO C CA 1
ATOM 2675 C C . PRO B 2 29 ? 8.216 -40.439 4.440 1.00 78.77 237 PRO C C 1
ATOM 2676 O O . PRO B 2 29 ? 9.435 -40.667 4.431 1.00 78.44 237 PRO C O 1
ATOM 2680 N N . PRO B 2 30 ? 7.534 -40.312 5.586 1.00 87.34 238 PRO C N 1
ATOM 2681 C CA . PRO B 2 30 ? 8.255 -40.319 6.875 1.00 83.98 238 PRO C CA 1
ATOM 2682 C C . PRO B 2 30 ? 8.997 -41.612 7.179 1.00 62.48 238 PRO C C 1
ATOM 2683 O O . PRO B 2 30 ? 10.128 -41.557 7.681 1.00 75.59 238 PRO C O 1
ATOM 2687 N N . LEU B 2 31 ? 8.393 -42.774 6.915 1.00 48.49 239 LEU C N 1
ATOM 2688 C CA . LEU B 2 31 ? 9.088 -44.034 7.170 1.00 65.16 239 LEU C CA 1
ATOM 2689 C C . LEU B 2 31 ? 10.365 -44.132 6.343 1.00 81.25 239 LEU C C 1
ATOM 2690 O O . LEU B 2 31 ? 11.410 -44.581 6.839 1.00 83.14 239 LEU C O 1
ATOM 2695 N N . TYR B 2 32 ? 10.295 -43.715 5.076 1.00 84.42 240 TYR C N 1
ATOM 2696 C CA . TYR B 2 32 ? 11.488 -43.659 4.241 1.00 75.45 240 TYR C CA 1
ATOM 2697 C C . TYR B 2 32 ? 12.532 -42.724 4.838 1.00 64.69 240 TYR C C 1
ATOM 2698 O O . TYR B 2 32 ? 13.725 -43.044 4.849 1.00 62.40 240 TYR C O 1
ATOM 2707 N N . GLN B 2 33 ? 12.099 -41.569 5.350 1.00 61.09 241 GLN C N 1
ATOM 2708 C CA . GLN B 2 33 ? 13.037 -40.617 5.937 1.00 63.28 241 GLN C CA 1
ATOM 2709 C C . GLN B 2 33 ? 13.734 -41.204 7.158 1.00 66.97 241 GLN C C 1
ATOM 2710 O O . GLN B 2 33 ? 14.937 -41.001 7.352 1.00 72.78 241 GLN C O 1
ATOM 2716 N N . TYR B 2 34 ? 12.995 -41.938 7.991 1.00 66.52 242 TYR C N 1
ATOM 2717 C CA . TYR B 2 34 ? 13.593 -42.566 9.166 1.00 75.10 242 TYR C CA 1
ATOM 2718 C C . TYR B 2 34 ? 14.610 -43.631 8.762 1.00 72.28 242 TYR C C 1
ATOM 2719 O O . TYR B 2 34 ? 15.755 -43.637 9.246 1.00 88.05 242 TYR C O 1
ATOM 2728 N N . ASN B 2 35 ? 14.211 -44.538 7.863 1.00 64.42 243 ASN C N 1
ATOM 2729 C CA . ASN B 2 35 ? 15.132 -45.579 7.416 1.00 74.94 243 ASN C CA 1
ATOM 2730 C C . ASN B 2 35 ? 16.344 -44.992 6.703 1.00 68.97 243 ASN C C 1
ATOM 2731 O O . ASN B 2 35 ? 17.413 -45.613 6.685 1.00 60.16 243 ASN C O 1
ATOM 2736 N N . LEU B 2 36 ? 16.202 -43.801 6.118 1.00 59.31 244 LEU C N 1
ATOM 2737 C CA . LEU B 2 36 ? 17.321 -43.168 5.430 1.00 53.57 244 LEU C CA 1
ATOM 2738 C C . LEU B 2 36 ? 18.262 -42.481 6.412 1.00 55.25 244 LEU C C 1
ATOM 2739 O O . LEU B 2 36 ? 19.486 -42.554 6.258 1.00 68.93 244 LEU C O 1
ATOM 2744 N N . ILE B 2 37 ? 17.705 -41.808 7.421 1.00 63.34 245 ILE C N 1
ATOM 2745 C CA . ILE B 2 37 ? 18.520 -41.191 8.462 1.00 58.66 245 ILE C CA 1
ATOM 2746 C C . ILE B 2 37 ? 19.324 -42.243 9.202 1.00 55.47 245 ILE C C 1
ATOM 2747 O O . ILE B 2 37 ? 20.460 -41.988 9.622 1.00 55.12 245 ILE C O 1
ATOM 2752 N N . GLN B 2 38 ? 18.776 -43.450 9.339 1.00 66.74 246 GLN C N 1
ATOM 2753 C CA . GLN B 2 38 ? 19.527 -44.525 9.982 1.00 56.24 246 GLN C CA 1
ATOM 2754 C C . GLN B 2 38 ? 20.819 -44.865 9.236 1.00 51.14 246 GLN C C 1
ATOM 2755 O O . GLN B 2 38 ? 21.584 -45.727 9.680 1.00 62.02 246 GLN C O 1
ATOM 2761 N N . LEU B 2 39 ? 21.082 -44.191 8.113 1.00 56.01 247 LEU C N 1
ATOM 2762 C CA . LEU B 2 39 ? 22.297 -44.400 7.333 1.00 40.32 247 LEU C CA 1
ATOM 2763 C C . LEU B 2 39 ? 23.182 -43.159 7.268 1.00 56.10 247 LEU C C 1
ATOM 2764 O O . LEU B 2 39 ? 24.156 -43.145 6.505 1.00 45.89 247 LEU C O 1
ATOM 2769 N N . LEU B 2 40 ? 22.870 -42.122 8.031 1.00 55.13 248 LEU C N 1
ATOM 2770 C CA . LEU B 2 40 ? 23.660 -40.900 8.060 1.00 46.86 248 LEU C CA 1
ATOM 2771 C C . LEU B 2 40 ? 24.792 -41.029 9.068 1.00 65.25 248 LEU C C 1
ATOM 2772 O O . LEU B 2 40 ? 24.826 -41.964 9.874 1.00 63.44 248 LEU C O 1
ATOM 2777 N N . PRO B 2 41 ? 25.762 -40.111 9.038 1.00 53.84 249 PRO C N 1
ATOM 2778 C CA . PRO B 2 41 ? 26.736 -40.046 10.133 1.00 51.41 249 PRO C CA 1
ATOM 2779 C C . PRO B 2 41 ? 26.037 -39.878 11.473 1.00 64.44 249 PRO C C 1
ATOM 2780 O O . PRO B 2 41 ? 24.966 -39.275 11.570 1.00 71.12 249 PRO C O 1
ATOM 2784 N N . SER B 2 42 ? 26.668 -40.417 12.519 1.00 80.13 250 SER C N 1
ATOM 2785 C CA . SER B 2 42 ? 26.009 -40.500 13.816 1.00 70.41 250 SER C CA 1
ATOM 2786 C C . SER B 2 42 ? 25.664 -39.128 14.376 1.00 70.23 250 SER C C 1
ATOM 2787 O O . SER B 2 42 ? 24.675 -38.993 15.100 1.00 74.89 250 SER C O 1
ATOM 2790 N N . VAL B 2 43 ? 26.447 -38.099 14.049 1.00 59.03 251 VAL C N 1
ATOM 2791 C CA . VAL B 2 43 ? 26.148 -36.766 14.564 1.00 56.90 251 VAL C CA 1
ATOM 2792 C C . VAL B 2 43 ? 24.887 -36.208 13.914 1.00 69.19 251 VAL C C 1
ATOM 2793 O O . VAL B 2 43 ? 24.012 -35.661 14.591 1.00 71.66 251 VAL C O 1
ATOM 2797 N N . ASP B 2 44 ? 24.761 -36.353 12.594 1.00 77.61 252 ASP C N 1
ATOM 2798 C CA . ASP B 2 44 ? 23.577 -35.828 11.917 1.00 66.97 252 ASP C CA 1
ATOM 2799 C C . ASP B 2 44 ? 22.346 -36.680 12.212 1.00 65.70 252 ASP C C 1
ATOM 2800 O O . ASP B 2 44 ? 21.249 -36.144 12.433 1.00 70.39 252 ASP C O 1
ATOM 2805 N N . ARG B 2 45 ? 22.508 -38.007 12.229 1.00 61.42 253 ARG C N 1
ATOM 2806 C CA . ARG B 2 45 ? 21.417 -38.875 12.660 1.00 71.05 253 ARG C CA 1
ATOM 2807 C C . ARG B 2 45 ? 20.960 -38.517 14.068 1.00 80.23 253 ARG C C 1
ATOM 2808 O O . ARG B 2 45 ? 19.759 -38.492 14.352 1.00 87.06 253 ARG C O 1
ATOM 2816 N N . GLU B 2 46 ? 21.910 -38.231 14.959 1.00 88.50 254 GLU C N 1
ATOM 2817 C CA . GLU B 2 46 ? 21.583 -37.833 16.323 1.00 98.36 254 GLU C CA 1
ATOM 2818 C C . GLU B 2 46 ? 20.898 -36.473 16.354 1.00 87.68 254 GLU C C 1
ATOM 2819 O O . GLU B 2 46 ? 20.026 -36.231 17.196 1.00 93.73 254 GLU C O 1
ATOM 2825 N N . ALA B 2 47 ? 21.293 -35.569 15.455 1.00 82.51 255 ALA C N 1
ATOM 2826 C CA . ALA B 2 47 ? 20.652 -34.262 15.370 1.00 83.17 255 ALA C CA 1
ATOM 2827 C C . ALA B 2 47 ? 19.189 -34.396 14.971 1.00 92.90 255 ALA C C 1
ATOM 2828 O O . ALA B 2 47 ? 18.324 -33.691 15.504 1.00 101.06 255 ALA C O 1
ATOM 2830 N N . SER B 2 48 ? 18.892 -35.294 14.037 1.00 96.75 256 SER C N 1
ATOM 2831 C CA . SER B 2 48 ? 17.509 -35.590 13.685 1.00 98.36 256 SER C CA 1
ATOM 2832 C C . SER B 2 48 ? 16.891 -36.673 14.563 1.00 101.29 256 SER C C 1
ATOM 2833 O O . SER B 2 48 ? 15.685 -36.919 14.456 1.00 85.10 256 SER C O 1
ATOM 2836 N N . GLU B 2 49 ? 17.687 -37.304 15.427 1.00 114.64 257 GLU C N 1
ATOM 2837 C CA . GLU B 2 49 ? 17.270 -38.388 16.329 1.00 115.73 257 GLU C CA 1
ATOM 2838 C C . GLU B 2 49 ? 16.202 -39.321 15.758 1.00 122.81 257 GLU C C 1
ATOM 2839 O O . GLU B 2 49 ? 16.357 -40.543 15.779 1.00 118.72 257 GLU C O 1
ATOM 2845 N N . GLU B 2 64 ? 4.531 -35.765 11.062 1.00 114.28 272 GLU C N 1
ATOM 2846 C CA . GLU B 2 64 ? 5.729 -36.394 11.604 1.00 119.74 272 GLU C CA 1
ATOM 2847 C C . GLU B 2 64 ? 6.858 -36.415 10.579 1.00 117.69 272 GLU C C 1
ATOM 2848 O O . GLU B 2 64 ? 7.736 -37.278 10.624 1.00 104.05 272 GLU C O 1
ATOM 2854 N N . ALA B 2 65 ? 6.826 -35.463 9.650 1.00 117.04 273 ALA C N 1
ATOM 2855 C CA . ALA B 2 65 ? 7.886 -35.351 8.659 1.00 108.53 273 ALA C CA 1
ATOM 2856 C C . ALA B 2 65 ? 9.179 -34.904 9.329 1.00 106.40 273 ALA C C 1
ATOM 2857 O O . ALA B 2 65 ? 9.188 -33.940 10.101 1.00 107.96 273 ALA C O 1
ATOM 2859 N N . ILE B 2 66 ? 10.269 -35.607 9.040 1.00 88.20 274 ILE C N 1
ATOM 2860 C CA . ILE B 2 66 ? 11.562 -35.302 9.641 1.00 81.21 274 ILE C CA 1
ATOM 2861 C C . ILE B 2 66 ? 12.248 -34.214 8.828 1.00 82.78 274 ILE C C 1
ATOM 2862 O O . ILE B 2 66 ? 12.338 -34.304 7.598 1.00 94.95 274 ILE C O 1
ATOM 2867 N N . ARG B 2 67 ? 12.738 -33.189 9.515 1.00 88.06 275 ARG C N 1
ATOM 2868 C CA . ARG B 2 67 ? 13.504 -32.123 8.889 1.00 79.99 275 ARG C CA 1
ATOM 2869 C C . ARG B 2 67 ? 14.975 -32.305 9.234 1.00 88.74 275 ARG C C 1
ATOM 2870 O O . ARG B 2 67 ? 15.323 -32.500 10.404 1.00 85.39 275 ARG C O 1
ATOM 2878 N N . LEU B 2 68 ? 15.828 -32.259 8.218 1.00 90.48 276 LEU C N 1
ATOM 2879 C CA . LEU B 2 68 ? 17.256 -32.468 8.397 1.00 86.92 276 LEU C CA 1
ATOM 2880 C C . LEU B 2 68 ? 17.963 -31.157 8.722 1.00 87.39 276 LEU C C 1
ATOM 2881 O O . LEU B 2 68 ? 17.458 -30.064 8.451 1.00 83.22 276 LEU C O 1
ATOM 2886 N N . SER B 2 69 ? 19.149 -31.288 9.314 1.00 78.24 277 SER C N 1
ATOM 2887 C CA . SER B 2 69 ? 20.000 -30.134 9.560 1.00 70.89 277 SER C CA 1
ATOM 2888 C C . SER B 2 69 ? 20.270 -29.393 8.257 1.00 65.51 277 SER C C 1
ATOM 2889 O O . SER B 2 69 ? 20.408 -30.002 7.193 1.00 75.59 277 SER C O 1
ATOM 2892 N N . ALA B 2 70 ? 20.334 -28.063 8.342 1.00 56.61 278 ALA C N 1
ATOM 2893 C CA . ALA B 2 70 ? 20.630 -27.263 7.161 1.00 65.90 278 ALA C CA 1
ATOM 2894 C C . ALA B 2 70 ? 22.008 -27.575 6.597 1.00 65.91 278 ALA C C 1
ATOM 2895 O O . ALA B 2 70 ? 22.260 -27.319 5.413 1.00 67.89 278 ALA C O 1
ATOM 2897 N N . SER B 2 71 ? 22.904 -28.129 7.416 1.00 77.82 279 SER C N 1
ATOM 2898 C CA . SER B 2 71 ? 24.225 -28.556 6.977 1.00 71.24 279 SER C CA 1
ATOM 2899 C C . SER B 2 71 ? 24.403 -30.058 7.160 1.00 65.07 279 SER C C 1
ATOM 2900 O O . SER B 2 71 ? 25.509 -30.522 7.431 1.00 81.86 279 SER C O 1
ATOM 2903 N N . CYS B 2 72 ? 23.320 -30.830 7.042 1.00 57.16 280 CYS C N 1
ATOM 2904 C CA . CYS B 2 72 ? 23.441 -32.283 7.109 1.00 42.77 280 CYS C CA 1
ATOM 2905 C C . CYS B 2 72 ? 23.876 -32.856 5.768 1.00 43.97 280 CYS C C 1
ATOM 2906 O O . CYS B 2 72 ? 24.833 -33.639 5.694 1.00 47.25 280 CYS C O 1
ATOM 2909 N N . LEU B 2 73 ? 23.174 -32.482 4.699 1.00 48.25 281 LEU C N 1
ATOM 2910 C CA . LEU B 2 73 ? 23.545 -32.870 3.342 1.00 47.75 281 LEU C CA 1
ATOM 2911 C C . LEU B 2 73 ? 24.375 -31.818 2.622 1.00 46.98 281 LEU C C 1
ATOM 2912 O O . LEU B 2 73 ? 25.249 -32.177 1.830 1.00 61.78 281 LEU C O 1
ATOM 2917 N N . ASN B 2 74 ? 24.138 -30.534 2.889 1.00 58.63 282 ASN C N 1
ATOM 2918 C CA . ASN B 2 74 ? 24.977 -29.466 2.353 1.00 58.73 282 ASN C CA 1
ATOM 2919 C C . ASN B 2 74 ? 26.278 -29.466 3.150 1.00 60.63 282 ASN C C 1
ATOM 2920 O O . ASN B 2 74 ? 26.437 -28.744 4.135 1.00 52.57 282 ASN C O 1
ATOM 2925 N N . ASN B 2 75 ? 27.225 -30.285 2.711 1.00 68.66 283 ASN C N 1
ATOM 2926 C CA . ASN B 2 75 ? 28.476 -30.506 3.423 1.00 46.01 283 ASN C CA 1
ATOM 2927 C C . ASN B 2 75 ? 29.666 -30.155 2.547 1.00 60.78 283 ASN C C 1
ATOM 2928 O O . ASN B 2 75 ? 29.538 -29.569 1.465 1.00 76.39 283 ASN C O 1
ATOM 2933 N N . GLU B 2 76 ? 30.837 -30.515 3.056 1.00 62.83 284 GLU C N 1
ATOM 2934 C CA . GLU B 2 76 ? 32.060 -30.654 2.287 1.00 68.89 284 GLU C CA 1
ATOM 2935 C C . GLU B 2 76 ? 32.403 -32.107 2.019 1.00 56.01 284 GLU C C 1
ATOM 2936 O O . GLU B 2 76 ? 33.016 -32.407 0.994 1.00 65.98 284 GLU C O 1
ATOM 2942 N N . PHE B 2 77 ? 31.962 -33.012 2.897 1.00 48.60 285 PHE C N 1
ATOM 2943 C CA . PHE B 2 77 ? 32.180 -34.447 2.776 1.00 61.82 285 PHE C CA 1
ATOM 2944 C C . PHE B 2 77 ? 31.083 -35.134 1.972 1.00 65.78 285 PHE C C 1
ATOM 2945 O O . PHE B 2 77 ? 31.371 -36.058 1.206 1.00 57.57 285 PHE C O 1
ATOM 2953 N N . PHE B 2 78 ? 29.826 -34.709 2.129 1.00 73.04 286 PHE C N 1
ATOM 2954 C CA . PHE B 2 78 ? 28.756 -35.310 1.339 1.00 54.70 286 PHE C CA 1
ATOM 2955 C C . PHE B 2 78 ? 28.819 -34.873 -0.118 1.00 50.77 286 PHE C C 1
ATOM 2956 O O . PHE B 2 78 ? 28.486 -35.659 -1.010 1.00 54.82 286 PHE C O 1
ATOM 2964 N N . ALA B 2 79 ? 29.239 -33.633 -0.380 1.00 52.40 287 ALA C N 1
ATOM 2965 C CA . ALA B 2 79 ? 29.418 -33.190 -1.759 1.00 42.65 287 ALA C CA 1
ATOM 2966 C C . ALA B 2 79 ? 30.476 -34.029 -2.465 1.00 47.55 287 ALA C C 1
ATOM 2967 O O . ALA B 2 79 ? 30.261 -34.525 -3.581 1.00 75.24 287 ALA C O 1
ATOM 2969 N N . ARG B 2 80 ? 31.635 -34.194 -1.824 1.00 50.36 288 ARG C N 1
ATOM 2970 C CA . ARG B 2 80 ? 32.675 -35.050 -2.377 1.00 49.67 288 ARG C CA 1
ATOM 2971 C C . ARG B 2 80 ? 32.202 -36.491 -2.485 1.00 43.26 288 ARG C C 1
ATOM 2972 O O . ARG B 2 80 ? 32.576 -37.197 -3.427 1.00 56.11 288 ARG C O 1
ATOM 2980 N N . ALA B 2 81 ? 31.374 -36.941 -1.540 1.00 36.05 289 ALA C N 1
ATOM 2981 C CA . ALA B 2 81 ? 30.820 -38.287 -1.619 1.00 31.82 289 ALA C CA 1
ATOM 2982 C C . ALA B 2 81 ? 29.982 -38.454 -2.878 1.00 47.80 289 ALA C C 1
ATOM 2983 O O . ALA B 2 81 ? 30.115 -39.449 -3.595 1.00 44.55 289 ALA C O 1
ATOM 2985 N N . CYS B 2 82 ? 29.121 -37.477 -3.169 1.00 45.21 290 CYS C N 1
ATOM 2986 C CA . CYS B 2 82 ? 28.297 -37.538 -4.373 1.00 27.76 290 CYS C CA 1
ATOM 2987 C C . CYS B 2 82 ? 29.157 -37.528 -5.631 1.00 43.22 290 CYS C C 1
ATOM 2988 O O . CYS B 2 82 ? 28.930 -38.310 -6.567 1.00 61.30 290 CYS C O 1
ATOM 2991 N N . LEU B 2 83 ? 30.143 -36.631 -5.678 1.00 42.50 291 LEU C N 1
ATOM 2992 C CA . LEU B 2 83 ? 30.985 -36.519 -6.867 1.00 42.81 291 LEU C CA 1
ATOM 2993 C C . LEU B 2 83 ? 31.760 -37.813 -7.112 1.00 53.95 291 LEU C C 1
ATOM 2994 O O . LEU B 2 83 ? 31.776 -38.349 -8.231 1.00 64.05 291 LEU C O 1
ATOM 2999 N N . GLU B 2 84 ? 32.397 -38.341 -6.066 1.00 46.22 292 GLU C N 1
ATOM 3000 C CA . GLU B 2 84 ? 33.129 -39.591 -6.204 1.00 57.33 292 GLU C CA 1
ATOM 3001 C C . GLU B 2 84 ? 32.202 -40.766 -6.477 1.00 57.85 292 GLU C C 1
ATOM 3002 O O . GLU B 2 84 ? 32.609 -41.720 -7.140 1.00 62.96 292 GLU C O 1
ATOM 3008 N N . TRP B 2 85 ? 30.963 -40.722 -5.984 1.00 60.70 293 TRP C N 1
ATOM 3009 C CA . TRP B 2 85 ? 30.015 -41.788 -6.284 1.00 46.01 293 TRP C CA 1
ATOM 3010 C C . TRP B 2 85 ? 29.686 -41.809 -7.768 1.00 50.72 293 TRP C C 1
ATOM 3011 O O . TRP B 2 85 ? 29.664 -42.875 -8.394 1.00 52.21 293 TRP C O 1
ATOM 3022 N N . ARG B 2 86 ? 29.439 -40.633 -8.353 1.00 47.27 294 ARG C N 1
ATOM 3023 C CA . ARG B 2 86 ? 29.200 -40.580 -9.793 1.00 38.06 294 ARG C CA 1
ATOM 3024 C C . ARG B 2 86 ? 30.420 -41.063 -10.568 1.00 45.90 294 ARG C C 1
ATOM 3025 O O . ARG B 2 86 ? 30.291 -41.796 -11.558 1.00 53.09 294 ARG C O 1
ATOM 3033 N N . GLU B 2 87 ? 31.618 -40.669 -10.126 1.00 52.32 295 GLU C N 1
ATOM 3034 C CA . GLU B 2 87 ? 32.823 -41.084 -10.842 1.00 52.35 295 GLU C CA 1
ATOM 3035 C C . GLU B 2 87 ? 33.049 -42.591 -10.736 1.00 51.92 295 GLU C C 1
ATOM 3036 O O . GLU B 2 87 ? 33.455 -43.230 -11.713 1.00 57.10 295 GLU C O 1
ATOM 3042 N N . ARG B 2 88 ? 32.784 -43.176 -9.566 1.00 37.24 296 ARG C N 1
ATOM 3043 C CA . ARG B 2 88 ? 32.903 -44.622 -9.407 1.00 49.20 296 ARG C CA 1
ATOM 3044 C C . ARG B 2 88 ? 31.866 -45.352 -10.247 1.00 53.09 296 ARG C C 1
ATOM 3045 O O . ARG B 2 88 ? 32.152 -46.415 -10.811 1.00 45.78 296 ARG C O 1
ATOM 3053 N N . LEU B 2 89 ? 30.651 -44.802 -10.329 1.00 54.74 297 LEU C N 1
ATOM 3054 C CA . LEU B 2 89 ? 29.636 -45.366 -11.211 1.00 45.37 297 LEU C CA 1
ATOM 3055 C C . LEU B 2 89 ? 30.113 -45.368 -12.658 1.00 52.75 297 LEU C C 1
ATOM 3056 O O . LEU B 2 89 ? 29.938 -46.359 -13.378 1.00 52.00 297 LEU C O 1
ATOM 3061 N N . SER B 2 90 ? 30.721 -44.263 -13.099 1.00 53.24 298 SER C N 1
ATOM 3062 C CA . SER B 2 90 ? 31.264 -44.209 -14.454 1.00 40.14 298 SER C CA 1
ATOM 3063 C C . SER B 2 90 ? 32.380 -45.231 -14.644 1.00 47.17 298 SER C C 1
ATOM 3064 O O . SER B 2 90 ? 32.471 -45.873 -15.696 1.00 50.77 298 SER C O 1
ATOM 3067 N N . GLU B 2 91 ? 33.240 -45.395 -13.637 1.00 55.82 299 GLU C N 1
ATOM 3068 C CA . GLU B 2 91 ? 34.316 -46.377 -13.709 1.00 55.22 299 GLU C CA 1
ATOM 3069 C C . GLU B 2 91 ? 33.806 -47.812 -13.718 1.00 49.36 299 GLU C C 1
ATOM 3070 O O . GLU B 2 91 ? 34.578 -48.723 -14.036 1.00 63.78 299 GLU C O 1
ATOM 3076 N N . GLY B 2 92 ? 32.540 -48.036 -13.379 1.00 46.98 300 GLY C N 1
ATOM 3077 C CA . GLY B 2 92 ? 31.980 -49.372 -13.376 1.00 50.46 300 GLY C CA 1
ATOM 3078 C C . GLY B 2 92 ? 32.157 -50.139 -12.088 1.00 64.82 300 GLY C C 1
ATOM 3079 O O . GLY B 2 92 ? 32.074 -51.371 -12.103 1.00 77.80 300 GLY C O 1
ATOM 3080 N N . GLU B 2 93 ? 32.391 -49.452 -10.969 1.00 60.75 301 GLU C N 1
ATOM 3081 C CA . GLU B 2 93 ? 32.623 -50.133 -9.700 1.00 52.07 301 GLU C CA 1
ATOM 3082 C C . GLU B 2 93 ? 31.369 -50.809 -9.162 1.00 61.20 301 GLU C C 1
ATOM 3083 O O . GLU B 2 93 ? 31.475 -51.706 -8.318 1.00 68.81 301 GLU C O 1
ATOM 3089 N N . PHE B 2 94 ? 30.189 -50.415 -9.635 1.00 63.36 302 PHE C N 1
ATOM 3090 C CA . PHE B 2 94 ? 28.932 -50.857 -9.047 1.00 69.68 302 PHE C CA 1
ATOM 3091 C C . PHE B 2 94 ? 28.222 -51.930 -9.863 1.00 79.25 302 PHE C C 1
ATOM 3092 O O . PHE B 2 94 ? 27.111 -52.325 -9.496 1.00 72.65 302 PHE C O 1
ATOM 3100 N N . THR B 2 95 ? 28.822 -52.410 -10.948 1.00 88.73 303 THR C N 1
ATOM 3101 C CA . THR B 2 95 ? 28.198 -53.484 -11.707 1.00 80.96 303 THR C CA 1
ATOM 3102 C C . THR B 2 95 ? 28.255 -54.786 -10.908 1.00 96.15 303 THR C C 1
ATOM 3103 O O . THR B 2 95 ? 29.222 -55.023 -10.175 1.00 110.00 303 THR C O 1
ATOM 3107 N N . PRO B 2 96 ? 27.228 -55.637 -11.008 1.00 98.85 304 PRO C N 1
ATOM 3108 C CA . PRO B 2 96 ? 27.220 -56.873 -10.204 1.00 106.35 304 PRO C CA 1
ATOM 3109 C C . PRO B 2 96 ? 28.420 -57.774 -10.444 1.00 97.24 304 PRO C C 1
ATOM 3110 O O . PRO B 2 96 ? 28.796 -58.535 -9.543 1.00 97.24 304 PRO C O 1
ATOM 3114 N N . GLU B 2 97 ? 29.038 -57.713 -11.627 1.00 106.20 305 GLU C N 1
ATOM 3115 C CA . GLU B 2 97 ? 30.262 -58.476 -11.848 1.00 107.50 305 GLU C CA 1
ATOM 3116 C C . GLU B 2 97 ? 31.391 -57.952 -10.972 1.00 117.33 305 GLU C C 1
ATOM 3117 O O . GLU B 2 97 ? 32.124 -58.736 -10.358 1.00 122.03 305 GLU C O 1
ATOM 3123 N N . ASN B 2 98 ? 31.541 -56.628 -10.890 1.00 113.44 306 ASN C N 1
ATOM 3124 C CA . ASN B 2 98 ? 32.565 -56.069 -10.014 1.00 90.78 306 ASN C CA 1
ATOM 3125 C C . ASN B 2 98 ? 32.232 -56.304 -8.546 1.00 93.88 306 ASN C C 1
ATOM 3126 O O . ASN B 2 98 ? 33.138 -56.491 -7.728 1.00 117.72 306 ASN C O 1
ATOM 3131 N N . GLN B 2 99 ? 30.943 -56.327 -8.197 1.00 87.99 307 GLN C N 1
ATOM 3132 C CA . GLN B 2 99 ? 30.555 -56.623 -6.821 1.00 106.28 307 GLN C CA 1
ATOM 3133 C C . GLN B 2 99 ? 30.901 -58.063 -6.447 1.00 120.50 307 GLN C C 1
ATOM 3134 O O . GLN B 2 99 ? 31.428 -58.317 -5.355 1.00 122.64 307 GLN C O 1
ATOM 3140 N N . LEU B 2 100 ? 30.629 -59.020 -7.342 1.00 119.24 308 LEU C N 1
ATOM 3141 C CA . LEU B 2 100 ? 31.024 -60.402 -7.072 1.00 108.93 308 LEU C CA 1
ATOM 3142 C C . LEU B 2 100 ? 32.539 -60.558 -7.070 1.00 112.98 308 LEU C C 1
ATOM 3143 O O . LEU B 2 100 ? 33.072 -61.363 -6.301 1.00 125.50 308 LEU C O 1
ATOM 3148 N N . LYS B 2 101 ? 33.248 -59.802 -7.913 1.00 112.30 309 LYS C N 1
ATOM 3149 C CA . LYS B 2 101 ? 34.707 -59.839 -7.893 1.00 114.20 309 LYS C CA 1
ATOM 3150 C C . LYS B 2 101 ? 35.248 -59.325 -6.565 1.00 122.58 309 LYS C C 1
ATOM 3151 O O . LYS B 2 101 ? 36.203 -59.882 -6.012 1.00 132.78 309 LYS C O 1
ATOM 3157 N N . LEU B 2 102 ? 34.643 -58.265 -6.031 1.00 118.51 310 LEU C N 1
ATOM 3158 C CA . LEU B 2 102 ? 35.063 -57.768 -4.727 1.00 121.17 310 LEU C CA 1
ATOM 3159 C C . LEU B 2 102 ? 34.671 -58.729 -3.612 1.00 125.28 310 LEU C C 1
ATOM 3160 O O . LEU B 2 102 ? 35.345 -58.786 -2.580 1.00 128.12 310 LEU C O 1
ATOM 3165 N N . LYS B 2 103 ? 33.602 -59.506 -3.800 1.00 125.71 311 LYS C N 1
ATOM 3166 C CA . LYS B 2 103 ? 33.281 -60.537 -2.813 1.00 130.74 311 LYS C CA 1
ATOM 3167 C C . LYS B 2 103 ? 34.274 -61.696 -2.864 1.00 136.76 311 LYS C C 1
ATOM 3168 O O . LYS B 2 103 ? 34.621 -62.260 -1.821 1.00 124.11 311 LYS C O 1
ATOM 3174 N N . THR B 2 104 ? 34.759 -62.049 -4.057 1.00 143.65 312 THR C N 1
ATOM 3175 C CA . THR B 2 104 ? 35.843 -63.025 -4.150 1.00 136.94 312 THR C CA 1
ATOM 3176 C C . THR B 2 104 ? 37.107 -62.494 -3.484 1.00 138.49 312 THR C C 1
ATOM 3177 O O . THR B 2 104 ? 37.804 -63.232 -2.774 1.00 134.99 312 THR C O 1
ATOM 3181 N N . GLU B 2 105 ? 37.416 -61.211 -3.697 1.00 145.13 313 GLU C N 1
ATOM 3182 C CA . GLU B 2 105 ? 38.562 -60.612 -3.019 1.00 143.35 313 GLU C CA 1
ATOM 3183 C C . GLU B 2 105 ? 38.372 -60.627 -1.504 1.00 145.14 313 GLU C C 1
ATOM 3184 O O . GLU B 2 105 ? 39.319 -60.893 -0.758 1.00 147.87 313 GLU C O 1
ATOM 3190 N N . ALA B 2 106 ? 37.156 -60.338 -1.032 1.00 141.11 314 ALA C N 1
ATOM 3191 C CA . ALA B 2 106 ? 36.887 -60.364 0.403 1.00 136.95 314 ALA C CA 1
ATOM 3192 C C . ALA B 2 106 ? 37.034 -61.774 0.961 1.00 137.46 314 ALA C C 1
ATOM 3193 O O . ALA B 2 106 ? 37.502 -61.960 2.091 1.00 134.88 314 ALA C O 1
ATOM 3195 N N . GLU B 2 107 ? 36.627 -62.779 0.184 1.00 141.34 315 GLU C N 1
ATOM 3196 C CA . GLU B 2 107 ? 36.896 -64.164 0.554 1.00 147.49 315 GLU C CA 1
ATOM 3197 C C . GLU B 2 107 ? 38.392 -64.410 0.679 1.00 145.72 315 GLU C C 1
ATOM 3198 O O . GLU B 2 107 ? 38.845 -65.066 1.624 1.00 132.52 315 GLU C O 1
ATOM 3204 N N . ARG B 2 108 ? 39.175 -63.876 -0.262 1.00 152.81 316 ARG C N 1
ATOM 3205 C CA . ARG B 2 108 ? 40.626 -64.036 -0.204 1.00 146.67 316 ARG C CA 1
ATOM 3206 C C . ARG B 2 108 ? 41.210 -63.340 1.022 1.00 140.30 316 ARG C C 1
ATOM 3207 O O . ARG B 2 108 ? 42.189 -63.815 1.610 1.00 137.74 316 ARG C O 1
ATOM 3215 N N . GLU B 2 109 ? 40.615 -62.215 1.426 1.00 142.43 317 GLU C N 1
ATOM 3216 C CA . GLU B 2 109 ? 41.092 -61.499 2.605 1.00 141.74 317 GLU C CA 1
ATOM 3217 C C . GLU B 2 109 ? 40.750 -62.257 3.884 1.00 139.93 317 GLU C C 1
ATOM 3218 O O . GLU B 2 109 ? 41.579 -62.352 4.796 1.00 140.88 317 GLU C O 1
ATOM 3224 N N . LYS B 2 110 ? 39.538 -62.802 3.967 1.00 138.53 318 LYS C N 1
ATOM 3225 C CA . LYS B 2 110 ? 39.136 -63.609 5.116 1.00 132.84 318 LYS C CA 1
ATOM 3226 C C . LYS B 2 110 ? 39.002 -65.079 4.725 1.00 125.30 318 LYS C C 1
ATOM 3227 O O . LYS B 2 110 ? 38.566 -65.911 5.524 1.00 118.04 318 LYS C O 1
ATOM 3233 N N . GLY C 3 3 ? 61.232 31.543 14.093 1.00 98.37 45 GLY B N 1
ATOM 3234 C CA . GLY C 3 3 ? 60.471 30.405 13.609 1.00 100.08 45 GLY B CA 1
ATOM 3235 C C . GLY C 3 3 ? 60.466 29.240 14.578 1.00 107.05 45 GLY B C 1
ATOM 3236 O O . GLY C 3 3 ? 60.908 29.371 15.721 1.00 103.86 45 GLY B O 1
ATOM 3237 N N . TRP C 3 4 ? 59.966 28.094 14.121 1.00 104.20 46 TRP B N 1
ATOM 3238 C CA . TRP C 3 4 ? 59.912 26.880 14.923 1.00 89.55 46 TRP B CA 1
ATOM 3239 C C . TRP C 3 4 ? 60.898 25.854 14.377 1.00 95.47 46 TRP B C 1
ATOM 3240 O O . TRP C 3 4 ? 61.092 25.750 13.162 1.00 85.34 46 TRP B O 1
ATOM 3251 N N . LEU C 3 5 ? 61.515 25.095 15.276 1.00 102.41 47 LEU B N 1
ATOM 3252 C CA . LEU C 3 5 ? 62.521 24.112 14.902 1.00 97.56 47 LEU B CA 1
ATOM 3253 C C . LEU C 3 5 ? 61.893 22.730 14.754 1.00 93.78 47 LEU B C 1
ATOM 3254 O O . LEU C 3 5 ? 60.880 22.415 15.383 1.00 100.16 47 LEU B O 1
ATOM 3259 N N . GLU C 3 6 ? 62.511 21.903 13.913 1.00 89.66 48 GLU B N 1
ATOM 3260 C CA . GLU C 3 6 ? 62.000 20.565 13.656 1.00 92.40 48 GLU B CA 1
ATOM 3261 C C . GLU C 3 6 ? 62.426 19.612 14.768 1.00 100.34 48 GLU B C 1
ATOM 3262 O O . GLU C 3 6 ? 63.585 19.615 15.196 1.00 87.88 48 GLU B O 1
ATOM 3268 N N . LEU C 3 7 ? 61.487 18.791 15.228 1.00 101.30 49 LEU B N 1
ATOM 3269 C CA . LEU C 3 7 ? 61.715 17.857 16.320 1.00 92.96 49 LEU B CA 1
ATOM 3270 C C . LEU C 3 7 ? 61.857 16.436 15.787 1.00 106.84 49 LEU B C 1
ATOM 3271 O O . LEU C 3 7 ? 61.657 16.162 14.600 1.00 75.85 49 LEU B O 1
ATOM 3276 N N . GLU C 3 8 ? 62.206 15.524 16.689 1.00 121.57 50 GLU B N 1
ATOM 3277 C CA . GLU C 3 8 ? 62.368 14.123 16.336 1.00 127.27 50 GLU B CA 1
ATOM 3278 C C . GLU C 3 8 ? 61.055 13.368 16.526 1.00 122.44 50 GLU B C 1
ATOM 3279 O O . GLU C 3 8 ? 60.113 13.846 17.160 1.00 114.70 50 GLU B O 1
ATOM 3285 N N . SER C 3 9 ? 61.006 12.160 15.966 1.00 122.91 51 SER B N 1
ATOM 3286 C CA . SER C 3 9 ? 59.837 11.290 16.092 1.00 119.07 51 SER B CA 1
ATOM 3287 C C . SER C 3 9 ? 60.007 10.421 17.336 1.00 124.11 51 SER B C 1
ATOM 3288 O O . SER C 3 9 ? 60.435 9.267 17.279 1.00 131.40 51 SER B O 1
ATOM 3291 N N . ASP C 3 10 ? 59.661 10.998 18.491 1.00 111.93 52 ASP B N 1
ATOM 3292 C CA . ASP C 3 10 ? 59.822 10.291 19.757 1.00 110.14 52 ASP B CA 1
ATOM 3293 C C . ASP C 3 10 ? 58.588 10.449 20.639 1.00 114.43 52 ASP B C 1
ATOM 3294 O O . ASP C 3 10 ? 58.181 11.576 20.958 1.00 108.31 52 ASP B O 1
ATOM 3299 N N . PRO C 3 11 ? 57.975 9.337 21.058 1.00 107.32 53 PRO B N 1
ATOM 3300 C CA . PRO C 3 11 ? 56.802 9.434 21.943 1.00 82.33 53 PRO B CA 1
ATOM 3301 C C . PRO C 3 11 ? 57.130 10.019 23.303 1.00 80.73 53 PRO B C 1
ATOM 3302 O O . PRO C 3 11 ? 56.297 10.734 23.870 1.00 82.65 53 PRO B O 1
ATOM 3306 N N . GLY C 3 12 ? 58.317 9.744 23.844 1.00 76.72 54 GLY B N 1
ATOM 3307 C CA . GLY C 3 12 ? 58.702 10.374 25.097 1.00 82.70 54 GLY B CA 1
ATOM 3308 C C . GLY C 3 12 ? 58.898 11.871 24.954 1.00 90.40 54 GLY B C 1
ATOM 3309 O O . GLY C 3 12 ? 58.529 12.645 25.846 1.00 93.49 54 GLY B O 1
ATOM 3310 N N . LEU C 3 13 ? 59.482 12.299 23.832 1.00 88.69 55 LEU B N 1
ATOM 3311 C CA . LEU C 3 13 ? 59.574 13.727 23.552 1.00 87.95 55 LEU B CA 1
ATOM 3312 C C . LEU C 3 13 ? 58.189 14.353 23.480 1.00 79.86 55 LEU B C 1
ATOM 3313 O O . LEU C 3 13 ? 57.961 15.434 24.034 1.00 78.71 55 LEU B O 1
ATOM 3318 N N . PHE C 3 14 ? 57.243 13.683 22.816 1.00 70.31 56 PHE B N 1
ATOM 3319 C CA . PHE C 3 14 ? 55.892 14.232 22.725 1.00 68.90 56 PHE B CA 1
ATOM 3320 C C . PHE C 3 14 ? 55.219 14.283 24.095 1.00 72.89 56 PHE B C 1
ATOM 3321 O O . PHE C 3 14 ? 54.480 15.227 24.399 1.00 69.91 56 PHE B O 1
ATOM 3329 N N . THR C 3 15 ? 55.467 13.277 24.936 1.00 71.24 57 THR B N 1
ATOM 3330 C CA . THR C 3 15 ? 54.902 13.273 26.281 1.00 67.98 57 THR B CA 1
ATOM 3331 C C . THR C 3 15 ? 55.430 14.446 27.097 1.00 65.06 57 THR B C 1
ATOM 3332 O O . THR C 3 15 ? 54.658 15.183 27.729 1.00 77.92 57 THR B O 1
ATOM 3336 N N . LEU C 3 16 ? 56.752 14.642 27.087 1.00 65.35 58 LEU B N 1
ATOM 3337 C CA . LEU C 3 16 ? 57.332 15.770 27.809 1.00 71.30 58 LEU B CA 1
ATOM 3338 C C . LEU C 3 16 ? 56.869 17.101 27.231 1.00 75.48 58 LEU B C 1
ATOM 3339 O O . LEU C 3 16 ? 56.730 18.084 27.969 1.00 63.32 58 LEU B O 1
ATOM 3344 N N . LEU C 3 17 ? 56.621 17.149 25.920 1.00 69.96 59 LEU B N 1
ATOM 3345 C CA . LEU C 3 17 ? 56.109 18.366 25.300 1.00 65.42 59 LEU B CA 1
ATOM 3346 C C . LEU C 3 17 ? 54.702 18.681 25.789 1.00 63.60 59 LEU B C 1
ATOM 3347 O O . LEU C 3 17 ? 54.391 19.836 26.103 1.00 64.22 59 LEU B O 1
ATOM 3352 N N . LEU C 3 18 ? 53.838 17.664 25.858 1.00 68.78 60 LEU B N 1
ATOM 3353 C CA . LEU C 3 18 ? 52.497 17.870 26.398 1.00 53.67 60 LEU B CA 1
ATOM 3354 C C . LEU C 3 18 ? 52.553 18.296 27.858 1.00 56.64 60 LEU B C 1
ATOM 3355 O O . LEU C 3 18 ? 51.735 19.110 28.305 1.00 58.26 60 LEU B O 1
ATOM 3360 N N . LYS C 3 19 ? 53.509 17.755 28.622 1.00 66.66 61 LYS B N 1
ATOM 3361 C CA . LYS C 3 19 ? 53.661 18.193 30.007 1.00 71.93 61 LYS B CA 1
ATOM 3362 C C . LYS C 3 19 ? 54.118 19.646 30.077 1.00 78.04 61 LYS B C 1
ATOM 3363 O O . LYS C 3 19 ? 53.707 20.389 30.977 1.00 76.76 61 LYS B O 1
ATOM 3369 N N . ASP C 3 20 ? 54.960 20.072 29.131 1.00 85.56 62 ASP B N 1
ATOM 3370 C CA . ASP C 3 20 ? 55.419 21.457 29.111 1.00 88.13 62 ASP B CA 1
ATOM 3371 C C . ASP C 3 20 ? 54.338 22.421 28.636 1.00 76.47 62 ASP B C 1
ATOM 3372 O O . ASP C 3 20 ? 54.415 23.616 28.941 1.00 62.64 62 ASP B O 1
ATOM 3377 N N . PHE C 3 21 ? 53.335 21.934 27.902 1.00 73.72 63 PHE B N 1
ATOM 3378 C CA . PHE C 3 21 ? 52.213 22.769 27.487 1.00 53.85 63 PHE B CA 1
ATOM 3379 C C . PHE C 3 21 ? 51.278 23.120 28.635 1.00 63.41 63 PHE B C 1
ATOM 3380 O O . PHE C 3 21 ? 50.317 23.866 28.414 1.00 73.24 63 PHE B O 1
ATOM 3388 N N . GLY C 3 22 ? 51.519 22.606 29.839 1.00 59.14 64 GLY B N 1
ATOM 3389 C CA . GLY C 3 22 ? 50.590 22.755 30.934 1.00 78.20 64 GLY B CA 1
ATOM 3390 C C . GLY C 3 22 ? 49.499 21.708 30.978 1.00 72.99 64 GLY B C 1
ATOM 3391 O O . GLY C 3 22 ? 48.806 21.599 31.997 1.00 77.37 64 GLY B O 1
ATOM 3392 N N . CYS C 3 23 ? 49.317 20.947 29.902 1.00 69.36 65 CYS B N 1
ATOM 3393 C CA . CYS C 3 23 ? 48.390 19.825 29.912 1.00 60.23 65 CYS B CA 1
ATOM 3394 C C . CYS C 3 23 ? 48.962 18.702 30.766 1.00 69.38 65 CYS B C 1
ATOM 3395 O O . CYS C 3 23 ? 50.118 18.306 30.590 1.00 79.87 65 CYS B O 1
ATOM 3398 N N . HIS C 3 24 ? 48.160 18.192 31.698 1.00 67.94 66 HIS B N 1
ATOM 3399 C CA . HIS C 3 24 ? 48.638 17.210 32.658 1.00 85.19 66 HIS B CA 1
ATOM 3400 C C . HIS C 3 24 ? 47.821 15.926 32.580 1.00 81.24 66 HIS B C 1
ATOM 3401 O O . HIS C 3 24 ? 46.704 15.898 32.053 1.00 66.02 66 HIS B O 1
ATOM 3408 N N . ASP C 3 25 ? 48.417 14.859 33.120 1.00 80.84 67 ASP B N 1
ATOM 3409 C CA . ASP C 3 25 ? 47.839 13.513 33.131 1.00 50.41 67 ASP B CA 1
ATOM 3410 C C . ASP C 3 25 ? 47.613 12.975 31.721 1.00 49.81 67 ASP B C 1
ATOM 3411 O O . ASP C 3 25 ? 46.664 12.225 31.477 1.00 56.74 67 ASP B O 1
ATOM 3416 N N . VAL C 3 26 ? 48.486 13.344 30.785 1.00 46.66 68 VAL B N 1
ATOM 3417 C CA . VAL C 3 26 ? 48.411 12.876 29.407 1.00 53.21 68 VAL B CA 1
ATOM 3418 C C . VAL C 3 26 ? 49.783 12.367 28.987 1.00 57.71 68 VAL B C 1
ATOM 3419 O O . VAL C 3 26 ? 50.809 12.988 29.289 1.00 60.64 68 VAL B O 1
ATOM 3423 N N . GLN C 3 27 ? 49.794 11.234 28.290 1.00 48.09 69 GLN B N 1
ATOM 3424 C CA . GLN C 3 27 ? 51.010 10.556 27.872 1.00 51.18 69 GLN B CA 1
ATOM 3425 C C . GLN C 3 27 ? 50.869 10.133 26.415 1.00 62.45 69 GLN B C 1
ATOM 3426 O O . GLN C 3 27 ? 49.769 9.826 25.948 1.00 65.86 69 GLN B O 1
ATOM 3432 N N . VAL C 3 28 ? 51.984 10.138 25.691 1.00 58.51 70 VAL B N 1
ATOM 3433 C CA . VAL C 3 28 ? 52.009 9.730 24.291 1.00 73.35 70 VAL B CA 1
ATOM 3434 C C . VAL C 3 28 ? 52.649 8.349 24.234 1.00 82.43 70 VAL B C 1
ATOM 3435 O O . VAL C 3 28 ? 53.870 8.207 24.373 1.00 75.08 70 VAL B O 1
ATOM 3439 N N . GLU C 3 29 ? 51.826 7.327 24.041 1.00 91.34 71 GLU B N 1
ATOM 3440 C CA . GLU C 3 29 ? 52.318 5.987 23.773 1.00 83.62 71 GLU B CA 1
ATOM 3441 C C . GLU C 3 29 ? 52.504 5.797 22.276 1.00 87.51 71 GLU B C 1
ATOM 3442 O O . GLU C 3 29 ? 51.877 6.470 21.455 1.00 85.07 71 GLU B O 1
ATOM 3448 N N . GLU C 3 30 ? 53.386 4.871 21.928 1.00 99.82 72 GLU B N 1
ATOM 3449 C CA . GLU C 3 30 ? 53.629 4.503 20.545 1.00 95.29 72 GLU B CA 1
ATOM 3450 C C . GLU C 3 30 ? 53.106 3.097 20.290 1.00 96.45 72 GLU B C 1
ATOM 3451 O O . GLU C 3 30 ? 52.866 2.316 21.215 1.00 106.42 72 GLU B O 1
ATOM 3457 N N . VAL C 3 31 ? 52.934 2.779 19.012 1.00 79.50 73 VAL B N 1
ATOM 3458 C CA . VAL C 3 31 ? 52.394 1.482 18.632 1.00 77.89 73 VAL B CA 1
ATOM 3459 C C . VAL C 3 31 ? 53.478 0.662 17.947 1.00 123.15 73 VAL B C 1
ATOM 3460 O O . VAL C 3 31 ? 53.637 0.720 16.721 1.00 132.55 73 VAL B O 1
ATOM 3464 N N . TYR C 3 32 ? 54.249 -0.086 18.740 1.00 119.76 74 TYR B N 1
ATOM 3465 C CA . TYR C 3 32 ? 55.190 -1.060 18.199 1.00 103.06 74 TYR B CA 1
ATOM 3466 C C . TYR C 3 32 ? 54.432 -2.113 17.405 1.00 118.14 74 TYR B C 1
ATOM 3467 O O . TYR C 3 32 ? 54.556 -2.197 16.179 1.00 111.04 74 TYR B O 1
ATOM 3476 N N . ASP C 3 33 ? 53.648 -2.921 18.108 1.00 127.11 75 ASP B N 1
ATOM 3477 C CA . ASP C 3 33 ? 52.803 -3.933 17.490 1.00 131.05 75 ASP B CA 1
ATOM 3478 C C . ASP C 3 33 ? 51.426 -3.331 17.242 1.00 111.12 75 ASP B C 1
ATOM 3479 O O . ASP C 3 33 ? 50.728 -2.957 18.190 1.00 98.37 75 ASP B O 1
ATOM 3484 N N . LEU C 3 34 ? 51.036 -3.238 15.974 1.00 145.03 76 LEU B N 1
ATOM 3485 C CA . LEU C 3 34 ? 49.775 -2.593 15.635 1.00 143.33 76 LEU B CA 1
ATOM 3486 C C . LEU C 3 34 ? 48.594 -3.435 16.101 1.00 144.54 76 LEU B C 1
ATOM 3487 O O . LEU C 3 34 ? 48.616 -4.668 16.030 1.00 152.86 76 LEU B O 1
ATOM 3492 N N . GLN C 3 35 ? 47.572 -2.749 16.611 1.00 137.26 77 GLN B N 1
ATOM 3493 C CA . GLN C 3 35 ? 46.253 -3.287 16.931 1.00 146.28 77 GLN B CA 1
ATOM 3494 C C . GLN C 3 35 ? 46.232 -4.216 18.136 1.00 145.07 77 GLN B C 1
ATOM 3495 O O . GLN C 3 35 ? 45.193 -4.834 18.409 1.00 139.17 77 GLN B O 1
ATOM 3501 N N . LYS C 3 36 ? 47.332 -4.348 18.863 1.00 140.45 78 LYS B N 1
ATOM 3502 C CA . LYS C 3 36 ? 47.225 -4.900 20.205 1.00 140.14 78 LYS B CA 1
ATOM 3503 C C . LYS C 3 36 ? 46.374 -3.939 21.024 1.00 148.07 78 LYS B C 1
ATOM 3504 O O . LYS C 3 36 ? 46.782 -2.784 21.218 1.00 151.64 78 LYS B O 1
ATOM 3510 N N . PRO C 3 37 ? 45.188 -4.346 21.477 1.00 148.84 79 PRO B N 1
ATOM 3511 C CA . PRO C 3 37 ? 44.237 -3.379 22.046 1.00 149.06 79 PRO B CA 1
ATOM 3512 C C . PRO C 3 37 ? 44.840 -2.543 23.170 1.00 139.43 79 PRO B C 1
ATOM 3513 O O . PRO C 3 37 ? 45.518 -3.055 24.064 1.00 137.21 79 PRO B O 1
ATOM 3517 N N . ILE C 3 38 ? 44.594 -1.238 23.095 1.00 125.65 80 ILE B N 1
ATOM 3518 C CA . ILE C 3 38 ? 44.952 -0.279 24.129 1.00 114.32 80 ILE B CA 1
ATOM 3519 C C . ILE C 3 38 ? 43.663 0.339 24.650 1.00 102.27 80 ILE B C 1
ATOM 3520 O O . ILE C 3 38 ? 42.675 0.451 23.919 1.00 95.96 80 ILE B O 1
ATOM 3525 N N . GLU C 3 39 ? 43.663 0.728 25.919 1.00 94.90 81 GLU B N 1
ATOM 3526 C CA . GLU C 3 39 ? 42.450 1.226 26.548 1.00 100.71 81 GLU B CA 1
ATOM 3527 C C . GLU C 3 39 ? 42.492 2.740 26.686 1.00 87.99 81 GLU B C 1
ATOM 3528 O O . GLU C 3 39 ? 43.562 3.340 26.824 1.00 77.11 81 GLU B O 1
ATOM 3534 N N . SER C 3 40 ? 41.305 3.344 26.637 1.00 105.30 82 SER B N 1
ATOM 3535 C CA . SER C 3 40 ? 41.119 4.783 26.778 1.00 103.95 82 SER B CA 1
ATOM 3536 C C . SER C 3 40 ? 42.080 5.643 25.954 1.00 97.60 82 SER B C 1
ATOM 3537 O O . SER C 3 40 ? 42.875 6.407 26.513 1.00 95.95 82 SER B O 1
ATOM 3540 N N . PRO C 3 41 ? 42.033 5.562 24.616 1.00 81.33 83 PRO B N 1
ATOM 3541 C CA . PRO C 3 41 ? 42.880 6.461 23.824 1.00 72.24 83 PRO B CA 1
ATOM 3542 C C . PRO C 3 41 ? 42.139 7.699 23.339 1.00 79.34 83 PRO B C 1
ATOM 3543 O O . PRO C 3 41 ? 41.039 7.601 22.786 1.00 85.08 83 PRO B O 1
ATOM 3547 N N . TYR C 3 42 ? 42.738 8.878 23.549 1.00 62.40 84 TYR B N 1
ATOM 3548 C CA . TYR C 3 42 ? 42.147 10.126 23.077 1.00 59.00 84 TYR B CA 1
ATOM 3549 C C . TYR C 3 42 ? 42.195 10.237 21.556 1.00 68.99 84 TYR B C 1
ATOM 3550 O O . TYR C 3 42 ? 41.358 10.929 20.960 1.00 60.76 84 TYR B O 1
ATOM 3559 N N . GLY C 3 43 ? 43.163 9.593 20.921 1.00 60.70 85 GLY B N 1
ATOM 3560 C CA . GLY C 3 43 ? 43.321 9.696 19.485 1.00 54.37 85 GLY B CA 1
ATOM 3561 C C . GLY C 3 43 ? 44.702 9.242 19.061 1.00 62.48 85 GLY B C 1
ATOM 3562 O O . GLY C 3 43 ? 45.552 8.908 19.885 1.00 56.77 85 GLY B O 1
ATOM 3563 N N . PHE C 3 44 ? 44.911 9.250 17.743 1.00 53.71 86 PHE B N 1
ATOM 3564 C CA . PHE C 3 44 ? 46.140 8.763 17.133 1.00 72.63 86 PHE B CA 1
ATOM 3565 C C . PHE C 3 44 ? 46.786 9.852 16.289 1.00 70.66 86 PHE B C 1
ATOM 3566 O O . PHE C 3 44 ? 46.093 10.633 15.630 1.00 67.95 86 PHE B O 1
ATOM 3574 N N . ILE C 3 45 ? 48.116 9.889 16.306 1.00 68.33 87 ILE B N 1
ATOM 3575 C CA . ILE C 3 45 ? 48.903 10.692 15.379 1.00 73.37 87 ILE B CA 1
ATOM 3576 C C . ILE C 3 45 ? 49.736 9.738 14.532 1.00 85.50 87 ILE B C 1
ATOM 3577 O O . ILE C 3 45 ? 50.334 8.791 15.058 1.00 86.87 87 ILE B O 1
ATOM 3582 N N . PHE C 3 46 ? 49.762 9.979 13.224 1.00 92.66 88 PHE B N 1
ATOM 3583 C CA . PHE C 3 46 ? 50.372 9.067 12.263 1.00 93.50 88 PHE B CA 1
ATOM 3584 C C . PHE C 3 46 ? 51.442 9.810 11.476 1.00 92.98 88 PHE B C 1
ATOM 3585 O O . PHE C 3 46 ? 51.152 10.816 10.819 1.00 91.85 88 PHE B O 1
ATOM 3593 N N . LEU C 3 47 ? 52.670 9.304 11.535 1.00 99.45 89 LEU B N 1
ATOM 3594 C CA . LEU C 3 47 ? 53.816 9.905 10.869 1.00 98.96 89 LEU B CA 1
ATOM 3595 C C . LEU C 3 47 ? 54.234 9.047 9.682 1.00 111.16 89 LEU B C 1
ATOM 3596 O O . LEU C 3 47 ? 54.190 7.814 9.753 1.00 130.24 89 LEU B O 1
ATOM 3601 N N . PHE C 3 48 ? 54.635 9.699 8.593 1.00 109.76 90 PHE B N 1
ATOM 3602 C CA . PHE C 3 48 ? 55.249 8.994 7.478 1.00 110.81 90 PHE B CA 1
ATOM 3603 C C . PHE C 3 48 ? 56.207 9.932 6.761 1.00 111.58 90 PHE B C 1
ATOM 3604 O O . PHE C 3 48 ? 56.101 11.157 6.855 1.00 109.85 90 PHE B O 1
ATOM 3612 N N . ARG C 3 49 ? 57.150 9.331 6.043 1.00 127.84 91 ARG B N 1
ATOM 3613 C CA . ARG C 3 49 ? 58.266 10.060 5.455 1.00 135.83 91 ARG B CA 1
ATOM 3614 C C . ARG C 3 49 ? 58.342 9.857 3.945 1.00 127.85 91 ARG B C 1
ATOM 3615 O O . ARG C 3 49 ? 57.655 9.001 3.388 1.00 126.80 91 ARG B O 1
ATOM 3623 N N . ILE C 3 67 ? 35.684 10.927 2.979 1.00 94.38 109 ILE B N 1
ATOM 3624 C CA . ILE C 3 67 ? 35.570 12.041 2.046 1.00 116.09 109 ILE B CA 1
ATOM 3625 C C . ILE C 3 67 ? 35.631 13.358 2.821 1.00 113.70 109 ILE B C 1
ATOM 3626 O O . ILE C 3 67 ? 35.397 13.387 4.029 1.00 103.55 109 ILE B O 1
ATOM 3631 N N . PHE C 3 68 ? 35.951 14.445 2.120 1.00 104.15 110 PHE B N 1
ATOM 3632 C CA . PHE C 3 68 ? 36.163 15.732 2.764 1.00 92.61 110 PHE B CA 1
ATOM 3633 C C . PHE C 3 68 ? 34.857 16.299 3.318 1.00 94.35 110 PHE B C 1
ATOM 3634 O O . PHE C 3 68 ? 33.756 15.960 2.876 1.00 99.40 110 PHE B O 1
ATOM 3642 N N . VAL C 3 69 ? 35.000 17.184 4.303 1.00 98.45 111 VAL B N 1
ATOM 3643 C CA . VAL C 3 69 ? 33.899 17.970 4.847 1.00 100.63 111 VAL B CA 1
ATOM 3644 C C . VAL C 3 69 ? 34.092 19.402 4.369 1.00 96.80 111 VAL B C 1
ATOM 3645 O O . VAL C 3 69 ? 35.125 20.021 4.650 1.00 96.77 111 VAL B O 1
ATOM 3649 N N . LYS C 3 70 ? 33.106 19.928 3.645 1.00 104.79 112 LYS B N 1
ATOM 3650 C CA . LYS C 3 70 ? 33.223 21.238 3.021 1.00 98.89 112 LYS B CA 1
ATOM 3651 C C . LYS C 3 70 ? 32.246 22.265 3.575 1.00 105.32 112 LYS B C 1
ATOM 3652 O O . LYS C 3 70 ? 32.261 23.415 3.123 1.00 102.83 112 LYS B O 1
ATOM 3658 N N . ASP C 3 71 ? 31.401 21.891 4.534 1.00 126.33 113 ASP B N 1
ATOM 3659 C CA . ASP C 3 71 ? 30.469 22.845 5.119 1.00 126.64 113 ASP B CA 1
ATOM 3660 C C . ASP C 3 71 ? 31.237 23.900 5.906 1.00 120.15 113 ASP B C 1
ATOM 3661 O O . ASP C 3 71 ? 32.078 23.572 6.749 1.00 122.90 113 ASP B O 1
ATOM 3666 N N . GLU C 3 72 ? 30.950 25.174 5.623 1.00 126.12 114 GLU B N 1
ATOM 3667 C CA . GLU C 3 72 ? 31.684 26.260 6.266 1.00 117.15 114 GLU B CA 1
ATOM 3668 C C . GLU C 3 72 ? 31.460 26.283 7.773 1.00 117.63 114 GLU B C 1
ATOM 3669 O O . GLU C 3 72 ? 32.349 26.696 8.525 1.00 115.55 114 GLU B O 1
ATOM 3675 N N . GLU C 3 73 ? 30.286 25.849 8.232 1.00 130.56 115 GLU B N 1
ATOM 3676 C CA . GLU C 3 73 ? 29.978 25.862 9.657 1.00 127.44 115 GLU B CA 1
ATOM 3677 C C . GLU C 3 73 ? 30.396 24.580 10.361 1.00 117.54 115 GLU B C 1
ATOM 3678 O O . GLU C 3 73 ? 30.679 24.608 11.564 1.00 115.11 115 GLU B O 1
ATOM 3684 N N . ALA C 3 74 ? 30.437 23.455 9.643 1.00 111.11 116 ALA B N 1
ATOM 3685 C CA . ALA C 3 74 ? 30.916 22.216 10.245 1.00 98.66 116 ALA B CA 1
ATOM 3686 C C . ALA C 3 74 ? 32.420 22.268 10.482 1.00 102.63 116 ALA B C 1
ATOM 3687 O O . ALA C 3 74 ? 32.911 21.769 11.501 1.00 103.35 116 ALA B O 1
ATOM 3689 N N . ILE C 3 75 ? 33.165 22.869 9.552 1.00 93.88 117 ILE B N 1
ATOM 3690 C CA . ILE C 3 75 ? 34.603 23.029 9.739 1.00 88.40 117 ILE B CA 1
ATOM 3691 C C . ILE C 3 75 ? 34.888 24.007 10.872 1.00 99.40 117 ILE B C 1
ATOM 3692 O O . ILE C 3 75 ? 35.757 23.764 11.718 1.00 103.96 117 ILE B O 1
ATOM 3697 N N . SER C 3 76 ? 34.162 25.126 10.910 1.00 104.77 118 SER B N 1
ATOM 3698 C CA . SER C 3 76 ? 34.340 26.117 11.964 1.00 100.90 118 SER B CA 1
ATOM 3699 C C . SER C 3 76 ? 33.915 25.605 13.334 1.00 98.07 118 SER B C 1
ATOM 3700 O O . SER C 3 76 ? 34.185 26.274 14.337 1.00 101.21 118 SER B O 1
ATOM 3703 N N . SER C 3 77 ? 33.263 24.443 13.402 1.00 96.03 119 SER B N 1
ATOM 3704 C CA . SER C 3 77 ? 32.822 23.903 14.682 1.00 94.43 119 SER B CA 1
ATOM 3705 C C . SER C 3 77 ? 33.939 23.143 15.387 1.00 91.66 119 SER B C 1
ATOM 3706 O O . SER C 3 77 ? 34.142 23.313 16.594 1.00 92.80 119 SER B O 1
ATOM 3709 N N . ILE C 3 78 ? 34.670 22.308 14.655 1.00 98.38 120 ILE B N 1
ATOM 3710 C CA . ILE C 3 78 ? 35.736 21.503 15.232 1.00 71.68 120 ILE B CA 1
ATOM 3711 C C . ILE C 3 78 ? 37.059 22.244 15.092 1.00 66.99 120 ILE B C 1
ATOM 3712 O O . ILE C 3 78 ? 37.221 23.132 14.252 1.00 90.11 120 ILE B O 1
ATOM 3717 N N . PHE C 3 79 ? 38.026 21.873 15.929 1.00 67.03 121 PHE B N 1
ATOM 3718 C CA . PHE C 3 79 ? 39.353 22.485 15.874 1.00 67.09 121 PHE B CA 1
ATOM 3719 C C . PHE C 3 79 ? 40.118 21.861 14.715 1.00 71.67 121 PHE B C 1
ATOM 3720 O O . PHE C 3 79 ? 40.765 20.822 14.850 1.00 65.77 121 PHE B O 1
ATOM 3728 N N . PHE C 3 80 ? 40.034 22.506 13.555 1.00 79.76 122 PHE B N 1
ATOM 3729 C CA . PHE C 3 80 ? 40.816 22.134 12.381 1.00 75.38 122 PHE B CA 1
ATOM 3730 C C . PHE C 3 80 ? 41.652 23.342 11.983 1.00 73.06 122 PHE B C 1
ATOM 3731 O O . PHE C 3 80 ? 41.109 24.354 11.528 1.00 68.23 122 PHE B O 1
ATOM 3739 N N . ALA C 3 81 ? 42.966 23.240 12.165 1.00 56.15 123 ALA B N 1
ATOM 3740 C CA . ALA C 3 81 ? 43.891 24.316 11.842 1.00 55.09 123 ALA B CA 1
ATOM 3741 C C . ALA C 3 81 ? 44.882 23.836 10.795 1.00 64.39 123 ALA B C 1
ATOM 3742 O O . ALA C 3 81 ? 45.304 22.676 10.813 1.00 62.45 123 ALA B O 1
ATOM 3744 N N . GLN C 3 82 ? 45.245 24.730 9.879 1.00 60.96 124 GLN B N 1
ATOM 3745 C CA . GLN C 3 82 ? 46.214 24.433 8.835 1.00 57.21 124 GLN B CA 1
ATOM 3746 C C . GLN C 3 82 ? 47.593 24.913 9.264 1.00 56.95 124 GLN B C 1
ATOM 3747 O O . GLN C 3 82 ? 47.732 25.988 9.854 1.00 62.99 124 GLN B O 1
ATOM 3753 N N . GLN C 3 83 ? 48.611 24.108 8.968 1.00 54.26 125 GLN B N 1
ATOM 3754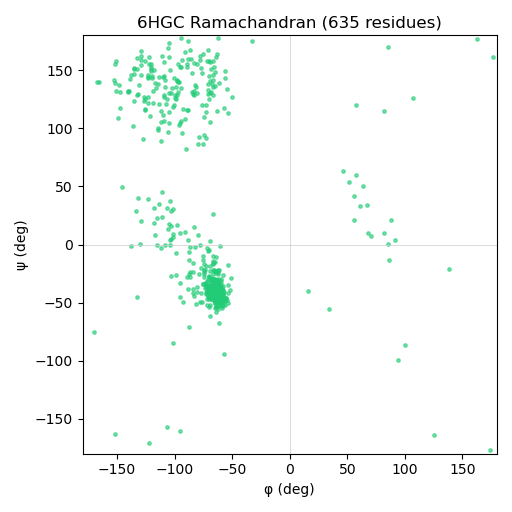 C CA . GLN C 3 83 ? 49.970 24.379 9.435 1.00 60.22 125 GLN B CA 1
ATOM 3755 C C . GLN C 3 83 ? 50.560 25.518 8.616 1.00 57.84 125 GLN B C 1
ATOM 3756 O O . GLN C 3 83 ? 51.128 25.316 7.542 1.00 66.97 125 GLN B O 1
ATOM 3762 N N . VAL C 3 84 ? 50.428 26.737 9.137 1.00 61.14 126 VAL B N 1
ATOM 3763 C CA . VAL C 3 84 ? 51.022 27.895 8.478 1.00 62.32 126 VAL B CA 1
ATOM 3764 C C . VAL C 3 84 ? 52.484 28.051 8.878 1.00 63.57 126 VAL B C 1
ATOM 3765 O O . VAL C 3 84 ? 53.341 28.349 8.039 1.00 70.49 126 VAL B O 1
ATOM 3769 N N . VAL C 3 85 ? 52.792 27.847 10.154 1.00 52.82 127 VAL B N 1
ATOM 3770 C CA . VAL C 3 85 ? 54.159 27.968 10.653 1.00 46.40 127 VAL B CA 1
ATOM 3771 C C . VAL C 3 85 ? 54.951 26.734 10.241 1.00 58.92 127 VAL B C 1
ATOM 3772 O O . VAL C 3 85 ? 54.585 25.610 10.615 1.00 66.36 127 VAL B O 1
ATOM 3776 N N . PRO C 3 86 ? 56.032 26.890 9.481 1.00 73.07 128 PRO B N 1
ATOM 3777 C CA . PRO C 3 86 ? 56.829 25.723 9.092 1.00 77.54 128 PRO B CA 1
ATOM 3778 C C . PRO C 3 86 ? 57.514 25.087 10.291 1.00 79.39 128 PRO B C 1
ATOM 3779 O O . PRO C 3 86 ? 57.913 25.765 11.242 1.00 72.35 128 PRO B O 1
ATOM 3783 N N . ASN C 3 87 ? 57.632 23.758 10.232 1.00 79.16 129 ASN B N 1
ATOM 3784 C CA . ASN C 3 87 ? 58.285 22.959 11.273 1.00 86.61 129 ASN B CA 1
ATOM 3785 C C . ASN C 3 87 ? 57.543 23.060 12.606 1.00 82.66 129 ASN B C 1
ATOM 3786 O O . ASN C 3 87 ? 58.131 23.330 13.655 1.00 76.79 129 ASN B O 1
ATOM 3791 N N . SER C 3 88 ? 56.228 22.830 12.556 1.00 83.79 130 SER B N 1
ATOM 3792 C CA . SER C 3 88 ? 55.405 22.735 13.757 1.00 74.90 130 SER B CA 1
ATOM 3793 C C . SER C 3 88 ? 54.557 21.468 13.748 1.00 81.81 130 SER B C 1
ATOM 3794 O O . SER C 3 88 ? 53.565 21.390 14.478 1.00 72.06 130 SER B O 1
ATOM 3797 N N . CYS C 3 89 ? 54.944 20.473 12.944 1.00 81.41 131 CYS B N 1
ATOM 3798 C CA . CYS C 3 89 ? 54.089 19.313 12.709 1.00 76.39 131 CYS B CA 1
ATOM 3799 C C . CYS C 3 89 ? 53.780 18.565 14.001 1.00 76.23 131 CYS B C 1
ATOM 3800 O O . CYS C 3 89 ? 52.650 18.110 14.207 1.00 72.53 131 CYS B O 1
ATOM 3803 N N . ALA C 3 90 ? 54.772 18.431 14.883 1.00 75.12 132 ALA B N 1
ATOM 3804 C CA . ALA C 3 90 ? 54.571 17.693 16.125 1.00 79.39 132 ALA B CA 1
ATOM 3805 C C . ALA C 3 90 ? 53.533 18.379 17.007 1.00 69.57 132 ALA B C 1
ATOM 3806 O O . ALA C 3 90 ? 52.516 17.777 17.383 1.00 67.33 132 ALA B O 1
ATOM 3808 N N . THR C 3 91 ? 53.786 19.643 17.358 1.00 55.74 133 THR B N 1
ATOM 3809 C CA . THR C 3 91 ? 52.831 20.396 18.162 1.00 54.27 133 THR B CA 1
ATOM 3810 C C . THR C 3 91 ? 51.493 20.531 17.453 1.00 56.59 133 THR B C 1
ATOM 3811 O O . THR C 3 91 ? 50.443 20.471 18.102 1.00 55.43 133 THR B O 1
ATOM 3815 N N . HIS C 3 92 ? 51.503 20.671 16.124 1.00 58.58 134 HIS B N 1
ATOM 3816 C CA . HIS C 3 92 ? 50.248 20.811 15.390 1.00 61.57 134 HIS B CA 1
ATOM 3817 C C . HIS C 3 92 ? 49.395 19.556 15.514 1.00 62.62 134 HIS B C 1
ATOM 3818 O O . HIS C 3 92 ? 48.193 19.641 15.777 1.00 47.28 134 HIS B O 1
ATOM 3825 N N . ALA C 3 93 ? 50.000 18.377 15.339 1.00 69.59 135 ALA B N 1
ATOM 3826 C CA . ALA C 3 93 ? 49.230 17.139 15.437 1.00 58.17 135 ALA B CA 1
ATOM 3827 C C . ALA C 3 93 ? 48.791 16.872 16.873 1.00 62.68 135 ALA B C 1
ATOM 3828 O O . ALA C 3 93 ? 47.656 16.431 17.113 1.00 57.95 135 ALA B O 1
ATOM 3830 N N . LEU C 3 94 ? 49.674 17.133 17.843 1.00 55.03 136 LEU B N 1
ATOM 3831 C CA . LEU C 3 94 ? 49.298 16.948 19.241 1.00 58.56 136 LEU B CA 1
ATOM 3832 C C . LEU C 3 94 ? 48.130 17.851 19.624 1.00 54.18 136 LEU B C 1
ATOM 3833 O O . LEU C 3 94 ? 47.203 17.417 20.318 1.00 50.60 136 LEU B O 1
ATOM 3838 N N . LEU C 3 95 ? 48.142 19.105 19.166 1.00 55.31 137 LEU B N 1
ATOM 3839 C CA . LEU C 3 95 ? 47.021 19.991 19.455 1.00 52.37 137 LEU B CA 1
ATOM 3840 C C . LEU C 3 95 ? 45.774 19.591 18.678 1.00 49.20 137 LEU B C 1
ATOM 3841 O O . LEU C 3 95 ? 44.664 19.692 19.209 1.00 50.87 137 LEU B O 1
ATOM 3846 N N . SER C 3 96 ? 45.938 19.095 17.447 1.00 52.71 138 SER B N 1
ATOM 3847 C CA . SER C 3 96 ? 44.790 18.682 16.649 1.00 55.96 138 SER B CA 1
ATOM 3848 C C . SER C 3 96 ? 44.082 17.487 17.265 1.00 53.48 138 SER B C 1
ATOM 3849 O O . SER C 3 96 ? 42.867 17.340 17.096 1.00 58.14 138 SER B O 1
ATOM 3852 N N . VAL C 3 97 ? 44.812 16.621 17.964 1.00 63.85 139 VAL B N 1
ATOM 3853 C CA . VAL C 3 97 ? 44.149 15.525 18.673 1.00 61.92 139 VAL B CA 1
ATOM 3854 C C . VAL C 3 97 ? 43.646 15.970 20.046 1.00 50.24 139 VAL B C 1
ATOM 3855 O O . VAL C 3 97 ? 42.548 15.588 20.458 1.00 48.34 139 VAL B O 1
ATOM 3859 N N . LEU C 3 98 ? 44.398 16.809 20.766 1.00 56.07 140 LEU B N 1
ATOM 3860 C CA . LEU C 3 98 ? 44.012 17.160 22.130 1.00 45.06 140 LEU B CA 1
ATOM 3861 C C . LEU C 3 98 ? 42.800 18.086 22.156 1.00 57.85 140 LEU B C 1
ATOM 3862 O O . LEU C 3 98 ? 41.820 17.816 22.860 1.00 74.59 140 LEU B O 1
ATOM 3867 N N . LEU C 3 99 ? 42.848 19.191 21.410 1.00 56.96 141 LEU B N 1
ATOM 3868 C CA . LEU C 3 99 ? 41.774 20.174 21.469 1.00 55.07 141 LEU B CA 1
ATOM 3869 C C . LEU C 3 99 ? 40.476 19.684 20.842 1.00 63.20 141 LEU B C 1
ATOM 3870 O O . LEU C 3 99 ? 39.476 20.405 20.907 1.00 61.63 141 LEU B O 1
ATOM 3875 N N . ASN C 3 100 ? 40.457 18.496 20.237 1.00 59.06 142 ASN B N 1
ATOM 3876 C CA . ASN C 3 100 ? 39.228 17.896 19.739 1.00 56.43 142 ASN B CA 1
ATOM 3877 C C . ASN C 3 100 ? 38.745 16.755 20.626 1.00 61.97 142 ASN B C 1
ATOM 3878 O O . ASN C 3 100 ? 37.928 15.938 20.191 1.00 61.26 142 ASN B O 1
ATOM 3883 N N . CYS C 3 101 ? 39.231 16.688 21.862 1.00 73.10 143 CYS B N 1
ATOM 3884 C CA . CYS C 3 101 ? 38.798 15.685 22.817 1.00 75.30 143 CYS B CA 1
ATOM 3885 C C . CYS C 3 101 ? 37.681 16.238 23.695 1.00 78.74 143 CYS B C 1
ATOM 3886 O O . CYS C 3 101 ? 37.278 17.398 23.587 1.00 91.41 143 CYS B O 1
ATOM 3889 N N . ASN C 3 102 ? 37.175 15.388 24.581 1.00 79.89 144 ASN B N 1
ATOM 3890 C CA . ASN C 3 102 ? 36.138 15.789 25.517 1.00 94.24 144 ASN B CA 1
ATOM 3891 C C . ASN C 3 102 ? 36.777 16.468 26.722 1.00 107.00 144 ASN B C 1
ATOM 3892 O O . ASN C 3 102 ? 37.711 15.926 27.323 1.00 106.54 144 ASN B O 1
ATOM 3897 N N . GLU C 3 103 ? 36.281 17.662 27.064 1.00 105.90 145 GLU B N 1
ATOM 3898 C CA . GLU C 3 103 ? 36.796 18.361 28.237 1.00 96.31 145 GLU B CA 1
ATOM 3899 C C . GLU C 3 103 ? 36.533 17.571 29.511 1.00 103.41 145 GLU B C 1
ATOM 3900 O O . GLU C 3 103 ? 37.313 17.650 30.465 1.00 108.05 145 GLU B O 1
ATOM 3906 N N . ASN C 3 104 ? 35.443 16.812 29.549 1.00 129.18 146 ASN B N 1
ATOM 3907 C CA . ASN C 3 104 ? 35.313 15.761 30.546 1.00 131.90 146 ASN B CA 1
ATOM 3908 C C . ASN C 3 104 ? 36.312 14.657 30.225 1.00 125.88 146 ASN B C 1
ATOM 3909 O O . ASN C 3 104 ? 36.404 14.216 29.076 1.00 127.12 146 ASN B O 1
ATOM 3914 N N . ASN C 3 105 ? 37.075 14.235 31.238 1.00 114.56 147 ASN B N 1
ATOM 3915 C CA . ASN C 3 105 ? 38.168 13.248 31.186 1.00 116.48 147 ASN B CA 1
ATOM 3916 C C . ASN C 3 105 ? 39.483 13.853 30.707 1.00 106.96 147 ASN B C 1
ATOM 3917 O O . ASN C 3 105 ? 40.427 13.092 30.444 1.00 108.41 147 ASN B O 1
ATOM 3922 N N . LEU C 3 106 ? 39.592 15.177 30.584 1.00 96.23 148 LEU B N 1
ATOM 3923 C CA . LEU C 3 106 ? 40.815 15.790 30.078 1.00 64.75 148 LEU B CA 1
ATOM 3924 C C . LEU C 3 106 ? 40.993 17.178 30.677 1.00 64.66 148 LEU B C 1
ATOM 3925 O O . LEU C 3 106 ? 40.058 17.984 30.678 1.00 86.97 148 LEU B O 1
ATOM 3930 N N . GLN C 3 107 ? 42.197 17.449 31.173 1.00 68.48 149 GLN B N 1
ATOM 3931 C CA . GLN C 3 107 ? 42.563 18.739 31.752 1.00 67.63 149 GLN B CA 1
ATOM 3932 C C . GLN C 3 107 ? 43.636 19.353 30.857 1.00 75.53 149 GLN B C 1
ATOM 3933 O O . GLN C 3 107 ? 44.813 18.990 30.947 1.00 78.87 149 GLN B O 1
ATOM 3939 N N . LEU C 3 108 ? 43.223 20.286 29.995 1.00 62.46 150 LEU B N 1
ATOM 3940 C CA . LEU C 3 108 ? 44.126 20.866 29.009 1.00 57.65 150 LEU B CA 1
ATOM 3941 C C . LEU C 3 108 ? 45.083 21.895 29.598 1.00 64.89 150 LEU B C 1
ATOM 3942 O O . LEU C 3 108 ? 46.119 22.179 28.985 1.00 72.66 150 LEU B O 1
ATOM 3947 N N . GLY C 3 109 ? 44.768 22.462 30.755 1.00 59.18 151 GLY B N 1
ATOM 3948 C CA . GLY C 3 109 ? 45.590 23.498 31.336 1.00 73.91 151 GLY B CA 1
ATOM 3949 C C . GLY C 3 109 ? 45.241 24.875 30.800 1.00 74.66 151 GLY B C 1
ATOM 3950 O O . GLY C 3 109 ? 44.488 25.041 29.834 1.00 73.35 151 GLY B O 1
ATOM 3951 N N . ASP C 3 110 ? 45.821 25.887 31.451 1.00 75.97 152 ASP B N 1
ATOM 3952 C CA . ASP C 3 110 ? 45.469 27.270 31.144 1.00 78.63 152 ASP B CA 1
ATOM 3953 C C . ASP C 3 110 ? 45.809 27.627 29.702 1.00 79.08 152 ASP B C 1
ATOM 3954 O O . ASP C 3 110 ? 44.982 28.199 28.986 1.00 76.08 152 ASP B O 1
ATOM 3959 N N . THR C 3 111 ? 47.020 27.288 29.254 1.00 67.25 153 THR B N 1
ATOM 3960 C CA . THR C 3 111 ? 47.462 27.689 27.920 1.00 65.29 153 THR B CA 1
ATOM 3961 C C . THR C 3 111 ? 46.569 27.093 26.834 1.00 60.85 153 THR B C 1
ATOM 3962 O O . THR C 3 111 ? 46.039 27.815 25.978 1.00 69.33 153 THR B O 1
ATOM 3966 N N . LEU C 3 112 ? 46.386 25.771 26.861 1.00 59.64 154 LEU B N 1
ATOM 3967 C CA . LEU C 3 112 ? 45.617 25.102 25.816 1.00 58.29 154 LEU B CA 1
ATOM 3968 C C . LEU C 3 112 ? 44.137 25.469 25.878 1.00 56.53 154 LEU B C 1
ATOM 3969 O O . LEU C 3 112 ? 43.494 25.642 24.836 1.00 65.82 154 LEU B O 1
ATOM 3974 N N . SER C 3 113 ? 43.573 25.593 27.084 1.00 59.77 155 SER B N 1
ATOM 3975 C CA . SER C 3 113 ? 42.181 26.019 27.198 1.00 73.98 155 SER B CA 1
ATOM 3976 C C . SER C 3 113 ? 41.994 27.435 26.666 1.00 67.46 155 SER B C 1
ATOM 3977 O O . SER C 3 113 ? 41.001 27.731 25.984 1.00 73.00 155 SER B O 1
ATOM 3980 N N . ARG C 3 114 ? 42.944 28.323 26.971 1.00 66.58 156 ARG B N 1
ATOM 3981 C CA . ARG C 3 114 ? 42.939 29.670 26.416 1.00 69.82 156 ARG B CA 1
ATOM 3982 C C . ARG C 3 114 ? 42.935 29.624 24.895 1.00 72.37 156 ARG B C 1
ATOM 3983 O O . ARG C 3 114 ? 42.135 30.305 24.241 1.00 81.49 156 ARG B O 1
ATOM 3991 N N . LEU C 3 115 ? 43.826 28.817 24.314 1.00 69.01 157 LEU B N 1
ATOM 3992 C CA . LEU C 3 115 ? 43.886 28.717 22.859 1.00 69.13 157 LEU B CA 1
ATOM 3993 C C . LEU C 3 115 ? 42.569 28.208 22.286 1.00 68.35 157 LEU B C 1
ATOM 3994 O O . LEU C 3 115 ? 42.100 28.705 21.257 1.00 97.23 157 LEU B O 1
ATOM 3999 N N . LYS C 3 116 ? 41.958 27.219 22.942 1.00 62.41 158 LYS B N 1
ATOM 4000 C CA . LYS C 3 116 ? 40.710 26.652 22.437 1.00 56.82 158 LYS B CA 1
ATOM 4001 C C . LYS C 3 116 ? 39.595 27.694 22.432 1.00 67.19 158 LYS B C 1
ATOM 4002 O O . LYS C 3 116 ? 38.889 27.862 21.428 1.00 74.54 158 LYS B O 1
ATOM 4008 N N . THR C 3 117 ? 39.413 28.400 23.553 1.00 74.92 159 THR B N 1
ATOM 4009 C CA . THR C 3 117 ? 38.372 29.425 23.607 1.00 84.52 159 THR B CA 1
ATOM 4010 C C . THR C 3 117 ? 38.652 30.547 22.615 1.00 85.73 159 THR B C 1
ATOM 4011 O O . THR C 3 117 ? 37.732 31.045 21.956 1.00 71.28 159 THR B O 1
ATOM 4015 N N . HIS C 3 118 ? 39.921 30.944 22.490 1.00 72.93 160 HIS B N 1
ATOM 4016 C CA . HIS C 3 118 ? 40.285 32.098 21.672 1.00 70.15 160 HIS B CA 1
ATOM 4017 C C . HIS C 3 118 ? 39.989 31.856 20.196 1.00 78.97 160 HIS B C 1
ATOM 4018 O O . HIS C 3 118 ? 39.613 32.784 19.470 1.00 82.40 160 HIS B O 1
ATOM 4025 N N . THR C 3 119 ? 40.146 30.614 19.734 1.00 85.95 161 THR B N 1
ATOM 4026 C CA . THR C 3 119 ? 40.076 30.280 18.316 1.00 84.31 161 THR B CA 1
ATOM 4027 C C . THR C 3 119 ? 38.756 29.619 17.930 1.00 87.70 161 THR B C 1
ATOM 4028 O O . THR C 3 119 ? 38.721 28.822 16.983 1.00 108.79 161 THR B O 1
ATOM 4032 N N . LYS C 3 120 ? 37.669 29.934 18.639 1.00 95.85 162 LYS B N 1
ATOM 4033 C CA . LYS C 3 120 ? 36.423 29.199 18.439 1.00 106.11 162 LYS B CA 1
ATOM 4034 C C . LYS C 3 120 ? 35.831 29.464 17.059 1.00 110.04 162 LYS B C 1
ATOM 4035 O O . LYS C 3 120 ? 35.380 28.534 16.380 1.00 123.33 162 LYS B O 1
ATOM 4041 N N . GLY C 3 121 ? 35.803 30.724 16.637 1.00 103.30 163 GLY B N 1
ATOM 4042 C CA . GLY C 3 121 ? 35.212 31.106 15.372 1.00 114.03 163 GLY B CA 1
ATOM 4043 C C . GLY C 3 121 ? 36.185 31.352 14.238 1.00 112.91 163 GLY B C 1
ATOM 4044 O O . GLY C 3 121 ? 35.757 31.783 13.160 1.00 111.10 163 GLY B O 1
ATOM 4045 N N . MET C 3 122 ? 37.472 31.081 14.431 1.00 104.23 164 MET B N 1
ATOM 4046 C CA . MET C 3 122 ? 38.470 31.414 13.426 1.00 91.38 164 MET B CA 1
ATOM 4047 C C . MET C 3 122 ? 38.459 30.414 12.275 1.00 88.70 164 MET B C 1
ATOM 4048 O O . MET C 3 122 ? 38.094 29.246 12.435 1.00 93.76 164 MET B O 1
ATOM 4053 N N . SER C 3 123 ? 38.859 30.897 11.101 1.00 98.70 165 SER B N 1
ATOM 4054 C CA . SER C 3 123 ? 39.119 30.026 9.970 1.00 84.58 165 SER B CA 1
ATOM 4055 C C . SER C 3 123 ? 40.381 29.208 10.236 1.00 77.89 165 SER B C 1
ATOM 4056 O O . SER C 3 123 ? 41.208 29.592 11.063 1.00 77.49 165 SER B O 1
ATOM 4059 N N . PRO C 3 124 ? 40.541 28.065 9.562 1.00 69.27 166 PRO B N 1
ATOM 4060 C CA . PRO C 3 124 ? 41.749 27.248 9.778 1.00 68.11 166 PRO B CA 1
ATOM 4061 C C . PRO C 3 124 ? 43.059 28.003 9.598 1.00 64.36 166 PRO B C 1
ATOM 4062 O O . PRO C 3 124 ? 44.025 27.729 10.324 1.00 71.95 166 PRO B O 1
ATOM 4066 N N . GLU C 3 125 ? 43.120 28.958 8.667 1.00 73.19 167 GLU B N 1
ATOM 4067 C CA . GLU C 3 125 ? 44.353 29.714 8.459 1.00 76.57 167 GLU B CA 1
ATOM 4068 C C . GLU C 3 125 ? 44.703 30.543 9.691 1.00 83.39 167 GLU B C 1
ATOM 4069 O O . GLU C 3 125 ? 45.817 30.448 10.227 1.00 69.05 167 GLU B O 1
ATOM 4075 N N . ASN C 3 126 ? 43.758 31.369 10.156 1.00 88.32 168 ASN B N 1
ATOM 4076 C CA . ASN C 3 126 ? 43.977 32.138 11.376 1.00 95.42 168 ASN B CA 1
ATOM 4077 C C . ASN C 3 126 ? 44.131 31.260 12.604 1.00 89.57 168 ASN B C 1
ATOM 4078 O O . ASN C 3 126 ? 44.789 31.676 13.558 1.00 90.46 168 ASN B O 1
ATOM 4083 N N . LYS C 3 127 ? 43.579 30.049 12.583 1.00 85.67 169 LYS B N 1
ATOM 4084 C CA . LYS C 3 127 ? 43.757 29.126 13.697 1.00 68.84 169 LYS B CA 1
ATOM 4085 C C . LYS C 3 127 ? 45.196 28.632 13.764 1.00 61.73 169 LYS B C 1
ATOM 4086 O O . LYS C 3 127 ? 45.810 28.610 14.839 1.00 67.39 169 LYS B O 1
ATOM 4092 N N . GLY C 3 128 ? 45.753 28.234 12.619 1.00 61.39 170 GLY B N 1
ATOM 4093 C CA . GLY C 3 128 ? 47.165 27.891 12.578 1.00 68.77 170 GLY B CA 1
ATOM 4094 C C . GLY C 3 128 ? 48.054 29.067 12.935 1.00 68.67 170 GLY B C 1
ATOM 4095 O O . GLY C 3 128 ? 49.088 28.903 13.590 1.00 73.29 170 GLY B O 1
ATOM 4096 N N . LEU C 3 129 ? 47.661 30.272 12.511 1.00 63.99 171 LEU B N 1
ATOM 4097 C CA . LEU C 3 129 ? 48.416 31.465 12.885 1.00 76.09 171 LEU B CA 1
ATOM 4098 C C . LEU C 3 129 ? 48.390 31.688 14.393 1.00 70.51 171 LEU B C 1
ATOM 4099 O O . LEU C 3 129 ? 49.411 32.042 14.995 1.00 74.45 171 LEU B O 1
ATOM 4104 N N . ALA C 3 130 ? 47.230 31.485 15.021 1.00 69.37 172 ALA B N 1
ATOM 4105 C CA . ALA C 3 130 ? 47.134 31.607 16.472 1.00 74.51 172 ALA B CA 1
ATOM 4106 C C . ALA C 3 130 ? 47.990 30.558 17.167 1.00 59.50 172 ALA B C 1
ATOM 4107 O O . ALA C 3 130 ? 48.622 30.841 18.191 1.00 69.15 172 ALA B O 1
ATOM 4109 N N . ILE C 3 131 ? 48.011 29.336 16.630 1.00 66.39 173 ILE B N 1
ATOM 4110 C CA . ILE C 3 131 ? 48.911 28.312 17.159 1.00 67.95 173 ILE B CA 1
ATOM 4111 C C . ILE C 3 131 ? 50.355 28.790 17.083 1.00 62.79 173 ILE B C 1
ATOM 4112 O O . ILE C 3 131 ? 51.142 28.599 18.019 1.00 74.83 173 ILE B O 1
ATOM 4117 N N . GLY C 3 132 ? 50.722 29.434 15.974 1.00 53.49 174 GLY B N 1
ATOM 4118 C CA . GLY C 3 132 ? 52.083 29.915 15.823 1.00 65.80 174 GLY B CA 1
ATOM 4119 C C . GLY C 3 132 ? 52.411 31.139 16.652 1.00 76.23 174 GLY B C 1
ATOM 4120 O O . GLY C 3 132 ? 53.590 31.387 16.929 1.00 56.95 174 GLY B O 1
ATOM 4121 N N . ASN C 3 133 ? 51.400 31.906 17.061 1.00 73.36 175 ASN B N 1
ATOM 4122 C CA . ASN C 3 133 ? 51.610 33.151 17.786 1.00 74.31 175 ASN B CA 1
ATOM 4123 C C . ASN C 3 133 ? 51.373 33.018 19.285 1.00 73.71 175 ASN B C 1
ATOM 4124 O O . ASN C 3 133 ? 51.355 34.033 19.989 1.00 85.11 175 ASN B O 1
ATOM 4129 N N . THR C 3 134 ? 51.188 31.800 19.791 1.00 73.01 176 THR B N 1
ATOM 4130 C CA . THR C 3 134 ? 51.117 31.585 21.229 1.00 75.60 176 THR B CA 1
ATOM 4131 C C . THR C 3 134 ? 52.525 31.353 21.758 1.00 79.42 176 THR B C 1
ATOM 4132 O O . THR C 3 134 ? 53.158 30.356 21.383 1.00 72.62 176 THR B O 1
ATOM 4136 N N . PRO C 3 135 ? 53.051 32.229 22.619 1.00 78.76 177 PRO B N 1
ATOM 4137 C CA . PRO C 3 135 ? 54.484 32.147 22.950 1.00 71.09 177 PRO B CA 1
ATOM 4138 C C . PRO C 3 135 ? 54.872 30.888 23.705 1.00 93.93 177 PRO B C 1
ATOM 4139 O O . PRO C 3 135 ? 55.950 30.337 23.451 1.00 94.82 177 PRO B O 1
ATOM 4143 N N . GLU C 3 136 ? 54.027 30.417 24.627 1.00 89.03 178 GLU B N 1
ATOM 4144 C CA . GLU C 3 136 ? 54.393 29.270 25.454 1.00 81.27 178 GLU B CA 1
ATOM 4145 C C . GLU C 3 136 ? 54.596 28.016 24.609 1.00 82.65 178 GLU B C 1
ATOM 4146 O O . GLU C 3 136 ? 55.555 27.256 24.822 1.00 91.01 178 GLU B O 1
ATOM 4152 N N . LEU C 3 137 ? 53.702 27.787 23.644 1.00 63.13 179 LEU B N 1
ATOM 4153 C CA . LEU C 3 137 ? 53.812 26.617 22.778 1.00 70.28 179 LEU B CA 1
ATOM 4154 C C . LEU C 3 137 ? 55.106 26.651 21.975 1.00 84.30 179 LEU B C 1
ATOM 4155 O O . LEU C 3 137 ? 55.821 25.645 21.883 1.00 98.22 179 LEU B O 1
ATOM 4160 N N . ALA C 3 138 ? 55.414 27.804 21.374 1.00 87.04 180 ALA B N 1
ATOM 4161 C CA . ALA C 3 138 ? 56.646 27.935 20.604 1.00 85.61 180 ALA B CA 1
ATOM 4162 C C . ALA C 3 138 ? 57.870 27.726 21.485 1.00 90.63 180 ALA B C 1
ATOM 4163 O O . ALA C 3 138 ? 58.835 27.070 21.074 1.00 87.46 180 ALA B O 1
ATOM 4165 N N . CYS C 3 139 ? 57.844 28.274 22.703 1.00 99.92 181 CYS B N 1
ATOM 4166 C CA . CYS C 3 139 ? 58.974 28.117 23.613 1.00 106.20 181 CYS B CA 1
ATOM 4167 C C . CYS C 3 139 ? 59.226 26.649 23.926 1.00 111.67 181 CYS B C 1
ATOM 4168 O O . CYS C 3 139 ? 60.360 26.169 23.821 1.00 113.70 181 CYS B O 1
ATOM 4171 N N . ALA C 3 140 ? 58.176 25.914 24.300 1.00 97.75 182 ALA B N 1
ATOM 4172 C CA . ALA C 3 140 ? 58.345 24.490 24.588 1.00 78.41 182 ALA B CA 1
ATOM 4173 C C . ALA C 3 140 ? 58.851 23.734 23.360 1.00 86.33 182 ALA B C 1
ATOM 4174 O O . ALA C 3 140 ? 59.859 23.005 23.425 1.00 107.48 182 ALA B O 1
ATOM 4176 N N . HIS C 3 141 ? 58.163 23.909 22.226 1.00 85.36 183 HIS B N 1
ATOM 4177 C CA . HIS C 3 141 ? 58.508 23.198 20.998 1.00 75.23 183 HIS B CA 1
ATOM 4178 C C . HIS C 3 141 ? 59.970 23.410 20.625 1.00 96.49 183 HIS B C 1
ATOM 4179 O O . HIS C 3 141 ? 60.692 22.453 20.325 1.00 82.18 183 HIS B O 1
ATOM 4186 N N . ASN C 3 142 ? 60.430 24.666 20.654 1.00 116.91 184 ASN B N 1
ATOM 4187 C CA . ASN C 3 142 ? 61.809 24.947 20.276 1.00 115.70 184 ASN B CA 1
ATOM 4188 C C . ASN C 3 142 ? 62.797 24.526 21.356 1.00 118.14 184 ASN B C 1
ATOM 4189 O O . ASN C 3 142 ? 63.962 24.246 21.045 1.00 122.01 184 ASN B O 1
ATOM 4194 N N . SER C 3 143 ? 62.367 24.469 22.619 1.00 109.81 185 SER B N 1
ATOM 4195 C CA . SER C 3 143 ? 63.256 23.969 23.659 1.00 107.49 185 SER B CA 1
ATOM 4196 C C . SER C 3 143 ? 63.563 22.493 23.465 1.00 87.53 185 SER B C 1
ATOM 4197 O O . SER C 3 143 ? 64.679 22.055 23.758 1.00 93.93 185 SER B O 1
ATOM 4200 N N . HIS C 3 144 ? 62.607 21.717 22.949 1.00 92.34 186 HIS B N 1
ATOM 4201 C CA . HIS C 3 144 ? 62.852 20.285 22.793 1.00 103.98 186 HIS B CA 1
ATOM 4202 C C . HIS C 3 144 ? 63.606 19.918 21.513 1.00 108.45 186 HIS B C 1
ATOM 4203 O O . HIS C 3 144 ? 63.626 18.737 21.157 1.00 111.81 186 HIS B O 1
ATOM 4210 N N . ALA C 3 145 ? 64.238 20.866 20.827 1.00 114.39 187 ALA B N 1
ATOM 4211 C CA . ALA C 3 145 ? 64.907 20.589 19.562 1.00 117.16 187 ALA B CA 1
ATOM 4212 C C . ALA C 3 145 ? 66.401 20.355 19.760 1.00 113.38 187 ALA B C 1
ATOM 4213 O O . ALA C 3 145 ? 67.009 20.823 20.726 1.00 104.16 187 ALA B O 1
ATOM 4215 N N . MET C 3 146 ? 66.989 19.625 18.814 1.00 108.86 188 MET B N 1
ATOM 4216 C CA . MET C 3 146 ? 68.423 19.332 18.831 1.00 122.01 188 MET B CA 1
ATOM 4217 C C . MET C 3 146 ? 69.256 20.584 18.564 1.00 128.20 188 MET B C 1
ATOM 4218 O O . MET C 3 146 ? 70.456 20.499 18.293 1.00 120.76 188 MET B O 1
ATOM 4223 N N . PHE C 3 170 ? 57.776 12.553 9.119 1.00 89.89 212 PHE B N 1
ATOM 4224 C CA . PHE C 3 170 ? 57.977 13.927 8.672 1.00 93.96 212 PHE B CA 1
ATOM 4225 C C . PHE C 3 170 ? 56.634 14.624 8.460 1.00 82.27 212 PHE B C 1
ATOM 4226 O O . PHE C 3 170 ? 56.444 15.763 8.884 1.00 88.87 212 PHE B O 1
ATOM 4234 N N . HIS C 3 171 ? 55.708 13.932 7.802 1.00 74.94 213 HIS B N 1
ATOM 4235 C CA . HIS C 3 171 ? 54.346 14.414 7.609 1.00 76.37 213 HIS B CA 1
ATOM 4236 C C . HIS C 3 171 ? 53.441 13.779 8.657 1.00 92.84 213 HIS B C 1
ATOM 4237 O O . HIS C 3 171 ? 53.443 12.555 8.826 1.00 116.13 213 HIS B O 1
ATOM 4244 N N . PHE C 3 172 ? 52.672 14.610 9.356 1.00 70.41 214 PHE B N 1
ATOM 4245 C CA . PHE C 3 172 ? 51.844 14.172 10.472 1.00 61.71 214 PHE B CA 1
ATOM 4246 C C . PHE C 3 172 ? 50.372 14.226 10.091 1.00 68.24 214 PHE B C 1
ATOM 4247 O O . PHE C 3 172 ? 49.944 15.113 9.346 1.00 87.74 214 PHE B O 1
ATOM 4255 N N . VAL C 3 173 ? 49.601 13.268 10.602 1.00 65.75 215 VAL B N 1
ATOM 4256 C CA . VAL C 3 173 ? 48.149 13.257 10.482 1.00 57.91 215 VAL B CA 1
ATOM 4257 C C . VAL C 3 173 ? 47.581 12.906 11.849 1.00 60.71 215 VAL B C 1
ATOM 4258 O O . VAL C 3 173 ? 48.222 12.213 12.645 1.00 80.47 215 VAL B O 1
ATOM 4262 N N . SER C 3 174 ? 46.376 13.393 12.133 1.00 54.16 216 SER B N 1
ATOM 4263 C CA . SER C 3 174 ? 45.706 13.087 13.386 1.00 52.53 216 SER B CA 1
ATOM 4264 C C . SER C 3 174 ? 44.392 12.371 13.111 1.00 79.97 216 SER B C 1
ATOM 4265 O O . SER C 3 174 ? 43.715 12.645 12.119 1.00 83.74 216 SER B O 1
ATOM 4268 N N . PHE C 3 175 ? 44.038 11.441 13.995 1.00 81.19 217 PHE B N 1
ATOM 4269 C CA . PHE C 3 175 ? 42.756 10.749 13.931 1.00 73.84 217 PHE B CA 1
ATOM 4270 C C . PHE C 3 175 ? 42.067 10.889 15.279 1.00 67.96 217 PHE B C 1
ATOM 4271 O O . PHE C 3 175 ? 42.662 10.569 16.313 1.00 65.31 217 PHE B O 1
ATOM 4279 N N . VAL C 3 176 ? 40.824 11.365 15.272 1.00 59.07 218 VAL B N 1
ATOM 4280 C CA . VAL C 3 176 ? 40.150 11.708 16.526 1.00 61.39 218 VAL B CA 1
ATOM 4281 C C . VAL C 3 176 ? 38.638 11.564 16.373 1.00 73.51 218 VAL B C 1
ATOM 4282 O O . VAL C 3 176 ? 38.091 11.890 15.313 1.00 77.88 218 VAL B O 1
ATOM 4286 N N . PRO C 3 177 ? 37.923 11.068 17.387 1.00 74.51 219 PRO B N 1
ATOM 4287 C CA . PRO C 3 177 ? 36.462 10.965 17.279 1.00 74.39 219 PRO B CA 1
ATOM 4288 C C . PRO C 3 177 ? 35.774 12.282 17.596 1.00 82.15 219 PRO B C 1
ATOM 4289 O O . PRO C 3 177 ? 36.141 12.991 18.538 1.00 88.11 219 PRO B O 1
ATOM 4293 N N . ILE C 3 178 ? 34.771 12.615 16.790 1.00 89.49 220 ILE B N 1
ATOM 4294 C CA . ILE C 3 178 ? 33.894 13.743 17.064 1.00 93.56 220 ILE B CA 1
ATOM 4295 C C . ILE C 3 178 ? 32.477 13.259 16.787 1.00 94.56 220 ILE B C 1
ATOM 4296 O O . ILE C 3 178 ? 32.067 13.136 15.625 1.00 100.53 220 ILE B O 1
ATOM 4301 N N . ASN C 3 179 ? 31.738 12.949 17.852 1.00 96.61 221 ASN B N 1
ATOM 4302 C CA . ASN C 3 179 ? 30.310 12.630 17.781 1.00 93.69 221 ASN B CA 1
ATOM 4303 C C . ASN C 3 179 ? 30.044 11.443 16.850 1.00 93.69 221 ASN B C 1
ATOM 4304 O O . ASN C 3 179 ? 29.323 11.541 15.853 1.00 96.91 221 ASN B O 1
ATOM 4309 N N . GLY C 3 180 ? 30.643 10.306 17.196 1.00 97.30 222 GLY B N 1
ATOM 4310 C CA . GLY C 3 180 ? 30.436 9.087 16.440 1.00 92.60 222 GLY B CA 1
ATOM 4311 C C . GLY C 3 180 ? 31.011 9.084 15.043 1.00 110.74 222 GLY B C 1
ATOM 4312 O O . GLY C 3 180 ? 30.726 8.159 14.275 1.00 119.74 222 GLY B O 1
ATOM 4313 N N . GLN C 3 181 ? 31.811 10.087 14.686 1.00 110.73 223 GLN B N 1
ATOM 4314 C CA . GLN C 3 181 ? 32.427 10.189 13.370 1.00 91.92 223 GLN B CA 1
ATOM 4315 C C . GLN C 3 181 ? 33.929 10.331 13.556 1.00 85.34 223 GLN B C 1
ATOM 4316 O O . GLN C 3 181 ? 34.394 11.322 14.130 1.00 84.77 223 GLN B O 1
ATOM 4322 N N . LEU C 3 182 ? 34.683 9.340 13.088 1.00 70.64 224 LEU B N 1
ATOM 4323 C CA . LEU C 3 182 ? 36.140 9.409 13.145 1.00 77.02 224 LEU B CA 1
ATOM 4324 C C . LEU C 3 182 ? 36.640 10.415 12.118 1.00 89.01 224 LEU B C 1
ATOM 4325 O O . LEU C 3 182 ? 36.494 10.201 10.910 1.00 87.85 224 LEU B O 1
ATOM 4330 N N . PHE C 3 183 ? 37.226 11.514 12.586 1.00 78.03 225 PHE B N 1
ATOM 4331 C CA . PHE C 3 183 ? 37.771 12.538 11.711 1.00 67.94 225 PHE B CA 1
ATOM 4332 C C . PHE C 3 183 ? 39.271 12.351 11.544 1.00 73.24 225 PHE B C 1
ATOM 4333 O O . PHE C 3 183 ? 39.983 12.005 12.496 1.00 71.14 225 PHE B O 1
ATOM 4341 N N . GLU C 3 184 ? 39.738 12.577 10.317 1.00 81.26 226 GLU B N 1
ATOM 4342 C CA . GLU C 3 184 ? 41.153 12.570 9.968 1.00 77.46 226 GLU B CA 1
ATOM 4343 C C . GLU C 3 184 ? 41.556 14.005 9.654 1.00 78.85 226 GLU B C 1
ATOM 4344 O O . GLU C 3 184 ? 41.120 14.572 8.646 1.00 94.04 226 GLU B O 1
ATOM 4350 N N . LEU C 3 185 ? 42.380 14.585 10.519 1.00 74.91 227 LEU B N 1
ATOM 4351 C CA . LEU C 3 185 ? 42.830 15.963 10.391 1.00 66.17 227 LEU B CA 1
ATOM 4352 C C . LEU C 3 185 ? 44.239 15.978 9.810 1.00 76.16 227 LEU B C 1
ATOM 4353 O O . LEU C 3 185 ? 45.167 15.410 10.399 1.00 55.84 227 LEU B O 1
ATOM 4358 N N . ASP C 3 186 ? 44.391 16.625 8.657 1.00 80.70 228 ASP B N 1
ATOM 4359 C CA . ASP C 3 186 ? 45.682 16.795 8.004 1.00 85.23 228 ASP B CA 1
ATOM 4360 C C . ASP C 3 186 ? 45.969 18.285 7.916 1.00 79.08 228 ASP B C 1
ATOM 4361 O O . ASP C 3 186 ? 45.180 19.037 7.334 1.00 77.56 228 ASP B O 1
ATOM 4366 N N . GLY C 3 187 ? 47.092 18.710 8.501 1.00 71.55 229 GLY B N 1
ATOM 4367 C CA . GLY C 3 187 ? 47.426 20.123 8.538 1.00 66.51 229 GLY B CA 1
ATOM 4368 C C . GLY C 3 187 ? 47.699 20.736 7.181 1.00 79.74 229 GLY B C 1
ATOM 4369 O O . GLY C 3 187 ? 47.576 21.956 7.030 1.00 71.70 229 GLY B O 1
ATOM 4370 N N . LEU C 3 188 ? 48.058 19.919 6.189 1.00 85.65 230 LEU B N 1
ATOM 4371 C CA . LEU C 3 188 ? 48.401 20.406 4.859 1.00 59.19 230 LEU B CA 1
ATOM 4372 C C . LEU C 3 188 ? 47.364 20.022 3.810 1.00 68.04 230 LEU B C 1
ATOM 4373 O O . LEU C 3 188 ? 47.686 19.961 2.620 1.00 78.14 230 LEU B O 1
ATOM 4378 N N . LYS C 3 189 ? 46.127 19.757 4.225 1.00 62.28 231 LYS B N 1
ATOM 4379 C CA . LYS C 3 189 ? 45.049 19.462 3.298 1.00 70.81 231 LYS B CA 1
ATOM 4380 C C . LYS C 3 189 ? 43.931 20.485 3.458 1.00 72.26 231 LYS B C 1
ATOM 4381 O O . LYS C 3 189 ? 43.751 21.044 4.545 1.00 86.37 231 LYS B O 1
ATOM 4387 N N . PRO C 3 190 ? 43.171 20.762 2.392 1.00 77.70 232 PRO B N 1
ATOM 4388 C CA . PRO C 3 190 ? 42.212 21.879 2.466 1.00 74.04 232 PRO B CA 1
ATOM 4389 C C . PRO C 3 190 ? 41.062 21.642 3.428 1.00 76.21 232 PRO B C 1
ATOM 4390 O O . PRO C 3 190 ? 40.656 22.576 4.132 1.00 79.39 232 PRO B O 1
ATOM 4394 N N . TYR C 3 191 ? 40.521 20.429 3.478 1.00 91.05 233 TYR B N 1
ATOM 4395 C CA . TYR C 3 191 ? 39.369 20.111 4.303 1.00 86.94 233 TYR B CA 1
ATOM 4396 C C . TYR C 3 191 ? 39.689 18.979 5.269 1.00 91.90 233 TYR B C 1
ATOM 4397 O O . TYR C 3 191 ? 40.587 18.168 5.014 1.00 88.05 233 TYR B O 1
ATOM 4406 N N . PRO C 3 192 ? 38.975 18.894 6.388 1.00 88.04 234 PRO B N 1
ATOM 4407 C CA . PRO C 3 192 ? 39.084 17.710 7.243 1.00 85.90 234 PRO B CA 1
ATOM 4408 C C . PRO C 3 192 ? 38.417 16.509 6.592 1.00 104.50 234 PRO B C 1
ATOM 4409 O O . PRO C 3 192 ? 37.548 16.636 5.727 1.00 108.81 234 PRO B O 1
ATOM 4413 N N . MET C 3 193 ? 38.837 15.325 7.027 1.00 90.30 235 MET B N 1
ATOM 4414 C CA . MET C 3 193 ? 38.401 14.068 6.432 1.00 89.94 235 MET B CA 1
ATOM 4415 C C . MET C 3 193 ? 37.523 13.312 7.420 1.00 94.49 235 MET B C 1
ATOM 4416 O O . MET C 3 193 ? 37.994 12.901 8.486 1.00 96.52 235 MET B O 1
ATOM 4421 N N . ASN C 3 194 ? 36.251 13.135 7.066 1.00 95.80 236 ASN B N 1
ATOM 4422 C CA . ASN C 3 194 ? 35.300 12.366 7.858 1.00 85.43 236 ASN B CA 1
ATOM 4423 C C . ASN C 3 194 ? 35.158 10.978 7.248 1.00 90.91 236 ASN B C 1
ATOM 4424 O O . ASN C 3 194 ? 34.857 10.846 6.057 1.00 102.60 236 ASN B O 1
ATOM 4429 N N . HIS C 3 195 ? 35.367 9.948 8.065 1.00 86.00 237 HIS B N 1
ATOM 4430 C CA . HIS C 3 195 ? 35.328 8.569 7.602 1.00 92.80 237 HIS B CA 1
ATOM 4431 C C . HIS C 3 195 ? 34.038 7.850 7.975 1.00 105.94 237 HIS B C 1
ATOM 4432 O O . HIS C 3 195 ? 33.912 6.650 7.710 1.00 110.81 237 HIS B O 1
ATOM 4439 N N . GLY C 3 196 ? 33.079 8.549 8.574 1.00 91.57 238 GLY B N 1
ATOM 4440 C CA . GLY C 3 196 ? 31.807 7.944 8.926 1.00 100.46 238 GLY B CA 1
ATOM 4441 C C . GLY C 3 196 ? 31.698 7.547 10.386 1.00 95.17 238 GLY B C 1
ATOM 4442 O O . GLY C 3 196 ? 32.671 7.627 11.135 1.00 96.41 238 GLY B O 1
ATOM 4443 N N . ASP C 3 203 ? 33.970 -0.821 17.612 1.00 96.68 245 ASP B N 1
ATOM 4444 C CA . ASP C 3 203 ? 34.337 0.268 18.511 1.00 118.60 245 ASP B CA 1
ATOM 4445 C C . ASP C 3 203 ? 34.920 1.452 17.741 1.00 128.73 245 ASP B C 1
ATOM 4446 O O . ASP C 3 203 ? 35.099 1.383 16.519 1.00 134.61 245 ASP B O 1
ATOM 4451 N N . TRP C 3 204 ? 35.202 2.540 18.467 1.00 120.92 246 TRP B N 1
ATOM 4452 C CA . TRP C 3 204 ? 35.934 3.657 17.882 1.00 112.62 246 TRP B CA 1
ATOM 4453 C C . TRP C 3 204 ? 37.240 3.181 17.258 1.00 110.30 246 TRP B C 1
ATOM 4454 O O . TRP C 3 204 ? 37.556 3.506 16.104 1.00 111.35 246 TRP B O 1
ATOM 4465 N N . THR C 3 205 ? 38.017 2.409 18.022 1.00 96.16 247 THR B N 1
ATOM 4466 C CA . THR C 3 205 ? 39.258 1.860 17.493 1.00 103.05 247 THR B CA 1
ATOM 4467 C C . THR C 3 205 ? 38.985 0.927 16.323 1.00 120.50 247 THR B C 1
ATOM 4468 O O . THR C 3 205 ? 39.806 0.837 15.411 1.00 114.04 247 THR B O 1
ATOM 4472 N N . ASP C 3 206 ? 37.834 0.246 16.316 1.00 139.79 248 ASP B N 1
ATOM 4473 C CA . ASP C 3 206 ? 37.501 -0.650 15.206 1.00 143.57 248 ASP B CA 1
ATOM 4474 C C . ASP C 3 206 ? 37.406 0.113 13.886 1.00 143.52 248 ASP B C 1
ATOM 4475 O O . ASP C 3 206 ? 37.989 -0.297 12.871 1.00 143.82 248 ASP B O 1
ATOM 4480 N N . LYS C 3 207 ? 36.664 1.221 13.876 1.00 132.11 249 LYS B N 1
ATOM 4481 C CA . LYS C 3 207 ? 36.545 2.008 12.655 1.00 131.47 249 LYS B CA 1
ATOM 4482 C C . LYS C 3 207 ? 37.889 2.590 12.241 1.00 123.76 249 LYS B C 1
ATOM 4483 O O . LYS C 3 207 ? 38.180 2.691 11.042 1.00 113.78 249 LYS B O 1
ATOM 4489 N N . PHE C 3 208 ? 38.730 2.948 13.215 1.00 119.76 250 PHE B N 1
ATOM 4490 C CA . PHE C 3 208 ? 40.063 3.447 12.897 1.00 107.10 250 PHE B CA 1
ATOM 4491 C C . PHE C 3 208 ? 40.933 2.352 12.289 1.00 115.08 250 PHE B C 1
ATOM 4492 O O . PHE C 3 208 ? 41.702 2.616 11.360 1.00 118.97 250 PHE B O 1
ATOM 4500 N N . ARG C 3 209 ? 40.816 1.116 12.790 1.00 112.67 251 ARG B N 1
ATOM 4501 C CA . ARG C 3 209 ? 41.487 -0.015 12.153 1.00 116.14 251 ARG B CA 1
ATOM 4502 C C . ARG C 3 209 ? 41.033 -0.164 10.713 1.00 120.02 251 ARG B C 1
ATOM 4503 O O . ARG C 3 209 ? 41.842 -0.411 9.816 1.00 111.13 251 ARG B O 1
ATOM 4511 N N . ARG C 3 210 ? 39.718 -0.101 10.493 1.00 122.12 252 ARG B N 1
ATOM 4512 C CA . ARG C 3 210 ? 39.182 -0.259 9.144 1.00 121.52 252 ARG B CA 1
ATOM 4513 C C . ARG C 3 210 ? 39.760 0.793 8.206 1.00 124.04 252 ARG B C 1
ATOM 4514 O O . ARG C 3 210 ? 40.233 0.477 7.106 1.00 120.98 252 ARG B O 1
ATOM 4522 N N . VAL C 3 211 ? 39.722 2.058 8.630 1.00 126.24 253 VAL B N 1
ATOM 4523 C CA . VAL C 3 211 ? 40.229 3.143 7.797 1.00 114.62 253 VAL B CA 1
ATOM 4524 C C . VAL C 3 211 ? 41.738 3.023 7.597 1.00 104.46 253 VAL B C 1
ATOM 4525 O O . VAL C 3 211 ? 42.254 3.344 6.519 1.00 105.14 253 VAL B O 1
ATOM 4529 N N . MET C 3 212 ? 42.467 2.536 8.606 1.00 97.93 254 MET B N 1
ATOM 4530 C CA . MET C 3 212 ? 43.912 2.386 8.473 1.00 108.29 254 MET B CA 1
ATOM 4531 C C . MET C 3 212 ? 44.278 1.213 7.571 1.00 130.71 254 MET B C 1
ATOM 4532 O O . MET C 3 212 ? 45.296 1.263 6.872 1.00 127.28 254 MET B O 1
ATOM 4537 N N . ALA C 3 213 ? 43.472 0.150 7.586 1.00 135.94 255 ALA B N 1
ATOM 4538 C CA . ALA C 3 213 ? 43.694 -0.974 6.685 1.00 128.78 255 ALA B CA 1
ATOM 4539 C C . ALA C 3 213 ? 43.367 -0.590 5.250 1.00 135.89 255 ALA B C 1
ATOM 4540 O O . ALA C 3 213 ? 44.052 -1.019 4.313 1.00 121.09 255 ALA B O 1
ATOM 4542 N N . GLU C 3 214 ? 42.320 0.217 5.060 1.00 142.08 256 GLU B N 1
ATOM 4543 C CA . GLU C 3 214 ? 42.048 0.777 3.740 1.00 135.20 256 GLU B CA 1
ATOM 4544 C C . GLU C 3 214 ? 43.209 1.647 3.272 1.00 135.55 256 GLU B C 1
ATOM 4545 O O . GLU C 3 214 ? 43.673 1.527 2.133 1.00 134.63 256 GLU B O 1
ATOM 4551 N N . ARG C 3 215 ? 43.695 2.527 4.150 1.00 138.00 257 ARG B N 1
ATOM 4552 C CA . ARG C 3 215 ? 44.840 3.367 3.815 1.00 129.94 257 ARG B CA 1
ATOM 4553 C C . ARG C 3 215 ? 46.102 2.543 3.603 1.00 124.29 257 ARG B C 1
ATOM 4554 O O . ARG C 3 215 ? 46.948 2.911 2.779 1.00 117.17 257 ARG B O 1
ATOM 4562 N N . LEU C 3 216 ? 46.241 1.433 4.327 1.00 116.39 258 LEU B N 1
ATOM 4563 C CA . LEU C 3 216 ? 47.414 0.565 4.242 1.00 107.08 258 LEU B CA 1
ATOM 4564 C C . LEU C 3 216 ? 48.695 1.338 4.547 1.00 97.71 258 LEU B C 1
ATOM 4565 O O . LEU C 3 216 ? 48.848 1.898 5.633 1.00 87.81 258 LEU B O 1
ATOM 4570 N N . PHE C 3 227 ? 57.593 3.509 9.843 1.00 136.26 269 PHE B N 1
ATOM 4571 C CA . PHE C 3 227 ? 56.834 4.701 10.204 1.00 130.07 269 PHE B CA 1
ATOM 4572 C C . PHE C 3 227 ? 56.763 4.856 11.716 1.00 124.50 269 PHE B C 1
ATOM 4573 O O . PHE C 3 227 ? 57.532 4.236 12.451 1.00 125.43 269 PHE B O 1
ATOM 4581 N N . ASN C 3 228 ? 55.832 5.689 12.175 1.00 84.05 270 ASN B N 1
ATOM 4582 C CA . ASN C 3 228 ? 55.619 5.890 13.606 1.00 97.77 270 ASN B CA 1
ATOM 4583 C C . ASN C 3 228 ? 54.148 6.208 13.829 1.00 112.14 270 ASN B C 1
ATOM 4584 O O . ASN C 3 228 ? 53.685 7.292 13.462 1.00 114.31 270 ASN B O 1
ATOM 4589 N N . LEU C 3 229 ? 53.420 5.265 14.416 1.00 105.44 271 LEU B N 1
ATOM 4590 C CA . LEU C 3 229 ? 52.056 5.498 14.865 1.00 74.06 271 LEU B CA 1
ATOM 4591 C C . LEU C 3 229 ? 52.073 5.680 16.374 1.00 81.87 271 LEU B C 1
ATOM 4592 O O . LEU C 3 229 ? 52.672 4.873 17.093 1.00 110.81 271 LEU B O 1
ATOM 4597 N N . MET C 3 230 ? 51.434 6.744 16.849 1.00 86.31 272 MET B N 1
ATOM 4598 C CA . MET C 3 230 ? 51.379 7.038 18.271 1.00 83.42 272 MET B CA 1
ATOM 4599 C C . MET C 3 230 ? 49.936 7.278 18.684 1.00 78.10 272 MET B C 1
ATOM 4600 O O . MET C 3 230 ? 49.095 7.668 17.871 1.00 67.38 272 MET B O 1
ATOM 4605 N N . ALA C 3 231 ? 49.658 7.030 19.960 1.00 75.34 273 ALA B N 1
ATOM 4606 C CA . ALA C 3 231 ? 48.336 7.237 20.526 1.00 68.21 273 ALA B CA 1
ATOM 4607 C C . ALA C 3 231 ? 48.459 8.142 21.739 1.00 67.95 273 ALA B C 1
ATOM 4608 O O . ALA C 3 231 ? 49.231 7.854 22.660 1.00 69.46 273 ALA B O 1
ATOM 4610 N N . VAL C 3 232 ? 47.713 9.240 21.732 1.00 60.68 274 VAL B N 1
ATOM 4611 C CA . VAL C 3 232 ? 47.596 10.081 22.916 1.00 69.53 274 VAL B CA 1
ATOM 4612 C C . VAL C 3 232 ? 46.719 9.342 23.921 1.00 71.79 274 VAL B C 1
ATOM 4613 O O . VAL C 3 232 ? 45.574 8.995 23.618 1.00 60.50 274 VAL B O 1
ATOM 4617 N N . VAL C 3 233 ? 47.269 9.052 25.097 1.00 70.84 275 VAL B N 1
ATOM 4618 C CA . VAL C 3 233 ? 46.557 8.280 26.113 1.00 55.79 275 VAL B CA 1
ATOM 4619 C C . VAL C 3 233 ? 46.704 8.997 27.447 1.00 52.89 275 VAL B C 1
ATOM 4620 O O . VAL C 3 233 ? 47.603 9.837 27.624 1.00 57.05 275 VAL B O 1
ATOM 4624 N N . PRO C 3 234 ? 45.831 8.700 28.409 1.00 53.18 276 PRO B N 1
ATOM 4625 C CA . PRO C 3 234 ? 46.021 9.241 29.757 1.00 51.99 276 PRO B CA 1
ATOM 4626 C C . PRO C 3 234 ? 47.205 8.572 30.432 1.00 40.70 276 PRO B C 1
ATOM 4627 O O . PRO C 3 234 ? 47.735 7.561 29.966 1.00 48.02 276 PRO B O 1
ATOM 4631 N N . ASP C 3 235 ? 47.625 9.167 31.543 1.00 47.59 277 ASP B N 1
ATOM 4632 C CA . ASP C 3 235 ? 48.751 8.639 32.299 1.00 39.59 277 ASP B CA 1
ATOM 4633 C C . ASP C 3 235 ? 48.474 7.196 32.694 1.00 52.86 277 ASP B C 1
ATOM 4634 O O . ASP C 3 235 ? 47.516 6.916 33.419 1.00 69.84 277 ASP B O 1
ATOM 4639 N N . ARG C 3 236 ? 49.304 6.276 32.201 1.00 63.02 278 ARG B N 1
ATOM 4640 C CA . ARG C 3 236 ? 49.104 4.857 32.464 1.00 62.82 278 ARG B CA 1
ATOM 4641 C C . ARG C 3 236 ? 49.372 4.475 33.909 1.00 62.24 278 ARG B C 1
ATOM 4642 O O . ARG C 3 236 ? 49.279 3.288 34.228 1.00 80.17 278 ARG B O 1
ATOM 4650 N N . ARG C 3 237 ? 49.690 5.418 34.792 1.00 44.40 279 ARG B N 1
ATOM 4651 C CA . ARG C 3 237 ? 50.047 5.088 36.166 1.00 41.04 279 ARG B CA 1
ATOM 4652 C C . ARG C 3 237 ? 48.901 5.248 37.150 1.00 54.78 279 ARG B C 1
ATOM 4653 O O . ARG C 3 237 ? 48.901 4.580 38.187 1.00 59.27 279 ARG B O 1
ATOM 4661 N N . ILE C 3 238 ? 47.926 6.112 36.860 1.00 66.88 280 ILE B N 1
ATOM 4662 C CA . ILE C 3 238 ? 46.786 6.245 37.761 1.00 84.63 280 ILE B CA 1
ATOM 4663 C C . ILE C 3 238 ? 45.891 5.015 37.669 1.00 63.03 280 ILE B C 1
ATOM 4664 O O . ILE C 3 238 ? 45.413 4.497 38.688 1.00 70.45 280 ILE B O 1
ATOM 4669 N N . ALA C 3 239 ? 45.677 4.506 36.452 1.00 49.54 281 ALA B N 1
ATOM 4670 C CA . ALA C 3 239 ? 44.872 3.301 36.287 1.00 61.50 281 ALA B CA 1
ATOM 4671 C C . ALA C 3 239 ? 45.569 2.086 36.887 1.00 59.69 281 ALA B C 1
ATOM 4672 O O . ALA C 3 239 ? 44.923 1.244 37.521 1.00 51.95 281 ALA B O 1
ATOM 4674 N N . ILE C 3 240 ? 46.889 1.986 36.711 1.00 57.12 282 ILE B N 1
ATOM 4675 C CA . ILE C 3 240 ? 47.628 0.868 37.288 1.00 46.13 282 ILE B CA 1
ATOM 4676 C C . ILE C 3 240 ? 47.622 0.949 38.810 1.00 43.96 282 ILE B C 1
ATOM 4677 O O . ILE C 3 240 ? 47.482 -0.071 39.497 1.00 49.60 282 ILE B O 1
ATOM 4682 N N . THR C 3 241 ? 47.754 2.158 39.362 1.00 40.08 283 THR B N 1
ATOM 4683 C CA . THR C 3 241 ? 47.727 2.306 40.814 1.00 37.07 283 THR B CA 1
ATOM 4684 C C . THR C 3 241 ? 46.363 1.931 41.382 1.00 34.16 283 THR B C 1
ATOM 4685 O O . THR C 3 241 ? 46.273 1.235 42.403 1.00 45.40 283 THR B O 1
ATOM 4689 N N . HIS C 3 242 ? 45.284 2.376 40.734 1.00 29.28 284 HIS B N 1
ATOM 4690 C CA . HIS C 3 242 ? 43.957 1.996 41.207 1.00 39.80 284 HIS B CA 1
ATOM 4691 C C . HIS C 3 242 ? 43.727 0.494 41.067 1.00 49.26 284 HIS B C 1
ATOM 4692 O O . HIS C 3 242 ? 43.091 -0.125 41.931 1.00 47.43 284 HIS B O 1
ATOM 4699 N N . LYS C 3 243 ? 44.233 -0.109 39.987 1.00 41.81 285 LYS B N 1
ATOM 4700 C CA . LYS C 3 243 ? 44.095 -1.551 39.822 1.00 40.81 285 LYS B CA 1
ATOM 4701 C C . LYS C 3 243 ? 44.840 -2.297 40.921 1.00 33.20 285 LYS B C 1
ATOM 4702 O O . LYS C 3 243 ? 44.338 -3.293 41.452 1.00 33.11 285 LYS B O 1
ATOM 4708 N N . LEU C 3 244 ? 46.035 -1.823 41.281 1.00 28.98 286 LEU B N 1
ATOM 4709 C CA . LEU C 3 244 ? 46.774 -2.429 42.385 1.00 28.91 286 LEU B CA 1
ATOM 4710 C C . LEU C 3 244 ? 46.012 -2.294 43.694 1.00 29.54 286 LEU B C 1
ATOM 4711 O O . LEU C 3 244 ? 45.978 -3.230 44.499 1.00 34.98 286 LEU B O 1
ATOM 4716 N N . LYS C 3 245 ? 45.399 -1.133 43.926 1.00 37.50 287 LYS B N 1
ATOM 4717 C CA . LYS C 3 245 ? 44.610 -0.948 45.140 1.00 32.73 287 LYS B CA 1
ATOM 4718 C C . LYS C 3 245 ? 43.461 -1.952 45.201 1.00 32.20 287 LYS B C 1
ATOM 4719 O O . LYS C 3 245 ? 43.249 -2.616 46.227 1.00 34.65 287 LYS B O 1
ATOM 4725 N N . MET C 3 246 ? 42.723 -2.095 44.098 1.00 33.15 288 MET B N 1
ATOM 4726 C CA . MET C 3 246 ? 41.595 -3.025 44.090 1.00 28.98 288 MET B CA 1
ATOM 4727 C C . MET C 3 246 ? 42.062 -4.470 44.225 1.00 34.18 288 MET B C 1
ATOM 4728 O O . MET C 3 246 ? 41.430 -5.267 44.929 1.00 40.28 288 MET B O 1
ATOM 4733 N N . LEU C 3 247 ? 43.166 -4.827 43.563 1.00 36.03 289 LEU B N 1
ATOM 4734 C CA . LEU C 3 247 ? 43.663 -6.198 43.631 1.00 30.53 289 LEU B CA 1
ATOM 4735 C C . LEU C 3 247 ? 44.160 -6.534 45.029 1.00 33.11 289 LEU B C 1
ATOM 4736 O O . LEU C 3 247 ? 43.970 -7.657 45.509 1.00 40.27 289 LEU B O 1
ATOM 4741 N N . ARG C 3 248 ? 44.781 -5.569 45.709 1.00 31.86 290 ARG B N 1
ATOM 4742 C CA . ARG C 3 248 ? 45.254 -5.816 47.066 1.00 31.59 290 ARG B CA 1
ATOM 4743 C C . ARG C 3 248 ? 44.093 -5.907 48.051 1.00 34.01 290 ARG B C 1
ATOM 4744 O O . ARG C 3 248 ? 44.124 -6.726 48.977 1.00 40.16 290 ARG B O 1
ATOM 4752 N N . THR C 3 249 ? 43.051 -5.094 47.855 1.00 36.46 291 THR B N 1
ATOM 4753 C CA . THR C 3 249 ? 41.832 -5.253 48.645 1.00 32.04 291 THR B CA 1
ATOM 4754 C C . THR C 3 249 ? 41.228 -6.640 48.448 1.00 40.14 291 THR B C 1
ATOM 4755 O O . THR C 3 249 ? 40.853 -7.320 49.417 1.00 34.31 291 THR B O 1
ATOM 4759 N N . ASN C 3 250 ? 41.119 -7.069 47.187 1.00 36.24 292 ASN B N 1
ATOM 4760 C CA . ASN C 3 250 ? 40.538 -8.370 46.880 1.00 38.27 292 ASN B CA 1
ATOM 4761 C C . ASN C 3 250 ? 41.360 -9.497 47.489 1.00 39.11 292 ASN B C 1
ATOM 4762 O O . ASN C 3 250 ? 40.804 -10.465 48.022 1.00 35.99 292 ASN B O 1
ATOM 4767 N N . GLN C 3 251 ? 42.690 -9.380 47.430 1.00 34.53 293 GLN B N 1
ATOM 4768 C CA . GLN C 3 251 ? 43.551 -10.399 48.017 1.00 28.92 293 GLN B CA 1
ATOM 4769 C C . GLN C 3 251 ? 43.420 -10.432 49.532 1.00 34.31 293 GLN B C 1
ATOM 4770 O O . GLN C 3 251 ? 43.425 -11.510 50.134 1.00 40.68 293 GLN B O 1
ATOM 4776 N N . ALA C 3 252 ? 43.312 -9.264 50.170 1.00 47.84 294 ALA B N 1
ATOM 4777 C CA . ALA C 3 252 ? 43.066 -9.233 51.608 1.00 34.16 294 ALA B CA 1
ATOM 4778 C C . ALA C 3 252 ? 41.779 -9.971 51.951 1.00 31.14 294 ALA B C 1
ATOM 4779 O O . ALA C 3 252 ? 41.751 -10.802 52.868 1.00 38.34 294 ALA B O 1
ATOM 4781 N N . ILE C 3 253 ? 40.709 -9.704 51.195 1.00 33.61 295 ILE B N 1
ATOM 4782 C CA . ILE C 3 253 ? 39.425 -10.355 51.466 1.00 32.39 295 ILE B CA 1
ATOM 4783 C C . ILE C 3 253 ? 39.543 -11.869 51.307 1.00 46.79 295 ILE B C 1
ATOM 4784 O O . ILE C 3 253 ? 39.074 -12.641 52.153 1.00 41.87 295 ILE B O 1
ATOM 4789 N N . VAL C 3 254 ? 40.164 -12.315 50.212 1.00 47.51 296 VAL B N 1
ATOM 4790 C CA . VAL C 3 254 ? 40.226 -13.747 49.927 1.00 33.19 296 VAL B CA 1
ATOM 4791 C C . VAL C 3 254 ? 41.120 -14.464 50.935 1.00 35.72 296 VAL B C 1
ATOM 4792 O O . VAL C 3 254 ? 40.808 -15.577 51.384 1.00 39.58 296 VAL B O 1
ATOM 4796 N N . SER C 3 255 ? 42.246 -13.849 51.303 1.00 33.25 297 SER B N 1
ATOM 4797 C CA . SER C 3 255 ? 43.105 -14.438 52.321 1.00 35.75 297 SER B CA 1
ATOM 4798 C C . SER C 3 255 ? 42.382 -14.525 53.656 1.00 44.63 297 SER B C 1
ATOM 4799 O O . SER C 3 255 ? 42.548 -15.501 54.397 1.00 45.88 297 SER B O 1
ATOM 4802 N N . GLY C 3 256 ? 41.563 -13.519 53.975 1.00 46.55 298 GLY B N 1
ATOM 4803 C CA . GLY C 3 256 ? 40.730 -13.615 55.161 1.00 52.43 298 GLY B CA 1
ATOM 4804 C C . GLY C 3 256 ? 39.749 -14.768 55.083 1.00 45.84 298 GLY B C 1
ATOM 4805 O O . GLY C 3 256 ? 39.534 -15.480 56.065 1.00 47.08 298 GLY B O 1
ATOM 4806 N N . THR C 3 257 ? 39.138 -14.963 53.912 1.00 46.30 299 THR B N 1
ATOM 4807 C CA . THR C 3 257 ? 38.209 -16.079 53.739 1.00 44.36 299 THR B CA 1
ATOM 4808 C C . THR C 3 257 ? 38.904 -17.416 53.974 1.00 36.56 299 THR B C 1
ATOM 4809 O O . THR C 3 257 ? 38.371 -18.292 54.666 1.00 39.88 299 THR B O 1
ATOM 4813 N N . LEU C 3 258 ? 40.105 -17.582 53.417 1.00 37.43 300 LEU B N 1
ATOM 4814 C CA . LEU C 3 258 ? 40.850 -18.826 53.609 1.00 26.01 300 LEU B CA 1
ATOM 4815 C C . LEU C 3 258 ? 41.239 -19.024 55.072 1.00 45.11 300 LEU B C 1
ATOM 4816 O O . LEU C 3 258 ? 41.069 -20.117 55.628 1.00 57.96 300 LEU B O 1
ATOM 4821 N N . GLN C 3 259 ? 41.775 -17.976 55.706 1.00 61.83 301 GLN B N 1
ATOM 4822 C CA . GLN C 3 259 ? 42.167 -18.067 57.109 1.00 55.01 301 GLN B CA 1
ATOM 4823 C C . GLN C 3 259 ? 40.972 -18.402 57.994 1.00 54.37 301 GLN B C 1
ATOM 4824 O O . GLN C 3 259 ? 41.100 -19.150 58.969 1.00 59.61 301 GLN B O 1
ATOM 4830 N N . LYS C 3 260 ? 39.800 -17.860 57.662 1.00 46.19 302 LYS B N 1
ATOM 4831 C CA . LYS C 3 260 ? 38.605 -18.091 58.462 1.00 43.98 302 LYS B CA 1
ATOM 4832 C C . LYS C 3 260 ? 38.040 -19.485 58.223 1.00 60.93 302 LYS B C 1
ATOM 4833 O O . LYS C 3 260 ? 37.494 -20.103 59.146 1.00 77.18 302 LYS B O 1
ATOM 4839 N N . LEU C 3 261 ? 38.158 -19.992 56.996 1.00 65.89 303 LEU B N 1
ATOM 4840 C CA . LEU C 3 261 ? 37.753 -21.365 56.712 1.00 68.24 303 LEU B CA 1
ATOM 4841 C C . LEU C 3 261 ? 38.673 -22.373 57.390 1.00 58.87 303 LEU B C 1
ATOM 4842 O O . LEU C 3 261 ? 38.232 -23.471 57.752 1.00 70.19 303 LEU B O 1
ATOM 4847 N N . LEU C 3 262 ? 39.949 -22.022 57.569 1.00 55.20 304 LEU B N 1
ATOM 4848 C CA . LEU C 3 262 ? 40.876 -22.911 58.263 1.00 58.55 304 LEU B CA 1
ATOM 4849 C C . LEU C 3 262 ? 40.459 -23.126 59.713 1.00 80.26 304 LEU B C 1
ATOM 4850 O O . LEU C 3 262 ? 40.337 -24.266 60.175 1.00 73.84 304 LEU B O 1
ATOM 4855 N N . LYS C 3 263 ? 40.248 -22.034 60.453 1.00 84.91 305 LYS B N 1
ATOM 4856 C CA . LYS C 3 263 ? 39.944 -22.145 61.874 1.00 83.56 305 LYS B CA 1
ATOM 4857 C C . LYS C 3 263 ? 38.592 -22.798 62.131 1.00 83.67 305 LYS B C 1
ATOM 4858 O O . LYS C 3 263 ? 38.336 -23.238 63.256 1.00 94.97 305 LYS B O 1
ATOM 4864 N N . ALA C 3 264 ? 37.728 -22.874 61.123 1.00 87.28 306 ALA B N 1
ATOM 4865 C CA . ALA C 3 264 ? 36.431 -23.522 61.274 1.00 86.40 306 ALA B CA 1
ATOM 4866 C C . ALA C 3 264 ? 36.539 -25.017 60.991 1.00 95.50 306 ALA B C 1
ATOM 4867 O O . ALA C 3 264 ? 35.816 -25.554 60.152 1.00 103.92 306 ALA B O 1
ATOM 4869 N N . GLY C 3 269 ? 38.365 -29.312 49.999 1.00 87.09 332 GLY B N 1
ATOM 4870 C CA . GLY C 3 269 ? 38.256 -28.879 48.617 1.00 97.68 332 GLY B CA 1
ATOM 4871 C C . GLY C 3 269 ? 38.146 -27.372 48.462 1.00 97.78 332 GLY B C 1
ATOM 4872 O O . GLY C 3 269 ? 38.738 -26.790 47.546 1.00 81.94 332 GLY B O 1
ATOM 4873 N N . SER C 3 270 ? 37.380 -26.741 49.360 1.00 89.23 333 SER B N 1
ATOM 4874 C CA . SER C 3 270 ? 37.261 -25.287 49.342 1.00 57.92 333 SER B CA 1
ATOM 4875 C C . SER C 3 270 ? 38.624 -24.624 49.498 1.00 63.42 333 SER B C 1
ATOM 4876 O O . SER C 3 270 ? 38.922 -23.630 48.826 1.00 60.33 333 SER B O 1
ATOM 4879 N N . ALA C 3 271 ? 39.474 -25.173 50.370 1.00 49.09 334 ALA B N 1
ATOM 4880 C CA . ALA C 3 271 ? 40.774 -24.559 50.623 1.00 45.35 334 ALA B CA 1
ATOM 4881 C C . ALA C 3 271 ? 41.666 -24.597 49.382 1.00 48.42 334 ALA B C 1
ATOM 4882 O O . ALA C 3 271 ? 42.382 -23.630 49.092 1.00 50.17 334 ALA B O 1
ATOM 4884 N N . ARG C 3 272 ? 41.657 -25.716 48.655 1.00 58.75 335 ARG B N 1
ATOM 4885 C CA . ARG C 3 272 ? 42.446 -25.818 47.427 1.00 56.09 335 ARG B CA 1
ATOM 4886 C C . ARG C 3 272 ? 42.082 -24.701 46.447 1.00 55.54 335 ARG B C 1
ATOM 4887 O O . ARG C 3 272 ? 42.962 -24.021 45.892 1.00 44.76 335 ARG B O 1
ATOM 4895 N N . ASP C 3 273 ? 40.777 -24.502 46.222 1.00 46.41 336 ASP B N 1
ATOM 4896 C CA . ASP C 3 273 ? 40.323 -23.461 45.305 1.00 41.86 336 ASP B CA 1
ATOM 4897 C C . ASP C 3 273 ? 40.752 -22.076 45.770 1.00 46.81 336 ASP B C 1
ATOM 4898 O O . ASP C 3 273 ? 41.188 -21.253 44.957 1.00 50.13 336 ASP B O 1
ATOM 4903 N N . LEU C 3 274 ? 40.615 -21.794 47.069 1.00 47.60 337 LEU B N 1
ATOM 4904 C CA . LEU C 3 274 ? 41.034 -20.501 47.596 1.00 37.22 337 LEU B CA 1
ATOM 4905 C C . LEU C 3 274 ? 42.532 -20.286 47.427 1.00 34.27 337 LEU B C 1
ATOM 4906 O O . LEU C 3 274 ? 42.972 -19.162 47.160 1.00 36.72 337 LEU B O 1
ATOM 4911 N N . GLN C 3 275 ? 43.331 -21.344 47.579 1.00 30.85 338 GLN B N 1
ATOM 4912 C CA . GLN C 3 275 ? 44.759 -21.232 47.301 1.00 30.87 338 GLN B CA 1
ATOM 4913 C C . GLN C 3 275 ? 45.007 -20.859 45.847 1.00 35.89 338 GLN B C 1
ATOM 4914 O O . GLN C 3 275 ? 45.842 -19.997 45.554 1.00 41.00 338 GLN B O 1
ATOM 4920 N N . SER C 3 276 ? 44.298 -21.508 44.920 1.00 42.75 339 SER B N 1
ATOM 4921 C CA . SER C 3 276 ? 44.469 -21.162 43.509 1.00 46.94 339 SER B CA 1
ATOM 4922 C C . SER C 3 276 ? 44.058 -19.715 43.241 1.00 43.68 339 SER B C 1
ATOM 4923 O O . SER C 3 276 ? 44.722 -18.999 42.474 1.00 36.84 339 SER B O 1
ATOM 4926 N N . LEU C 3 277 ? 42.972 -19.262 43.874 1.00 34.40 340 LEU B N 1
ATOM 4927 C CA . LEU C 3 277 ? 42.516 -17.889 43.676 1.00 34.29 340 LEU B CA 1
ATOM 4928 C C . LEU C 3 277 ? 43.525 -16.886 44.222 1.00 35.79 340 LEU B C 1
ATOM 4929 O O . LEU C 3 277 ? 43.787 -15.853 43.593 1.00 39.19 340 LEU B O 1
ATOM 4934 N N . LEU C 3 278 ? 44.100 -17.175 45.392 1.00 34.43 341 LEU B N 1
ATOM 4935 C CA . LEU C 3 278 ? 45.132 -16.305 45.947 1.00 29.48 341 LEU B CA 1
ATOM 4936 C C . LEU C 3 278 ? 46.369 -16.287 45.060 1.00 33.74 341 LEU B C 1
ATOM 4937 O O . LEU C 3 278 ? 47.011 -15.243 44.898 1.00 51.66 341 LEU B O 1
ATOM 4942 N N . LYS C 3 279 ? 46.723 -17.435 44.480 1.00 37.69 342 LYS B N 1
ATOM 4943 C CA . LYS C 3 279 ? 47.853 -17.476 43.557 1.00 35.38 342 LYS B CA 1
ATOM 4944 C C . LYS C 3 279 ? 47.600 -16.589 42.343 1.00 41.01 342 LYS B C 1
ATOM 4945 O O . LYS C 3 279 ? 48.480 -15.821 41.927 1.00 47.07 342 LYS B O 1
ATOM 4951 N N . ASN C 3 280 ? 46.391 -16.662 41.777 1.00 44.95 343 ASN B N 1
ATOM 4952 C CA . ASN C 3 280 ? 46.048 -15.802 40.646 1.00 40.99 343 ASN B CA 1
ATOM 4953 C C . ASN C 3 280 ? 46.094 -14.327 41.027 1.00 45.34 343 ASN B C 1
ATOM 4954 O O . ASN C 3 280 ? 46.596 -13.494 40.259 1.00 41.47 343 ASN B O 1
ATOM 4959 N N . LEU C 3 281 ? 45.555 -13.980 42.200 1.00 36.11 344 LEU B N 1
ATOM 4960 C CA . LEU C 3 281 ? 45.558 -12.583 42.622 1.00 29.50 344 LEU B CA 1
ATOM 4961 C C . LEU C 3 281 ? 46.978 -12.071 42.827 1.00 38.20 344 LEU B C 1
ATOM 4962 O O . LEU C 3 281 ? 47.307 -10.951 42.418 1.00 47.10 344 LEU B O 1
ATOM 4967 N N . ASP C 3 282 ? 47.836 -12.879 43.457 1.00 29.62 345 ASP B N 1
ATOM 4968 C CA . ASP C 3 282 ? 49.230 -12.487 43.628 1.00 25.09 345 ASP B CA 1
ATOM 4969 C C . ASP C 3 282 ? 49.919 -12.312 42.280 1.00 35.98 345 ASP B C 1
ATOM 4970 O O . ASP C 3 282 ? 50.735 -11.398 42.105 1.00 52.26 345 ASP B O 1
ATOM 4975 N N . THR C 3 283 ? 49.595 -13.171 41.311 1.00 40.88 346 THR B N 1
ATOM 4976 C CA . THR C 3 283 ? 50.160 -13.024 39.972 1.00 48.03 346 THR B CA 1
ATOM 4977 C C . THR C 3 283 ? 49.747 -11.700 39.338 1.00 48.49 346 THR B C 1
ATOM 4978 O O . THR C 3 283 ? 50.587 -10.969 38.796 1.00 41.88 346 THR B O 1
ATOM 4982 N N . GLU C 3 284 ? 48.447 -11.390 39.372 1.00 43.82 347 GLU B N 1
ATOM 4983 C CA . GLU C 3 284 ? 47.971 -10.119 38.830 1.00 40.20 347 GLU B CA 1
ATOM 4984 C C . GLU C 3 284 ? 48.649 -8.937 39.514 1.00 42.08 347 GLU B C 1
ATOM 4985 O O . GLU C 3 284 ? 49.040 -7.965 38.853 1.00 57.42 347 GLU B O 1
ATOM 4991 N N . ILE C 3 285 ? 48.794 -9.005 40.839 1.00 29.54 348 ILE B N 1
ATOM 4992 C CA . ILE C 3 285 ? 49.416 -7.916 41.584 1.00 30.12 348 ILE B CA 1
ATOM 4993 C C . ILE C 3 285 ? 50.870 -7.738 41.164 1.00 44.02 348 ILE B C 1
ATOM 4994 O O . ILE C 3 285 ? 51.342 -6.611 40.985 1.00 46.48 348 ILE B O 1
ATOM 4999 N N . ALA C 3 286 ? 51.601 -8.843 40.991 1.00 45.83 349 ALA B N 1
ATOM 5000 C CA . ALA C 3 286 ? 52.994 -8.740 40.563 1.00 32.05 349 ALA B CA 1
ATOM 5001 C C . ALA C 3 286 ? 53.101 -8.163 39.155 1.00 38.98 349 ALA B C 1
ATOM 5002 O O . ALA C 3 286 ? 53.972 -7.324 38.884 1.00 37.93 349 ALA B O 1
ATOM 5004 N N . ILE C 3 287 ? 52.224 -8.601 38.248 1.00 32.42 350 ILE B N 1
ATOM 5005 C CA . ILE C 3 287 ? 52.233 -8.072 36.886 1.00 29.92 350 ILE B CA 1
ATOM 5006 C C . ILE C 3 287 ? 51.978 -6.569 36.891 1.00 49.09 350 ILE B C 1
ATOM 5007 O O . ILE C 3 287 ? 52.652 -5.808 36.187 1.00 46.17 350 ILE B O 1
ATOM 5012 N N . ASN C 3 288 ? 51.013 -6.113 37.691 1.00 51.01 351 ASN B N 1
ATOM 5013 C CA . ASN C 3 288 ? 50.694 -4.688 37.699 1.00 38.87 351 ASN B CA 1
ATOM 5014 C C . ASN C 3 288 ? 51.783 -3.873 38.399 1.00 42.24 351 ASN B C 1
ATOM 5015 O O . ASN C 3 288 ? 52.065 -2.734 38.002 1.00 61.85 351 ASN B O 1
ATOM 5020 N N . GLU C 3 289 ? 52.408 -4.431 39.442 1.00 31.72 352 GLU B N 1
ATOM 5021 C CA . GLU C 3 289 ? 53.563 -3.772 40.045 1.00 36.29 352 GLU B CA 1
ATOM 5022 C C . GLU C 3 289 ? 54.680 -3.593 39.025 1.00 51.71 352 GLU B C 1
ATOM 5023 O O . GLU C 3 289 ? 55.308 -2.526 38.954 1.00 57.13 352 GLU B O 1
ATOM 5029 N N . GLN C 3 290 ? 54.931 -4.623 38.212 1.00 47.33 353 GLN B N 1
ATOM 5030 C CA . GLN C 3 290 ? 55.965 -4.510 37.192 1.00 52.01 353 GLN B CA 1
ATOM 5031 C C . GLN C 3 290 ? 55.574 -3.506 36.113 1.00 53.94 353 GLN B C 1
ATOM 5032 O O . GLN C 3 290 ? 56.432 -2.792 35.591 1.00 70.57 353 GLN B O 1
ATOM 5038 N N . HIS C 3 291 ? 54.285 -3.431 35.768 1.00 49.85 354 HIS B N 1
ATOM 5039 C CA . HIS C 3 2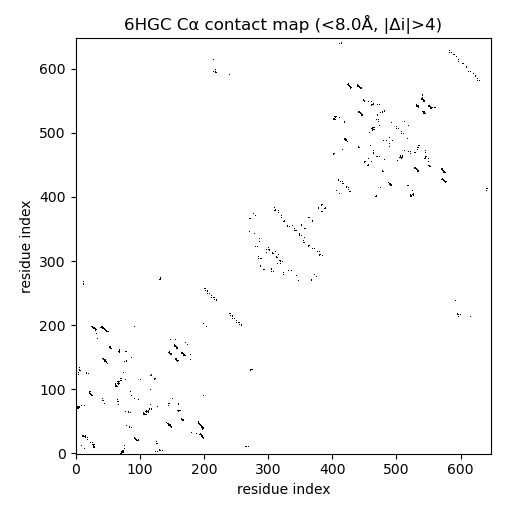91 ? 53.842 -2.428 34.801 1.00 42.43 354 HIS B CA 1
ATOM 5040 C C . HIS C 3 291 ? 54.057 -1.013 35.330 1.00 50.68 354 HIS B C 1
ATOM 5041 O O . HIS C 3 291 ? 54.490 -0.121 34.589 1.00 65.30 354 HIS B O 1
ATOM 5048 N N . LEU C 3 292 ? 53.745 -0.784 36.608 1.00 43.85 355 LEU B N 1
ATOM 5049 C CA . LEU C 3 292 ? 53.956 0.536 37.194 1.00 53.79 355 LEU B CA 1
ATOM 5050 C C . LEU C 3 292 ? 55.440 0.889 37.236 1.00 63.34 355 LEU B C 1
ATOM 5051 O O . LEU C 3 292 ? 55.827 2.032 36.946 1.00 65.87 355 LEU B O 1
ATOM 5056 N N . ALA C 3 293 ? 56.288 -0.079 37.596 1.00 61.99 356 ALA B N 1
ATOM 5057 C CA . ALA C 3 293 ? 57.727 0.162 37.564 1.00 60.72 356 ALA B CA 1
ATOM 5058 C C . ALA C 3 293 ? 58.205 0.448 36.144 1.00 67.67 356 ALA B C 1
ATOM 5059 O O . ALA C 3 293 ? 59.071 1.307 35.932 1.00 80.77 356 ALA B O 1
ATOM 5061 N N . ASP C 3 294 ? 57.647 -0.261 35.158 1.00 52.18 357 ASP B N 1
ATOM 5062 C CA . ASP C 3 294 ? 57.977 0.005 33.763 1.00 68.39 357 ASP B CA 1
ATOM 5063 C C . ASP C 3 294 ? 57.626 1.433 33.379 1.00 86.91 357 ASP B C 1
ATOM 5064 O O . ASP C 3 294 ? 58.414 2.113 32.719 1.00 93.43 357 ASP B O 1
ATOM 5069 N N . GLU C 3 295 ? 56.443 1.903 33.779 1.00 88.46 358 GLU B N 1
ATOM 5070 C CA . GLU C 3 295 ? 56.038 3.261 33.425 1.00 74.37 358 GLU B CA 1
ATOM 5071 C C . GLU C 3 295 ? 56.930 4.303 34.093 1.00 74.11 358 GLU B C 1
ATOM 5072 O O . GLU C 3 295 ? 57.322 5.291 33.457 1.00 94.80 358 GLU B O 1
ATOM 5078 N N . ASN C 3 296 ? 57.277 4.097 35.365 1.00 64.88 359 ASN B N 1
ATOM 5079 C CA . ASN C 3 296 ? 58.155 5.049 36.046 1.00 74.01 359 ASN B CA 1
ATOM 5080 C C . ASN C 3 296 ? 59.536 5.093 35.395 1.00 81.66 359 ASN B C 1
ATOM 5081 O O . ASN C 3 296 ? 60.081 6.176 35.132 1.00 93.72 359 ASN B O 1
ATOM 5086 N N . ASP C 3 297 ? 60.121 3.922 35.125 1.00 85.01 360 ASP B N 1
ATOM 5087 C CA . ASP C 3 297 ? 61.432 3.889 34.487 1.00 88.11 360 ASP B CA 1
ATOM 5088 C C . ASP C 3 297 ? 61.377 4.431 33.064 1.00 83.98 360 ASP B C 1
ATOM 5089 O O . ASP C 3 297 ? 62.341 5.048 32.598 1.00 92.92 360 ASP B O 1
ATOM 5094 N N . ARG C 3 298 ? 60.255 4.233 32.371 1.00 87.01 361 ARG B N 1
ATOM 5095 C CA . ARG C 3 298 ? 60.098 4.778 31.030 1.00 69.00 361 ARG B CA 1
ATOM 5096 C C . ARG C 3 298 ? 60.038 6.297 31.067 1.00 76.78 361 ARG B C 1
ATOM 5097 O O . ARG C 3 298 ? 60.582 6.965 30.185 1.00 88.20 361 ARG B O 1
ATOM 5105 N N . ARG C 3 299 ? 59.401 6.864 32.094 1.00 82.90 362 ARG B N 1
ATOM 5106 C CA . ARG C 3 299 ? 59.395 8.319 32.221 1.00 87.44 362 ARG B CA 1
ATOM 5107 C C . ARG C 3 299 ? 60.779 8.856 32.575 1.00 92.83 362 ARG B C 1
ATOM 5108 O O . ARG C 3 299 ? 61.181 9.922 32.090 1.00 109.43 362 ARG B O 1
ATOM 5116 N N . HIS C 3 300 ? 61.533 8.130 33.404 1.00 88.38 363 HIS B N 1
ATOM 5117 C CA . HIS C 3 300 ? 62.902 8.564 33.690 1.00 83.79 363 HIS B CA 1
ATOM 5118 C C . HIS C 3 300 ? 63.776 8.512 32.436 1.00 94.03 363 HIS B C 1
ATOM 5119 O O . HIS C 3 300 ? 64.615 9.399 32.211 1.00 95.81 363 HIS B O 1
ATOM 5126 N N . MET C 3 301 ? 63.596 7.478 31.609 1.00 89.21 364 MET B N 1
ATOM 5127 C CA . MET C 3 301 ? 64.315 7.412 30.342 1.00 83.33 364 MET B CA 1
ATOM 5128 C C . MET C 3 301 ? 63.859 8.509 29.387 1.00 101.69 364 MET B C 1
ATOM 5129 O O . MET C 3 301 ? 64.670 9.027 28.615 1.00 105.58 364 MET B O 1
ATOM 5134 N N . PHE C 3 302 ? 62.572 8.865 29.418 1.00 108.72 365 PHE B N 1
ATOM 5135 C CA . PHE C 3 302 ? 62.103 10.026 28.669 1.00 92.80 365 PHE B CA 1
ATOM 5136 C C . PHE C 3 302 ? 62.839 11.282 29.107 1.00 95.98 365 PHE B C 1
ATOM 5137 O O . PHE C 3 302 ? 63.204 12.123 28.277 1.00 106.69 365 PHE B O 1
ATOM 5145 N N . LYS C 3 303 ? 63.057 11.428 30.415 1.00 89.94 366 LYS B N 1
ATOM 5146 C CA . LYS C 3 303 ? 63.780 12.587 30.926 1.00 91.33 366 LYS B CA 1
ATOM 5147 C C . LYS C 3 303 ? 65.208 12.626 30.396 1.00 100.11 366 LYS B C 1
ATOM 5148 O O . LYS C 3 303 ? 65.638 13.622 29.803 1.00 114.17 366 LYS B O 1
ATOM 5154 N N . VAL C 3 304 ? 65.968 11.546 30.609 1.00 102.77 367 VAL B N 1
ATOM 5155 C CA . VAL C 3 304 ? 67.399 11.622 30.303 1.00 100.33 367 VAL B CA 1
ATOM 5156 C C . VAL C 3 304 ? 67.648 11.561 28.796 1.00 81.72 367 VAL B C 1
ATOM 5157 O O . VAL C 3 304 ? 68.572 12.208 28.294 1.00 107.70 367 VAL B O 1
ATOM 5161 N N . ASP C 3 305 ? 66.834 10.808 28.050 1.00 86.92 368 ASP B N 1
ATOM 5162 C CA . ASP C 3 305 ? 66.975 10.752 26.597 1.00 93.44 368 ASP B CA 1
ATOM 5163 C C . ASP C 3 305 ? 66.785 12.131 25.974 1.00 102.73 368 ASP B C 1
ATOM 5164 O O . ASP C 3 305 ? 67.574 12.558 25.121 1.00 109.58 368 ASP B O 1
ATOM 5169 N N . ALA C 3 306 ? 65.733 12.841 26.387 1.00 113.34 369 ALA B N 1
ATOM 5170 C CA . ALA C 3 306 ? 65.499 14.187 25.877 1.00 93.97 369 ALA B CA 1
ATOM 5171 C C . ALA C 3 306 ? 66.627 15.134 26.268 1.00 102.19 369 ALA B C 1
ATOM 5172 O O . ALA C 3 306 ? 67.073 15.942 25.448 1.00 117.78 369 ALA B O 1
ATOM 5174 N N . SER C 3 307 ? 67.112 15.040 27.511 1.00 96.74 370 SER B N 1
ATOM 5175 C CA . SER C 3 307 ? 68.163 15.949 27.961 1.00 104.56 370 SER B CA 1
ATOM 5176 C C . SER C 3 307 ? 69.481 15.671 27.247 1.00 104.67 370 SER B C 1
ATOM 5177 O O . SER C 3 307 ? 70.259 16.597 26.986 1.00 100.16 370 SER B O 1
ATOM 5180 N N . ARG C 3 308 ? 69.760 14.401 26.936 1.00 104.11 371 ARG B N 1
ATOM 5181 C CA . ARG C 3 308 ? 71.005 14.061 26.247 1.00 104.64 371 ARG B CA 1
ATOM 5182 C C . ARG C 3 308 ? 71.054 14.669 24.849 1.00 115.57 371 ARG B C 1
ATOM 5183 O O . ARG C 3 308 ? 72.002 15.382 24.502 1.00 137.26 371 ARG B O 1
ATOM 5191 N N . ARG C 3 309 ? 70.039 14.401 24.035 1.00 124.37 372 ARG B N 1
ATOM 5192 C CA . ARG C 3 309 ? 70.006 14.820 22.643 1.00 133.85 372 ARG B CA 1
ATOM 5193 C C . ARG C 3 309 ? 69.557 16.264 22.444 1.00 122.23 372 ARG B C 1
ATOM 5194 O O . ARG C 3 309 ? 69.516 16.712 21.295 1.00 118.94 372 ARG B O 1
ATOM 5202 N N . THR C 3 310 ? 69.205 16.993 23.509 1.00 118.11 373 THR B N 1
ATOM 5203 C CA . THR C 3 310 ? 68.745 18.387 23.383 1.00 119.85 373 THR B CA 1
ATOM 5204 C C . THR C 3 310 ? 69.900 19.314 23.022 1.00 124.72 373 THR B C 1
ATOM 5205 O O . THR C 3 310 ? 71.071 18.918 22.997 1.00 128.67 373 THR B O 1
#

B-factor: mean 72.77, std 27.16, range [13.95, 161.56]

Solvent-accessible surface area: 35533 Å² total; per-residue (Å²): 108,106,25,8,15,91,29,92,25,42,18,2,0,1,0,39,0,0,36,83,6,31,0,119,43,0,5,0,53,52,18,188,85,38,110,141,104,30,112,68,12,18,0,4,1,19,0,48,64,124,64,213,146,81,25,129,85,152,124,35,16,18,74,38,10,1,1,62,30,52,6,70,57,2,30,6,0,9,3,1,0,2,0,0,3,16,18,86,158,111,87,6,157,32,4,95,36,0,48,160,11,66,96,112,3,159,59,60,49,14,102,73,2,2,74,16,3,7,116,21,102,94,1,20,90,11,1,37,56,11,0,16,13,27,18,101,74,196,112,156,145,53,27,76,27,6,2,8,0,31,41,123,52,74,0,22,28,4,10,7,106,72,86,75,0,26,37,38,15,39,72,158,149,80,27,20,68,30,0,31,138,21,5,62,126,162,120,222,67,116,93,50,32,16,0,0,0,0,24,8,42,96,97,50,31,54,84,68,6,104,2,11,108,30,3,50,57,33,0,25,42,46,9,114,147,63,96,188,81,91,166,63,94,19,196,69,28,90,40,16,29,146,77,18,67,70,75,19,60,77,16,73,110,94,45,40,69,11,47,102,101,26,103,104,26,118,18,35,14,26,21,7,46,44,52,8,25,121,1,0,43,53,0,0,52,22,0,4,140,79,43,35,2,38,105,24,8,78,120,57,91,55,133,164,164,64,58,34,75,46,58,127,4,73,0,18,53,0,47,2,130,24,0,2,47,70,141,7,2,76,95,8,45,50,125,64,1,113,75,0,3,85,58,5,1,59,22,4,75,106,74,25,136,188,83,43,185,6,41,76,55,0,9,120,26,130,22,2,24,102,14,0,88,33,1,46,76,22,0,57,139,9,42,28,30,76,108,46,73,109,124,72,122,81,84,37,114,219,142,185,103,17,95,117,34,50,52,50,23,1,13,0,2,29,0,0,111,79,4,38,2,91,86,7,1,1,33,44,30,204,70,97,59,120,129,58,117,66,26,36,0,6,0,18,6,55,239,173,67,27,133,77,137,131,44,18,33,73,20,13,2,3,53,31,67,26,95,60,2,29,6,0,9,5,0,0,5,0,1,2,18,24,96,85,109,127,10,112,7,20,117,17,0,38,129,6,60,105,114,3,135,65,54,55,27,103,70,4,2,65,13,3,13,115,15,92,73,0,18,87,11,2,44,68,27,12,150,148,44,25,1,1,0,0,50,32,142,73,69,4,18,1,6,2,10,116,68,80,71,0,30,34,48,38,144,50,26,55,45,2,92,134,14,24,76,144,93,184,183,56,20,0,0,0,0,23,9,29,70,105,48,28,72,99,81,8,123,10,8,116,49,6,56,63,36,0,45,34,27,24,121,126,76,111,166,108,89,71,37,190,42,9,108,38,7,25,141,39,6,72,66,67,15,57,85,17,74,104,86,45,38,52,12,61,95,92,29,112,110,25,122,50,61,25,74,193,172,96

InterPro domains:
  IPR001578 Peptidase C12, ubiquitin carboxyl-terminal hydrolase [PF01088] (46-258)
  IPR001578 Peptidase C12, ubiquitin carboxyl-terminal hydrolase [PR00707] (48-65)
  IPR001578 Peptidase C12, ubiquitin carboxyl-terminal hydrolase [PR00707] (125-142)
  IPR001578 Peptidase C12, ubiquitin carboxyl-terminal hydrolase [PR00707] (224-234)
  IPR001578 Peptidase C12, ubiquitin carboxyl-terminal hydrolase [PS52048] (45-276)
  IPR001578 Peptidase C12, ubiquitin carboxyl-terminal hydrolase [PTHR10589] (44-362)
  IPR036959 Peptidase C12, ubiquitin carboxyl-terminal hydrolase superfamily [G3DSA:3.40.532.10] (39-279)
  IPR038765 Papain-like cysteine peptidase superfamily [SSF54001] (45-277)
  IPR041507 Peptidase C12, C-terminal domain [PF18031] (348-393)

Nearest PDB structures (foldseek):
  6hgc-assembly1_A  TM=1.003E+00  e=9.064E-58  Drosophila melanogaster
  6cga-assembly1_C  TM=9.196E-01  e=9.358E-41  Drosophila melanogaster
  6hgc-assembly2_B  TM=9.090E-01  e=1.467E-38  Drosophila melanogaster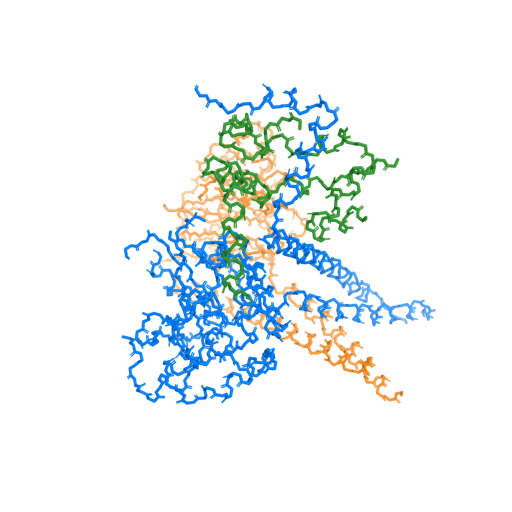
  8svf-assembly1_K  TM=8.561E-01  e=2.784E-28  Homo sapiens
  3rii-assembly3_B-2  TM=8.850E-01  e=1.410E-18  Homo sapiens

Radius of gyration: 33.32 Å; Cα contacts (8 Å, |Δi|>4): 948; chains: 3; bounding box: 71×97×84 Å